Protein AF-A0A7S2TUA8-F1 (afdb_monomer)

Solvent-accessible surface area (backbone atoms only — not comparable to full-atom values): 22835 Å² total; per-residue (Å²): 88,72,32,20,56,44,18,54,55,31,42,46,28,67,76,45,93,63,78,55,69,73,57,21,46,51,45,22,76,42,11,58,60,53,22,46,53,50,57,40,44,48,47,78,74,34,82,76,48,58,72,51,92,68,66,45,39,90,60,72,90,61,92,72,51,99,80,76,54,71,58,65,57,76,81,80,83,61,55,71,69,56,62,60,56,46,51,57,60,49,52,48,50,50,52,35,47,53,47,34,35,50,53,17,46,50,59,44,61,37,67,68,48,58,74,86,76,85,87,55,69,70,58,56,51,50,53,48,52,53,47,41,52,52,23,54,45,43,68,43,87,67,87,71,45,54,55,72,56,39,33,51,50,43,56,75,36,40,45,73,44,70,50,66,68,89,90,63,54,44,84,39,59,71,41,48,66,91,65,68,61,64,65,51,50,51,53,51,51,51,57,54,41,60,35,76,71,46,27,59,60,56,32,61,34,37,41,65,37,52,55,7,46,53,52,35,53,56,60,54,63,47,64,94,28,70,65,50,51,51,56,50,55,73,71,49,56,75,84,62,50,77,81,73,43,77,61,64,82,71,35,61,65,70,59,56,51,54,51,51,52,53,50,50,49,52,52,52,51,51,57,57,39,59,77,39,93,65,29,82,49,50,46,62,52,55,55,48,50,57,52,38,59,72,66,51,44,65,76,80,42,59,64,67,48,53,47,64,74,59,62,68,77,65,75,70,76,79,68,96,81,85,86,89,85,77,79,93,83,77,84,90,77,84,86,88,90,85,92,84,87,90,85,86,83,89,82,86,91,81,89,88,83,86,83,90,79,89,81,87,90,84,92,89,88,81,92,81,86,87,82,137

Secondary structure (DSSP, 8-state):
-HHHHHHHHHHGGGG-SSS-HHHHHHHHHTHHHHHHHHHHHHHHH-TTGGGS--PBP---SS---TTS--SS--TTSS-HHHHHHTHHHHHHHHHHHHHHHHHHHHHHT-GGG---SPP-HHHHHHHHHHHHHHHHHTTPPPP---TTHHHHHHHHTEEEEEESSTT--EEEEEEE---SHHHHHHHHHHHHHTSTTHHHHHTTSBHHHHHHHHHHHHHHTTTT-HHHHHHHHHHS-HHHHTTT-THHHHS-HHHHHHHHHHHHHHHHHHHHHHTSGGGGGHHHHHHHHHHHHHHTGGGTS-HHHHHHHS-SS--------S--SSSTTSS-----------------------------------------

Organism: NCBI:txid641309

InterPro domains:
  IPR003020 Bicarbonate transporter, eukaryotic [PTHR11453] (1-314)
  IPR011531 Bicarbonate transporter-like, transmembrane domain [PF00955] (1-312)

Mean predicted aligned error: 13.81 Å

Structure (mmCIF, N/CA/C/O backbone):
data_AF-A0A7S2TUA8-F1
#
_entry.id   AF-A0A7S2TUA8-F1
#
loop_
_atom_site.group_PDB
_atom_site.id
_atom_site.type_symbol
_atom_site.label_atom_id
_atom_site.label_alt_id
_atom_site.label_comp_id
_atom_site.label_asym_id
_atom_site.label_entity_id
_atom_site.label_seq_id
_atom_site.pdbx_PDB_ins_code
_atom_site.Cartn_x
_atom_site.Cartn_y
_atom_site.Cartn_z
_atom_site.occupancy
_atom_site.B_iso_or_equiv
_atom_site.auth_seq_id
_atom_site.auth_comp_id
_atom_site.auth_asym_id
_atom_site.auth_atom_id
_atom_site.pdbx_PDB_model_num
ATOM 1 N N . VAL A 1 1 ? -8.079 -15.535 -11.187 1.00 89.44 1 VAL A N 1
ATOM 2 C CA . VAL A 1 1 ? -9.084 -16.163 -10.280 1.00 89.44 1 VAL A CA 1
ATOM 3 C C . VAL A 1 1 ? -8.493 -17.296 -9.445 1.00 89.44 1 VAL A C 1
ATOM 5 O O . VAL A 1 1 ? -8.462 -17.135 -8.235 1.00 89.44 1 VAL A O 1
ATOM 8 N N . GLY A 1 2 ? -7.998 -18.395 -10.038 1.00 92.38 2 GLY A N 1
ATOM 9 C CA . GLY A 1 2 ? -7.497 -19.567 -9.288 1.00 92.38 2 GLY A CA 1
ATOM 10 C C . GLY A 1 2 ? -6.508 -19.239 -8.159 1.00 92.38 2 GLY A C 1
ATOM 11 O O . GLY A 1 2 ? -6.739 -19.647 -7.025 1.00 92.38 2 GLY A O 1
ATOM 12 N N . THR A 1 3 ? -5.492 -18.413 -8.436 1.00 93.94 3 THR A N 1
ATOM 13 C CA . THR A 1 3 ? -4.518 -17.931 -7.436 1.00 93.94 3 THR A CA 1
ATOM 14 C C . THR A 1 3 ? -5.174 -17.246 -6.238 1.00 93.94 3 THR A C 1
ATOM 16 O O . THR A 1 3 ? -4.761 -17.482 -5.111 1.00 93.94 3 THR A O 1
ATOM 19 N N . CYS A 1 4 ? -6.214 -16.435 -6.468 1.00 94.00 4 CYS A N 1
ATOM 20 C CA . CYS A 1 4 ? -6.933 -15.729 -5.407 1.00 94.00 4 CYS A CA 1
ATOM 21 C C . CYS A 1 4 ? -7.697 -16.711 -4.512 1.00 94.00 4 CYS A C 1
ATOM 23 O O . CYS A 1 4 ? -7.555 -16.675 -3.295 1.00 94.00 4 CYS A O 1
ATOM 25 N N . LEU A 1 5 ? -8.454 -17.639 -5.110 1.00 94.69 5 LEU A N 1
ATOM 26 C CA . LEU A 1 5 ? -9.225 -18.631 -4.354 1.00 94.69 5 LEU A CA 1
ATOM 27 C C . LEU A 1 5 ? -8.319 -19.568 -3.543 1.00 94.69 5 LEU A C 1
ATOM 29 O O . LEU A 1 5 ? -8.640 -19.877 -2.398 1.00 94.69 5 LEU A O 1
ATOM 33 N N . ALA A 1 6 ? -7.176 -19.978 -4.100 1.00 94.75 6 ALA A N 1
ATOM 34 C CA . ALA A 1 6 ? -6.184 -20.757 -3.364 1.00 94.75 6 ALA A CA 1
ATOM 35 C C . ALA A 1 6 ? -5.545 -19.948 -2.225 1.00 94.75 6 ALA A C 1
ATOM 37 O O . ALA A 1 6 ? -5.448 -20.463 -1.114 1.00 94.75 6 ALA A O 1
ATOM 38 N N . ALA A 1 7 ? -5.189 -18.680 -2.455 1.00 93.06 7 ALA A N 1
ATOM 39 C CA . ALA A 1 7 ? -4.615 -17.826 -1.419 1.00 93.06 7 ALA A CA 1
ATOM 40 C C . ALA A 1 7 ? -5.610 -17.569 -0.276 1.00 93.06 7 ALA A C 1
ATOM 42 O O . ALA A 1 7 ? -5.234 -17.692 0.885 1.00 93.06 7 ALA A O 1
ATOM 43 N N . LEU A 1 8 ? -6.890 -17.315 -0.578 1.00 91.12 8 LEU A N 1
ATOM 44 C CA . LEU A 1 8 ? -7.954 -17.193 0.428 1.00 91.12 8 LEU A CA 1
ATOM 45 C C . LEU A 1 8 ? -8.165 -18.503 1.206 1.00 91.12 8 LEU A C 1
ATOM 47 O O . LEU A 1 8 ? -8.271 -18.481 2.432 1.00 91.12 8 LEU A O 1
ATOM 51 N N . PHE A 1 9 ? -8.189 -19.648 0.517 1.00 93.00 9 PHE A N 1
ATOM 52 C CA . PHE A 1 9 ? -8.345 -20.959 1.153 1.00 93.00 9 PHE A CA 1
ATOM 53 C C . PHE A 1 9 ? -7.177 -21.284 2.096 1.00 93.00 9 PHE A C 1
ATOM 55 O O . PHE A 1 9 ? -7.411 -21.673 3.240 1.00 93.00 9 PHE A O 1
ATOM 62 N N . LEU A 1 10 ? -5.935 -21.084 1.641 1.00 92.44 10 LEU A N 1
ATOM 63 C CA . LEU A 1 10 ? -4.724 -21.325 2.429 1.00 92.44 10 LEU A CA 1
ATOM 64 C C . LEU A 1 10 ? -4.569 -20.312 3.575 1.00 92.44 10 LEU A C 1
ATOM 66 O O . LEU A 1 10 ? -4.212 -20.715 4.676 1.00 92.44 10 LEU A O 1
ATOM 70 N N . ALA A 1 11 ? -4.911 -19.034 3.380 1.00 87.31 11 ALA A N 1
ATOM 71 C CA . ALA A 1 11 ? -4.938 -18.041 4.462 1.00 87.31 11 ALA A CA 1
ATOM 72 C C . ALA A 1 11 ? -5.960 -18.418 5.553 1.00 87.31 11 ALA A C 1
ATOM 74 O O . ALA A 1 11 ? -5.719 -18.222 6.745 1.00 87.31 11 ALA A O 1
ATOM 75 N N . GLY A 1 12 ? -7.067 -19.057 5.158 1.00 87.00 12 GLY A N 1
ATOM 76 C CA . GLY A 1 12 ? -8.042 -19.658 6.068 1.00 87.00 12 GLY A CA 1
ATOM 77 C C . GLY A 1 12 ? -7.511 -20.821 6.922 1.00 87.00 12 GLY A C 1
ATOM 78 O O . GLY A 1 12 ? -8.226 -21.259 7.828 1.00 87.00 12 GLY A O 1
ATOM 79 N N . ALA A 1 13 ? -6.281 -21.308 6.697 1.00 87.38 13 ALA A N 1
ATOM 80 C CA . ALA A 1 13 ? -5.722 -22.451 7.419 1.00 87.38 13 ALA A CA 1
ATOM 81 C C . ALA A 1 13 ? -5.619 -22.243 8.935 1.00 87.38 13 ALA A C 1
ATOM 83 O O . ALA A 1 13 ? -5.796 -23.211 9.677 1.00 87.38 13 ALA A O 1
ATOM 84 N N . ARG A 1 14 ? -5.452 -21.000 9.417 1.00 81.81 14 ARG A N 1
ATOM 85 C CA . ARG A 1 14 ? -5.484 -20.668 10.860 1.00 81.81 14 ARG A CA 1
ATOM 86 C C . ARG A 1 14 ? -6.752 -21.193 11.554 1.00 81.81 14 ARG A C 1
ATOM 88 O O . ARG A 1 14 ? -6.687 -21.677 12.683 1.00 81.81 14 ARG A O 1
ATOM 95 N N . ASN A 1 15 ? -7.883 -21.177 10.841 1.00 82.81 15 ASN A N 1
ATOM 96 C CA . ASN A 1 15 ? -9.200 -21.593 11.334 1.00 82.81 15 ASN A CA 1
ATOM 97 C C . ASN A 1 15 ? -9.520 -23.078 11.079 1.00 82.81 15 ASN A C 1
ATOM 99 O O . ASN A 1 15 ? -10.591 -23.558 11.463 1.00 82.81 15 ASN A O 1
ATOM 103 N N . TRP A 1 16 ? -8.629 -23.839 10.434 1.00 85.81 16 TRP A N 1
ATOM 104 C CA . TRP A 1 16 ? -8.876 -25.254 10.159 1.00 85.81 16 TRP A CA 1
ATOM 105 C C . TRP A 1 16 ? -8.818 -26.094 11.440 1.00 85.81 16 TRP A C 1
ATOM 107 O O . TRP A 1 16 ? -7.872 -26.030 12.224 1.00 85.81 16 TRP A O 1
ATOM 117 N N . LYS A 1 17 ? -9.817 -26.964 11.625 1.00 84.06 17 LYS A N 1
ATOM 118 C CA . LYS A 1 17 ? -9.854 -27.946 12.729 1.00 84.06 17 LYS A CA 1
ATOM 119 C C . LYS A 1 17 ? -8.875 -29.117 12.534 1.00 84.06 17 LYS A C 1
ATOM 121 O O . LYS A 1 17 ? -8.699 -29.917 13.445 1.00 84.06 17 LYS A O 1
ATOM 126 N N . ILE A 1 18 ? -8.263 -29.216 11.354 1.00 85.44 18 ILE A N 1
ATOM 127 C CA . ILE A 1 18 ? -7.233 -30.195 10.990 1.00 85.44 18 ILE A CA 1
ATOM 128 C C . ILE A 1 18 ? -5.837 -29.561 11.063 1.00 85.44 18 ILE A C 1
ATOM 130 O O . ILE A 1 18 ? -5.708 -28.355 10.877 1.00 85.44 18 ILE A O 1
ATOM 134 N N . MET A 1 19 ? -4.805 -30.394 11.244 1.00 84.44 19 MET A N 1
ATOM 135 C CA . MET A 1 19 ? -3.388 -30.022 11.422 1.00 84.44 19 MET A CA 1
ATOM 136 C C . MET A 1 19 ? -3.037 -29.348 12.763 1.00 84.44 19 MET A C 1
ATOM 138 O O . MET A 1 19 ? -3.864 -28.740 13.439 1.00 84.44 19 MET A O 1
ATOM 142 N N . ASN A 1 20 ? -1.759 -29.456 13.140 1.00 88.00 20 ASN A N 1
ATOM 143 C CA . ASN A 1 20 ? -1.194 -28.823 14.334 1.00 88.00 20 ASN A CA 1
ATOM 144 C C . ASN A 1 20 ? -1.066 -27.303 14.136 1.00 88.00 20 ASN A C 1
ATOM 146 O O . ASN A 1 20 ? -0.736 -26.868 13.032 1.00 88.00 20 ASN A O 1
ATOM 150 N N . LYS A 1 21 ? -1.219 -26.511 15.214 1.00 82.06 21 LYS A N 1
ATOM 151 C CA . LYS A 1 21 ? -1.085 -25.035 15.198 1.00 82.06 21 LYS A CA 1
ATOM 152 C C . LYS A 1 21 ? 0.086 -24.522 14.327 1.00 82.06 21 LYS A C 1
ATOM 154 O O . LYS A 1 21 ? -0.211 -23.839 13.355 1.00 82.06 21 LYS A O 1
ATOM 159 N N . PRO A 1 22 ? 1.363 -24.905 14.552 1.00 84.38 22 PRO A N 1
ATOM 160 C CA . PRO A 1 22 ? 2.481 -24.361 13.771 1.00 84.38 22 PRO A CA 1
ATOM 161 C C . PRO A 1 22 ? 2.400 -24.660 12.266 1.00 84.38 22 PRO A C 1
ATOM 163 O O . PRO A 1 22 ? 2.874 -23.864 11.464 1.00 84.38 22 PRO A O 1
ATOM 166 N N . ILE A 1 23 ? 1.783 -25.779 11.861 1.00 87.38 23 ILE A N 1
ATOM 167 C CA . ILE A 1 23 ? 1.602 -26.115 10.440 1.00 87.38 23 ILE A CA 1
ATOM 168 C C . ILE A 1 23 ? 0.537 -25.202 9.824 1.00 87.38 23 ILE A C 1
ATOM 170 O O . ILE A 1 23 ? 0.756 -24.664 8.744 1.00 87.38 23 ILE A O 1
ATOM 174 N N . ARG A 1 24 ? -0.591 -24.995 10.515 1.00 87.69 24 ARG A N 1
ATOM 175 C CA . ARG A 1 24 ? -1.669 -24.101 10.058 1.00 87.69 24 ARG A CA 1
ATOM 176 C C . ARG A 1 24 ? -1.199 -22.659 9.915 1.00 87.69 24 ARG A C 1
ATOM 178 O O . ARG A 1 24 ? -1.493 -22.032 8.902 1.00 87.69 24 ARG A O 1
ATOM 185 N N . ASP A 1 25 ? -0.461 -22.173 10.909 1.00 83.81 25 ASP A N 1
ATOM 186 C CA . ASP A 1 25 ? 0.062 -20.809 10.936 1.00 83.81 25 ASP A CA 1
ATOM 187 C C . ASP A 1 25 ? 1.049 -20.621 9.765 1.00 83.81 25 ASP A C 1
ATOM 189 O O . ASP A 1 25 ? 0.832 -19.760 8.916 1.00 83.81 25 ASP A O 1
ATOM 193 N N . THR A 1 26 ? 2.005 -21.547 9.591 1.00 87.19 26 THR A N 1
ATOM 194 C CA . THR A 1 26 ? 2.933 -21.562 8.439 1.00 87.19 26 THR A CA 1
ATOM 195 C C . THR A 1 26 ? 2.201 -21.585 7.088 1.00 87.19 26 THR A C 1
ATOM 197 O O . THR A 1 26 ? 2.557 -20.842 6.174 1.00 87.19 26 THR A O 1
ATOM 200 N N . VAL A 1 27 ? 1.177 -22.433 6.924 1.00 90.88 27 VAL A N 1
ATOM 201 C CA . VAL A 1 27 ? 0.413 -22.528 5.664 1.00 90.88 27 VAL A CA 1
ATOM 202 C C . VAL A 1 27 ? -0.337 -21.229 5.357 1.00 90.88 27 VAL A C 1
ATOM 204 O O . VAL A 1 27 ? -0.398 -20.831 4.193 1.00 90.88 27 VAL A O 1
ATOM 207 N N . ALA A 1 28 ? -0.872 -20.561 6.380 1.00 86.69 28 ALA A N 1
ATOM 208 C CA . ALA A 1 28 ? -1.561 -19.288 6.217 1.00 86.69 28 ALA A CA 1
ATOM 209 C C . ALA A 1 28 ? -0.600 -18.138 5.885 1.00 86.69 28 ALA A C 1
ATOM 211 O O . ALA A 1 28 ? -0.898 -17.336 5.000 1.00 86.69 28 ALA A O 1
ATOM 212 N N . ASP A 1 29 ? 0.565 -18.086 6.531 1.00 85.31 29 ASP A N 1
ATOM 213 C CA . ASP A 1 29 ? 1.550 -17.019 6.322 1.00 85.31 29 ASP A CA 1
ATOM 214 C C . ASP A 1 29 ? 2.184 -17.093 4.920 1.00 85.31 29 ASP A C 1
ATOM 216 O O . ASP A 1 29 ? 2.390 -16.070 4.266 1.00 85.31 29 ASP A O 1
ATOM 220 N N . TYR A 1 30 ? 2.406 -18.305 4.397 1.00 89.75 30 TYR A N 1
ATOM 221 C CA . TYR A 1 30 ? 2.899 -18.525 3.029 1.00 89.75 30 TYR A CA 1
ATOM 222 C C . TYR A 1 30 ? 1.788 -18.695 1.973 1.00 89.75 30 TYR A C 1
ATOM 224 O O . TYR A 1 30 ? 2.092 -19.004 0.816 1.00 89.75 30 TYR A O 1
ATOM 232 N N . ALA A 1 31 ? 0.514 -18.469 2.316 1.00 90.44 31 ALA A N 1
ATOM 233 C CA . ALA A 1 31 ? -0.642 -18.729 1.448 1.00 90.44 31 ALA A CA 1
ATOM 234 C C . ALA A 1 31 ? -0.544 -18.071 0.060 1.00 90.44 31 ALA A C 1
ATOM 236 O O . ALA A 1 31 ? -0.789 -18.719 -0.964 1.00 90.44 31 ALA A O 1
ATOM 237 N N . ALA A 1 32 ? -0.148 -16.796 0.016 1.00 89.44 32 ALA A N 1
ATOM 238 C CA . ALA A 1 32 ? 0.049 -16.053 -1.227 1.00 89.44 32 ALA A CA 1
ATOM 239 C C . ALA A 1 32 ? 1.211 -16.636 -2.053 1.00 89.44 32 ALA A C 1
ATOM 241 O O . ALA A 1 32 ? 1.030 -16.979 -3.222 1.00 89.44 32 ALA A O 1
ATOM 242 N N . THR A 1 33 ? 2.378 -16.824 -1.431 1.00 91.25 33 THR A N 1
ATOM 243 C CA . THR A 1 33 ? 3.600 -17.347 -2.066 1.00 91.25 33 THR A CA 1
ATOM 244 C C . THR A 1 33 ? 3.395 -18.740 -2.661 1.00 91.25 33 THR A C 1
ATOM 246 O O . THR A 1 33 ? 3.734 -18.974 -3.823 1.00 91.25 33 THR A O 1
ATOM 249 N N . VAL A 1 34 ? 2.782 -19.656 -1.904 1.00 93.06 34 VAL A N 1
AT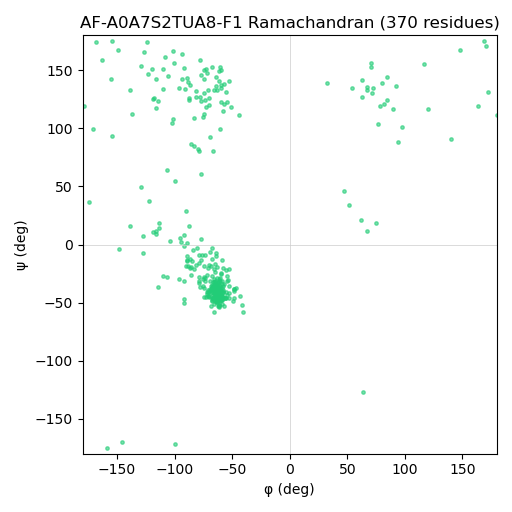OM 250 C CA . VAL A 1 34 ? 2.463 -21.018 -2.364 1.00 93.06 34 VAL A CA 1
ATOM 251 C C . VAL A 1 34 ? 1.471 -20.984 -3.528 1.00 93.06 34 VAL A C 1
ATOM 253 O O . VAL A 1 34 ? 1.644 -21.721 -4.499 1.00 93.06 34 VAL A O 1
ATOM 256 N N . SER A 1 35 ? 0.474 -20.096 -3.481 1.00 93.94 35 SER A N 1
ATOM 257 C CA . SER A 1 35 ? -0.503 -19.945 -4.566 1.00 93.94 35 SER A CA 1
ATOM 258 C C . SER A 1 35 ? 0.140 -19.436 -5.858 1.00 93.94 35 SER A C 1
ATOM 260 O O . SER A 1 35 ? -0.132 -19.987 -6.926 1.00 93.94 35 SER A O 1
ATOM 262 N N . ILE A 1 36 ? 1.029 -18.436 -5.780 1.00 93.00 36 ILE A N 1
ATOM 263 C CA . ILE A 1 36 ? 1.789 -17.943 -6.943 1.00 93.00 36 ILE A CA 1
ATOM 264 C C . ILE A 1 36 ? 2.652 -19.067 -7.520 1.00 93.00 36 ILE A C 1
ATOM 266 O O . ILE A 1 36 ? 2.613 -19.303 -8.728 1.00 93.00 36 ILE A O 1
ATOM 270 N N . LEU A 1 37 ? 3.405 -19.780 -6.675 1.00 92.69 37 LEU A N 1
ATOM 271 C CA . LEU A 1 37 ? 4.300 -20.855 -7.106 1.00 92.69 37 LEU A CA 1
ATOM 272 C C . LEU A 1 37 ? 3.527 -21.983 -7.807 1.00 92.69 37 LEU A C 1
ATOM 274 O O . LEU A 1 37 ? 3.899 -22.403 -8.902 1.00 92.69 37 LEU A O 1
ATOM 278 N N . PHE A 1 38 ? 2.411 -22.421 -7.217 1.00 93.25 38 PHE A N 1
ATOM 279 C CA . PHE A 1 38 ? 1.555 -23.459 -7.786 1.00 93.25 38 PHE A CA 1
ATOM 280 C C . PHE A 1 38 ? 0.969 -23.043 -9.143 1.00 93.25 38 PHE A C 1
ATOM 282 O O . PHE A 1 38 ? 1.163 -23.744 -10.138 1.00 93.25 38 PHE A O 1
ATOM 289 N N . PHE A 1 39 ? 0.308 -21.883 -9.230 1.00 91.75 39 PHE A N 1
ATOM 290 C CA . PHE A 1 39 ? -0.305 -21.438 -10.490 1.00 91.75 39 PHE A CA 1
ATOM 291 C C . PHE A 1 39 ? 0.717 -21.008 -11.553 1.00 91.75 39 PHE A C 1
ATOM 293 O O . PHE A 1 39 ? 0.400 -21.059 -12.741 1.00 91.75 39 PHE A O 1
ATOM 300 N N . SER A 1 40 ? 1.953 -20.679 -11.167 1.00 90.88 40 SER A N 1
ATOM 301 C CA . SER A 1 40 ? 3.064 -20.496 -12.113 1.00 90.88 40 SER A CA 1
ATOM 302 C C . SER A 1 40 ? 3.609 -21.822 -12.652 1.00 90.88 40 SER A C 1
ATOM 304 O O . SER A 1 40 ? 4.043 -21.870 -13.798 1.00 90.88 40 SER A O 1
ATOM 306 N N . ALA A 1 41 ? 3.544 -22.914 -11.880 1.00 89.81 41 ALA A N 1
ATOM 307 C CA . ALA A 1 41 ? 3.962 -24.248 -12.321 1.00 89.81 41 ALA A CA 1
ATOM 308 C C . ALA A 1 41 ? 2.921 -24.953 -13.219 1.00 89.81 41 ALA A C 1
ATOM 310 O O . ALA A 1 41 ? 3.295 -25.689 -14.136 1.00 89.81 41 ALA A O 1
ATOM 311 N N . VAL A 1 42 ? 1.619 -24.717 -13.002 1.00 88.56 42 VAL A N 1
ATOM 312 C CA . VAL A 1 42 ? 0.507 -25.372 -13.731 1.00 88.56 42 VAL A CA 1
ATOM 313 C C . VAL A 1 42 ? 0.655 -25.373 -15.271 1.00 88.56 42 VAL A C 1
ATOM 315 O O . VAL A 1 42 ? 0.471 -26.447 -15.861 1.00 88.56 42 VAL A O 1
ATOM 318 N N . PRO A 1 43 ? 1.025 -24.263 -15.950 1.00 84.44 43 PRO A N 1
ATOM 319 C CA . PRO A 1 43 ? 1.248 -24.249 -17.402 1.00 84.44 43 PRO A CA 1
ATOM 320 C C . PRO A 1 43 ? 2.322 -25.227 -17.889 1.00 84.44 43 PRO A C 1
ATOM 322 O O . PRO A 1 43 ? 2.212 -25.771 -18.988 1.00 84.44 43 PRO A O 1
ATOM 325 N N . TYR A 1 44 ? 3.340 -25.480 -17.066 1.00 83.12 44 TYR A N 1
ATOM 326 C CA . TYR A 1 44 ? 4.453 -26.373 -17.384 1.00 83.12 44 TYR A CA 1
ATOM 327 C C . TYR A 1 44 ? 4.139 -27.841 -17.047 1.00 83.12 44 TYR A C 1
ATOM 329 O O . TYR A 1 44 ? 4.658 -28.740 -17.707 1.00 83.12 44 TYR A O 1
ATOM 337 N N . MET A 1 45 ? 3.246 -28.094 -16.081 1.00 83.81 45 MET A N 1
ATOM 338 C CA . MET A 1 45 ? 2.838 -29.446 -15.669 1.00 83.81 45 MET A CA 1
ATOM 339 C C . MET A 1 45 ? 1.920 -30.158 -16.676 1.00 83.81 45 MET A C 1
ATOM 341 O O . MET A 1 45 ? 1.957 -31.384 -16.771 1.00 83.81 45 MET A O 1
ATOM 345 N N . THR A 1 46 ? 1.074 -29.429 -17.418 1.00 76.75 46 THR A N 1
ATOM 346 C CA . THR A 1 46 ? 0.016 -30.043 -18.247 1.00 76.75 46 THR A CA 1
ATOM 347 C C . THR A 1 46 ? 0.211 -29.787 -19.741 1.00 76.75 46 THR A C 1
ATOM 349 O O . THR A 1 46 ? 0.080 -28.662 -20.219 1.00 76.75 46 THR A O 1
ATOM 352 N N . SER A 1 47 ? 0.398 -30.857 -20.522 1.00 68.38 47 SER A N 1
ATOM 353 C CA . SER A 1 47 ? 0.624 -30.800 -21.980 1.00 68.38 47 SER A CA 1
ATOM 354 C C . SER A 1 47 ? -0.501 -30.139 -22.792 1.00 68.38 47 SER A C 1
ATOM 356 O O . SER A 1 47 ? -0.241 -29.625 -23.878 1.00 68.38 47 SER A O 1
ATOM 358 N N . LYS A 1 48 ? -1.739 -30.124 -22.276 1.00 69.81 48 LYS A N 1
ATOM 359 C CA . LYS A 1 48 ? -2.868 -29.379 -22.864 1.00 69.81 48 LYS A CA 1
ATOM 360 C C . LYS A 1 48 ? -2.765 -27.868 -22.630 1.00 69.81 48 LYS A C 1
ATOM 362 O O . LYS A 1 48 ? -3.105 -27.109 -23.527 1.00 69.81 48 LYS A O 1
ATOM 367 N N . VAL A 1 49 ? -2.289 -27.444 -21.457 1.00 68.25 49 VAL A N 1
ATOM 368 C CA . VAL A 1 49 ? -2.164 -26.022 -21.083 1.00 68.25 49 VAL A CA 1
ATOM 369 C C . VAL A 1 49 ? -0.935 -25.402 -21.744 1.00 68.25 49 VAL A C 1
ATOM 371 O O . VAL A 1 49 ? -1.029 -24.300 -22.261 1.00 68.25 49 VAL A O 1
ATOM 374 N N . ARG A 1 50 ? 0.167 -26.155 -21.872 1.00 65.75 50 ARG A N 1
ATOM 375 C CA . ARG A 1 50 ? 1.388 -25.745 -22.596 1.00 65.75 50 ARG A CA 1
ATOM 376 C C . ARG A 1 50 ? 1.174 -25.402 -24.086 1.00 65.75 50 ARG A C 1
ATOM 378 O O . ARG A 1 50 ? 2.074 -24.858 -24.714 1.00 65.75 50 ARG A O 1
ATOM 385 N N . ARG A 1 51 ? 0.020 -25.749 -24.672 1.00 66.38 51 ARG A N 1
ATOM 386 C CA . ARG A 1 51 ? -0.368 -25.378 -26.050 1.00 66.38 51 ARG A CA 1
ATOM 387 C C . ARG A 1 51 ? -1.103 -24.040 -26.143 1.00 66.38 51 ARG A C 1
ATOM 389 O O . ARG A 1 51 ? -1.297 -23.552 -27.250 1.00 66.38 51 ARG A O 1
ATOM 396 N N . VAL A 1 52 ? -1.556 -23.497 -25.017 1.00 78.50 52 VAL A N 1
ATOM 397 C CA . VAL A 1 52 ? -2.139 -22.159 -24.942 1.00 78.50 52 VAL A CA 1
ATOM 398 C C . VAL A 1 52 ? -0.987 -21.196 -24.712 1.00 78.50 52 VAL A C 1
ATOM 400 O O . VAL A 1 52 ? -0.210 -21.390 -23.778 1.00 78.50 52 VAL A O 1
ATOM 403 N N . ASP A 1 53 ? -0.867 -20.183 -25.564 1.00 77.69 53 ASP A N 1
ATOM 404 C CA . ASP A 1 53 ? 0.063 -19.094 -25.303 1.00 77.69 53 ASP A CA 1
ATOM 405 C C . ASP A 1 53 ? -0.509 -18.240 -24.165 1.00 77.69 53 ASP A C 1
ATOM 407 O O . ASP A 1 53 ? -1.635 -17.745 -24.248 1.00 77.69 53 ASP A O 1
ATOM 411 N N . ILE A 1 54 ? 0.223 -18.167 -23.056 1.00 82.00 54 ILE A N 1
ATOM 412 C CA . ILE A 1 54 ? -0.189 -17.445 -21.853 1.00 82.00 54 ILE A CA 1
ATOM 413 C C . ILE A 1 54 ? 0.785 -16.296 -21.685 1.00 82.00 54 ILE A C 1
ATOM 415 O O . ILE A 1 54 ? 1.987 -16.527 -21.561 1.00 82.00 54 ILE A O 1
ATOM 419 N N . GLU A 1 55 ? 0.254 -15.077 -21.626 1.00 85.44 55 GLU A N 1
ATOM 420 C CA . GLU A 1 55 ? 1.050 -13.880 -21.391 1.00 85.44 55 GLU A CA 1
ATOM 421 C C . GLU A 1 55 ? 1.875 -14.029 -20.104 1.00 85.44 55 GLU A C 1
ATOM 423 O O . GLU A 1 55 ? 1.346 -14.291 -19.016 1.00 85.44 55 GLU A O 1
ATOM 428 N N . LYS A 1 56 ? 3.193 -13.892 -20.244 1.00 86.12 56 LYS A N 1
ATOM 429 C CA . LYS A 1 56 ? 4.160 -13.954 -19.147 1.00 86.12 56 LYS A CA 1
ATOM 430 C C . LYS A 1 56 ? 4.603 -12.556 -18.748 1.00 86.12 56 LYS A C 1
ATOM 432 O O . LYS A 1 56 ? 4.371 -11.592 -19.477 1.00 86.12 56 LYS A O 1
ATOM 437 N N . LEU A 1 57 ? 5.256 -12.452 -17.597 1.00 83.44 57 LEU A N 1
ATOM 438 C CA . LEU A 1 57 ? 5.911 -11.216 -17.202 1.00 83.44 57 LEU A CA 1
ATOM 439 C C . LEU A 1 57 ? 6.978 -10.833 -18.242 1.00 83.44 57 LEU A C 1
ATOM 441 O O . LEU A 1 57 ? 7.896 -11.604 -18.512 1.00 83.44 57 LEU A O 1
ATOM 445 N N . GLN A 1 58 ? 6.853 -9.634 -18.810 1.00 78.50 58 GLN A N 1
ATOM 446 C CA . GLN A 1 58 ? 7.882 -9.058 -19.668 1.00 78.50 58 GLN A CA 1
ATOM 447 C C . GLN A 1 58 ? 9.038 -8.584 -18.784 1.00 78.50 58 GLN A C 1
ATOM 449 O O . GLN A 1 58 ? 8.882 -7.653 -17.994 1.00 78.50 58 GLN A O 1
ATOM 454 N N . VAL A 1 59 ? 10.180 -9.252 -18.909 1.00 82.44 59 VAL A N 1
ATOM 455 C CA . VAL A 1 59 ? 11.445 -8.897 -18.258 1.00 82.44 59 VAL A CA 1
ATOM 456 C C . VAL A 1 59 ? 12.467 -8.549 -19.344 1.00 82.44 59 VAL A C 1
ATOM 458 O O . VAL A 1 59 ? 12.431 -9.177 -20.402 1.00 82.44 59 VAL A O 1
ATOM 461 N N . PRO A 1 60 ? 13.340 -7.548 -19.139 1.00 78.69 60 PRO A N 1
ATOM 462 C CA . PRO A 1 60 ? 14.437 -7.289 -20.063 1.00 78.69 60 PRO A CA 1
ATOM 463 C C . PRO A 1 60 ? 15.531 -8.355 -19.897 1.00 78.69 60 PRO A C 1
ATOM 465 O O . PRO A 1 60 ? 15.732 -8.870 -18.798 1.00 78.69 60 PRO A O 1
ATOM 468 N N . ASP A 1 61 ? 16.263 -8.657 -20.971 1.00 73.25 61 ASP A N 1
ATOM 469 C CA . ASP A 1 61 ? 17.375 -9.622 -20.933 1.00 73.25 61 ASP A CA 1
ATOM 470 C C . ASP A 1 61 ? 18.601 -9.067 -20.173 1.00 73.25 61 ASP A C 1
ATOM 472 O O . ASP A 1 61 ? 19.398 -9.816 -19.605 1.00 73.25 61 ASP A O 1
ATOM 476 N N . THR A 1 62 ? 18.747 -7.738 -20.133 1.00 76.25 62 THR A N 1
ATOM 477 C CA . THR A 1 62 ? 19.847 -7.009 -19.487 1.00 76.25 62 THR A CA 1
ATOM 478 C C . THR A 1 62 ? 19.337 -5.907 -18.554 1.00 76.25 62 THR A C 1
ATOM 480 O O . THR A 1 62 ? 18.241 -5.367 -18.711 1.00 76.25 62 THR A O 1
ATOM 483 N N . PHE A 1 63 ? 20.143 -5.559 -17.546 1.00 76.06 63 PHE A N 1
ATOM 484 C CA . PHE A 1 63 ? 19.842 -4.462 -16.622 1.00 76.06 63 PHE A CA 1
ATOM 4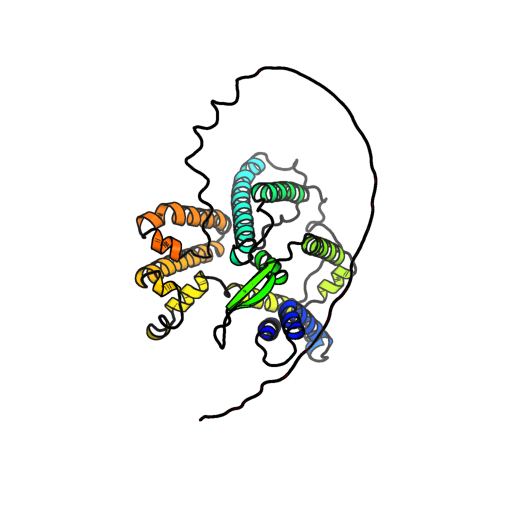85 C C . PHE A 1 63 ? 20.264 -3.115 -17.230 1.00 76.06 63 PHE A C 1
ATOM 487 O O . PHE A 1 63 ? 21.368 -2.622 -16.992 1.00 76.06 63 PHE A O 1
ATOM 494 N N . GLU A 1 64 ? 19.378 -2.537 -18.038 1.00 78.62 64 GLU A N 1
ATOM 495 C CA . GLU A 1 64 ? 19.600 -1.294 -18.786 1.00 78.62 64 GLU A CA 1
ATOM 496 C C . GLU A 1 64 ? 18.496 -0.256 -18.523 1.00 78.62 64 GLU A C 1
ATOM 498 O O . GLU A 1 64 ? 17.437 -0.558 -17.966 1.00 78.62 64 GLU A O 1
ATOM 503 N N . THR A 1 65 ? 18.742 1.001 -18.904 1.00 81.19 65 THR A N 1
ATOM 504 C CA . THR A 1 65 ? 17.743 2.070 -18.777 1.00 81.19 65 THR A CA 1
ATOM 505 C C . THR A 1 65 ? 16.694 1.963 -19.890 1.00 81.19 65 THR A C 1
ATOM 507 O O . THR A 1 65 ? 17.006 1.619 -21.028 1.00 81.19 65 THR A O 1
ATOM 510 N N . THR A 1 66 ? 15.437 2.317 -19.596 1.00 73.00 66 THR A N 1
ATOM 511 C CA . THR A 1 66 ? 14.281 2.145 -20.508 1.00 73.00 66 THR A CA 1
ATOM 512 C C . THR A 1 66 ? 14.446 2.793 -21.891 1.00 73.00 66 THR A C 1
ATOM 514 O O . THR A 1 66 ? 13.757 2.414 -22.833 1.00 73.00 66 THR A O 1
ATOM 517 N N . SER A 1 67 ? 15.327 3.788 -22.018 1.00 75.56 67 SER A N 1
ATOM 518 C CA . SER A 1 67 ? 15.585 4.529 -23.257 1.00 75.56 67 SER A CA 1
ATOM 519 C C . SER A 1 67 ? 17.028 4.405 -23.763 1.00 75.56 67 SER A C 1
ATOM 521 O O . SER A 1 67 ? 17.422 5.201 -24.612 1.00 75.56 67 SER A O 1
ATOM 523 N N . GLY A 1 68 ? 17.842 3.497 -23.206 1.00 78.44 68 GLY A N 1
ATOM 524 C CA . GLY A 1 68 ? 19.274 3.397 -23.525 1.00 78.44 68 GLY A CA 1
ATOM 525 C C . GLY A 1 68 ? 20.090 4.648 -23.161 1.00 78.44 68 GLY A C 1
ATOM 526 O O . GLY A 1 68 ? 21.149 4.880 -23.736 1.00 78.44 68 GLY A O 1
ATOM 527 N N . ARG A 1 69 ? 19.582 5.481 -22.241 1.00 83.31 69 ARG A N 1
ATOM 528 C CA . ARG A 1 69 ? 20.277 6.667 -21.717 1.00 83.31 69 ARG A CA 1
ATOM 529 C C . ARG A 1 69 ? 21.340 6.282 -20.688 1.00 83.31 69 ARG A C 1
ATOM 531 O O . ARG A 1 69 ? 21.206 5.255 -20.015 1.00 83.31 69 ARG A O 1
ATOM 538 N N . ASP A 1 70 ? 22.298 7.174 -20.468 1.00 83.88 70 ASP A N 1
ATOM 539 C CA . ASP A 1 70 ? 23.178 7.097 -19.306 1.00 83.88 70 ASP A CA 1
ATOM 540 C C . ASP A 1 70 ? 22.382 7.160 -17.994 1.00 83.88 70 ASP A C 1
ATOM 542 O O . ASP A 1 70 ? 21.298 7.749 -17.914 1.00 83.88 70 ASP A O 1
ATOM 546 N N . TRP A 1 71 ? 22.909 6.510 -16.952 1.00 84.00 71 TRP A N 1
ATOM 547 C CA . TRP A 1 71 ? 22.235 6.398 -15.655 1.00 84.00 71 TRP A CA 1
ATOM 548 C C . TRP A 1 71 ? 22.045 7.754 -14.975 1.00 84.00 71 TRP A C 1
ATOM 550 O O . TRP A 1 71 ? 20.965 8.006 -14.444 1.00 84.00 71 TRP A O 1
ATOM 560 N N . LEU A 1 72 ? 23.048 8.633 -15.024 1.00 87.69 72 LEU A N 1
ATOM 561 C CA . LEU A 1 72 ? 22.912 10.012 -14.558 1.00 87.69 72 LEU A CA 1
ATOM 562 C C . LEU A 1 72 ? 22.094 10.822 -15.567 1.00 87.69 72 LEU A C 1
ATOM 564 O O . LEU A 1 72 ? 22.360 10.782 -16.763 1.00 87.69 72 LEU A O 1
ATOM 568 N N . VAL A 1 73 ? 21.090 11.547 -15.078 1.00 84.50 73 VAL A N 1
ATOM 569 C CA . VAL A 1 73 ? 20.243 12.412 -15.907 1.00 84.50 73 VAL A CA 1
ATOM 570 C C . VAL A 1 73 ? 20.947 13.746 -16.159 1.00 84.50 73 VAL A C 1
ATOM 572 O O . VAL A 1 73 ? 21.319 14.442 -15.213 1.00 84.50 73 VAL A O 1
ATOM 575 N N . ASP A 1 74 ? 21.061 14.142 -17.428 1.00 83.06 74 ASP A N 1
ATOM 576 C CA . ASP A 1 74 ? 21.610 15.440 -17.827 1.00 83.06 74 ASP A CA 1
ATOM 577 C C . ASP A 1 74 ? 20.675 16.598 -17.447 1.00 83.06 74 ASP A C 1
ATOM 579 O O . ASP A 1 74 ? 19.802 17.026 -18.202 1.00 83.06 74 ASP A O 1
ATOM 583 N N . LEU A 1 75 ? 20.895 17.163 -16.259 1.00 79.88 75 LEU A N 1
ATOM 584 C CA . LEU A 1 75 ? 20.156 18.330 -15.756 1.00 79.88 75 LEU A CA 1
ATOM 585 C C . LEU A 1 75 ? 20.462 19.638 -16.517 1.00 79.88 75 LEU A C 1
ATOM 587 O O . LEU A 1 75 ? 19.844 20.662 -16.231 1.00 79.88 75 LEU A O 1
ATOM 591 N N . GLY A 1 76 ? 21.430 19.633 -17.439 1.00 78.31 76 GLY A N 1
ATOM 592 C CA . GLY A 1 76 ? 21.889 20.821 -18.168 1.00 78.31 76 GLY A CA 1
ATOM 593 C C . GLY A 1 76 ? 21.099 21.164 -19.436 1.00 78.31 76 GLY A C 1
ATOM 594 O O . GLY A 1 76 ? 21.145 22.313 -19.865 1.00 78.31 76 GLY A O 1
ATOM 595 N N . ASP A 1 77 ? 20.369 20.208 -20.020 1.00 79.19 77 ASP A N 1
ATOM 596 C CA . ASP A 1 77 ? 19.676 20.374 -21.316 1.00 79.19 77 ASP A CA 1
ATOM 597 C C . ASP A 1 77 ? 18.242 20.937 -21.179 1.00 79.19 77 ASP A C 1
ATOM 599 O O . ASP A 1 77 ? 17.507 21.118 -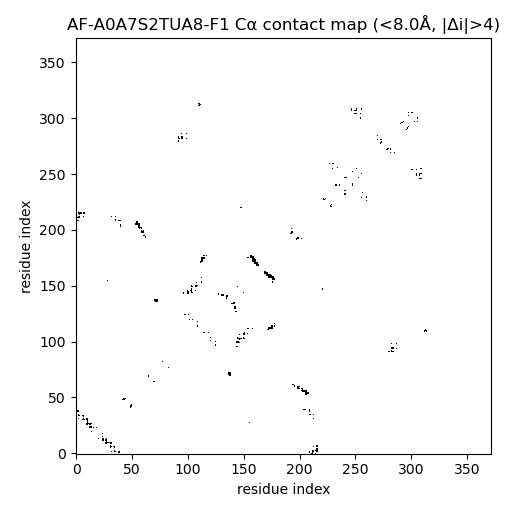22.151 1.00 79.19 77 ASP A O 1
ATOM 603 N N . ILE A 1 78 ? 17.801 21.232 -19.951 1.00 84.06 78 ILE A N 1
ATOM 604 C CA . ILE A 1 78 ? 16.431 21.685 -19.683 1.00 84.06 78 ILE A CA 1
ATOM 605 C C . ILE A 1 78 ? 16.273 23.203 -19.841 1.00 84.06 78 ILE A C 1
ATOM 607 O O . ILE A 1 78 ? 17.056 24.005 -19.333 1.00 84.06 78 ILE A O 1
ATOM 611 N N . SER A 1 79 ? 15.173 23.621 -20.474 1.00 88.38 79 SER A N 1
ATOM 612 C CA . SER A 1 79 ? 14.769 25.031 -20.487 1.00 88.38 79 SER A CA 1
ATOM 613 C C . SER A 1 79 ? 14.535 25.541 -19.052 1.00 88.38 79 SER A C 1
ATOM 615 O O . SER A 1 79 ? 13.812 24.881 -18.297 1.00 88.38 79 SER A O 1
ATOM 617 N N . PRO A 1 80 ? 15.030 26.737 -18.669 1.00 86.50 80 PRO A N 1
ATOM 618 C CA . PRO A 1 80 ? 14.799 27.304 -17.336 1.00 86.50 80 PRO A CA 1
ATOM 619 C C . PRO A 1 80 ? 13.314 27.408 -16.952 1.00 86.50 80 PRO A C 1
ATOM 621 O O . PRO A 1 80 ? 12.958 27.251 -15.786 1.00 86.50 80 PRO A O 1
ATOM 624 N N . GLY A 1 81 ? 12.425 27.611 -17.933 1.00 88.44 81 GLY A N 1
ATOM 625 C CA . GLY A 1 81 ? 10.977 27.614 -17.705 1.00 88.44 81 GLY A CA 1
ATOM 626 C C . GLY A 1 81 ? 10.420 26.239 -17.312 1.00 88.44 81 GLY A C 1
ATOM 627 O O . GLY A 1 81 ? 9.522 26.162 -16.477 1.00 88.44 81 GLY A O 1
ATOM 628 N N . ALA A 1 82 ? 10.983 25.152 -17.851 1.00 87.69 82 ALA A N 1
ATOM 629 C CA . ALA A 1 82 ? 10.614 23.788 -17.475 1.00 87.69 82 ALA A CA 1
ATOM 630 C C . ALA A 1 82 ? 11.116 23.439 -16.063 1.00 87.69 82 ALA A C 1
ATOM 632 O O . ALA A 1 82 ? 10.373 22.841 -15.286 1.00 87.69 82 ALA A O 1
ATOM 633 N N . ALA A 1 83 ? 12.325 23.886 -15.700 1.00 87.38 83 ALA A N 1
ATOM 634 C CA . ALA A 1 83 ? 12.870 23.723 -14.351 1.00 87.38 83 ALA A CA 1
ATOM 635 C C . ALA A 1 83 ? 11.990 24.401 -13.280 1.00 87.38 83 ALA A C 1
ATOM 637 O O . ALA A 1 83 ? 11.691 23.799 -12.250 1.00 87.38 83 ALA A O 1
ATOM 638 N N . ILE A 1 84 ? 11.506 25.621 -13.545 1.00 89.94 84 ILE A N 1
ATOM 639 C CA . ILE A 1 84 ? 10.554 26.317 -12.661 1.00 89.94 84 ILE A CA 1
ATOM 640 C C . ILE A 1 84 ? 9.189 25.606 -12.661 1.00 89.94 84 ILE A C 1
ATOM 642 O O . ILE A 1 84 ? 8.588 25.421 -11.603 1.00 89.94 84 ILE A O 1
ATOM 646 N N . GLY A 1 85 ? 8.709 25.153 -13.824 1.00 90.69 85 GLY A N 1
ATOM 647 C CA . GLY A 1 85 ? 7.456 24.400 -13.942 1.00 90.69 85 GLY A CA 1
ATOM 648 C C . GLY A 1 85 ? 7.436 23.104 -13.122 1.00 90.69 85 GLY A C 1
ATOM 649 O O . GLY A 1 85 ? 6.400 22.762 -12.550 1.00 90.69 85 GLY A O 1
ATOM 650 N N . ALA A 1 86 ? 8.581 22.425 -12.990 1.00 91.00 86 ALA A N 1
ATOM 651 C CA . ALA A 1 86 ? 8.733 21.187 -12.221 1.00 91.00 86 ALA A CA 1
ATOM 652 C C . ALA A 1 86 ? 8.500 21.347 -10.702 1.00 91.00 86 ALA A C 1
ATOM 654 O O . ALA A 1 86 ? 8.225 20.357 -10.021 1.00 91.00 86 ALA A O 1
ATOM 655 N N . ILE A 1 87 ? 8.524 22.575 -10.168 1.00 91.88 87 ILE A N 1
ATOM 656 C CA . ILE A 1 87 ? 8.222 22.851 -8.751 1.00 91.88 87 ILE A CA 1
ATOM 657 C C . ILE A 1 87 ? 6.786 22.425 -8.398 1.00 91.88 87 ILE A C 1
ATOM 659 O O . ILE A 1 87 ? 6.551 21.904 -7.309 1.00 91.88 87 ILE A O 1
ATOM 663 N N . ILE A 1 88 ? 5.827 22.586 -9.318 1.00 91.88 88 ILE A N 1
ATOM 664 C CA . ILE A 1 88 ? 4.412 22.248 -9.088 1.00 91.88 88 ILE A CA 1
ATOM 665 C C . ILE A 1 88 ? 4.208 20.730 -8.889 1.00 91.88 88 ILE A C 1
ATOM 667 O O . ILE A 1 88 ? 3.716 20.344 -7.824 1.00 91.88 88 ILE A O 1
ATOM 671 N N . PRO A 1 89 ? 4.591 19.839 -9.832 1.00 91.19 89 PRO A N 1
ATOM 672 C CA . PRO A 1 89 ? 4.500 18.398 -9.608 1.00 91.19 89 PRO A CA 1
ATOM 673 C C . PRO A 1 89 ? 5.435 17.920 -8.488 1.00 91.19 89 PRO A C 1
ATOM 675 O O . PRO A 1 89 ? 5.063 17.001 -7.766 1.00 91.19 89 PRO A O 1
ATOM 678 N N . GLY A 1 90 ? 6.592 18.562 -8.275 1.00 91.69 90 GLY A N 1
ATOM 679 C CA . GLY A 1 90 ? 7.480 18.260 -7.147 1.00 91.69 90 GLY A CA 1
ATOM 680 C C . GLY A 1 90 ? 6.820 18.504 -5.783 1.00 91.69 90 GLY A C 1
ATOM 681 O O . GLY A 1 90 ? 6.911 17.660 -4.890 1.00 91.69 90 GLY A O 1
ATOM 682 N N . PHE A 1 91 ? 6.082 19.608 -5.625 1.00 92.19 91 PHE A N 1
ATOM 683 C CA . PHE A 1 91 ? 5.304 19.889 -4.414 1.00 92.19 91 PHE A CA 1
ATOM 684 C C . PHE A 1 91 ? 4.179 18.865 -4.207 1.00 92.19 91 PHE A C 1
ATOM 686 O O . PHE A 1 91 ? 4.032 18.324 -3.113 1.00 92.19 91 PHE A O 1
ATOM 693 N N . ILE A 1 92 ? 3.427 18.542 -5.265 1.00 91.75 92 ILE A N 1
ATOM 694 C CA . ILE A 1 92 ? 2.365 17.523 -5.221 1.00 91.75 92 ILE A CA 1
ATOM 695 C C . ILE A 1 92 ? 2.931 16.154 -4.811 1.00 91.75 92 ILE A C 1
ATOM 697 O O . ILE A 1 92 ? 2.372 15.496 -3.934 1.00 91.75 92 ILE A O 1
ATOM 701 N N . LEU A 1 93 ? 4.060 15.747 -5.399 1.00 90.31 93 LEU A N 1
ATOM 702 C CA . LEU A 1 93 ? 4.736 14.490 -5.076 1.00 90.31 93 LEU A CA 1
ATOM 703 C C . LEU A 1 93 ? 5.281 14.488 -3.642 1.00 90.31 93 LEU A C 1
ATOM 705 O O . LEU A 1 93 ? 5.188 13.471 -2.962 1.00 90.31 93 LEU A O 1
ATOM 709 N N . THR A 1 94 ? 5.756 15.632 -3.142 1.00 91.12 94 THR A N 1
ATOM 710 C CA . THR A 1 94 ? 6.154 15.790 -1.732 1.00 91.12 94 THR A CA 1
ATOM 711 C C . THR A 1 94 ? 4.969 15.572 -0.786 1.00 91.12 94 THR A C 1
ATOM 713 O O . THR A 1 94 ? 5.110 14.859 0.206 1.00 91.12 94 THR A O 1
ATOM 716 N N . VAL A 1 95 ? 3.788 16.125 -1.099 1.00 90.19 95 VAL A N 1
ATOM 717 C CA . VAL A 1 95 ? 2.564 15.906 -0.300 1.00 90.19 95 VAL A CA 1
ATOM 718 C C . VAL A 1 95 ? 2.113 14.443 -0.352 1.00 90.19 95 VAL A C 1
ATOM 720 O O . VAL A 1 95 ? 1.771 13.886 0.691 1.00 90.19 95 VAL A O 1
ATOM 723 N N . LEU A 1 96 ? 2.160 13.805 -1.527 1.00 89.25 96 LEU A N 1
ATOM 724 C CA . LEU A 1 96 ? 1.864 12.376 -1.678 1.00 89.25 96 LEU A CA 1
ATOM 725 C C . LEU A 1 96 ? 2.801 11.518 -0.822 1.00 89.25 96 LEU A C 1
ATOM 727 O O . LEU A 1 96 ? 2.337 10.709 -0.028 1.00 89.25 96 LEU A O 1
ATOM 731 N N . PHE A 1 97 ? 4.111 11.734 -0.929 1.00 90.31 97 PHE A N 1
ATOM 732 C CA . PHE A 1 97 ? 5.112 10.942 -0.211 1.00 90.31 97 PHE A CA 1
ATOM 733 C C . PHE A 1 97 ? 5.032 11.153 1.303 1.00 90.31 97 PHE A C 1
ATOM 735 O O . PHE A 1 97 ? 5.191 10.201 2.064 1.00 90.31 97 PHE A O 1
ATOM 742 N N . PHE A 1 98 ? 4.733 12.378 1.745 1.00 89.06 98 PHE A N 1
ATOM 743 C CA . PHE A 1 98 ? 4.458 12.679 3.148 1.00 89.06 98 PHE A CA 1
ATOM 744 C C . PHE A 1 98 ? 3.225 11.921 3.659 1.00 89.06 98 PHE A C 1
ATOM 746 O O . PHE A 1 98 ? 3.267 11.348 4.748 1.00 89.06 98 PHE A O 1
ATOM 753 N N . PHE A 1 99 ? 2.139 11.889 2.882 1.00 87.19 99 PHE A N 1
ATOM 754 C CA . PHE A 1 99 ? 0.922 11.173 3.258 1.00 87.19 99 PHE A CA 1
ATOM 755 C C . PHE A 1 99 ? 1.127 9.652 3.269 1.00 87.19 99 PHE A C 1
ATOM 757 O O . PHE A 1 99 ? 0.889 9.026 4.300 1.00 87.19 99 PHE A O 1
ATOM 764 N N . ASP A 1 100 ? 1.634 9.076 2.174 1.00 88.12 100 ASP A N 1
ATOM 765 C CA . ASP A 1 100 ? 1.899 7.638 2.035 1.00 88.12 100 ASP A CA 1
ATOM 766 C C . ASP A 1 100 ? 2.816 7.131 3.150 1.00 88.12 100 ASP A C 1
ATOM 768 O O . ASP A 1 100 ? 2.525 6.115 3.782 1.00 88.12 100 ASP A O 1
ATOM 772 N N . HIS A 1 101 ? 3.902 7.859 3.438 1.00 89.38 101 HIS A N 1
ATOM 773 C CA . HIS A 1 101 ? 4.813 7.515 4.524 1.00 89.38 101 HIS A CA 1
ATOM 774 C C . HIS A 1 101 ? 4.111 7.536 5.884 1.00 89.38 101 HIS A C 1
ATOM 776 O O . HIS A 1 101 ? 4.169 6.552 6.620 1.00 89.38 101 HIS A O 1
ATOM 782 N N . ASN A 1 102 ? 3.438 8.637 6.227 1.00 87.44 102 ASN A N 1
ATOM 783 C CA . ASN A 1 102 ? 2.856 8.789 7.558 1.00 87.44 102 ASN A CA 1
ATOM 784 C C . ASN A 1 102 ? 1.684 7.828 7.783 1.00 87.44 102 ASN A C 1
ATOM 786 O O . ASN A 1 102 ? 1.603 7.236 8.854 1.00 87.44 102 ASN A O 1
ATOM 790 N N . VAL A 1 103 ? 0.826 7.596 6.784 1.00 85.81 103 VAL A N 1
ATOM 791 C CA . VAL A 1 103 ? -0.261 6.607 6.882 1.00 85.81 103 VAL A CA 1
ATOM 792 C C . VAL A 1 103 ? 0.287 5.185 6.943 1.00 85.81 103 VAL A C 1
ATOM 794 O O . VAL A 1 103 ? -0.112 4.422 7.819 1.00 85.81 103 VAL A O 1
ATOM 797 N N . SER A 1 104 ? 1.243 4.828 6.080 1.00 85.56 104 SER A N 1
ATOM 798 C CA . SER A 1 104 ? 1.872 3.503 6.119 1.00 85.56 104 SER A CA 1
ATOM 799 C C . SER A 1 104 ? 2.599 3.247 7.444 1.00 85.56 104 SER A C 1
ATOM 801 O O . SER A 1 104 ? 2.608 2.111 7.916 1.00 85.56 104 SER A O 1
ATOM 803 N N . SER A 1 105 ? 3.205 4.278 8.039 1.00 85.31 105 SER A N 1
ATOM 804 C CA . SER A 1 105 ? 3.909 4.189 9.320 1.00 85.31 105 SER A CA 1
ATOM 805 C C . SER A 1 105 ? 2.929 4.092 10.496 1.00 85.31 105 SER A C 1
ATOM 807 O O . SER A 1 105 ? 3.070 3.185 11.311 1.00 85.31 105 SER A O 1
ATOM 809 N N . LEU A 1 106 ? 1.870 4.913 10.528 1.00 84.62 106 LEU A N 1
ATOM 810 C CA . LEU A 1 106 ? 0.800 4.827 11.535 1.00 84.62 106 LEU A CA 1
ATOM 811 C C . LEU A 1 106 ? 0.103 3.458 11.530 1.00 84.62 106 LEU A C 1
ATOM 813 O O . LEU A 1 106 ? -0.082 2.872 12.591 1.00 84.62 106 LEU A O 1
ATOM 817 N N . LEU A 1 107 ? -0.220 2.907 10.353 1.00 82.69 107 LEU A N 1
ATOM 818 C CA . LEU A 1 107 ? -0.826 1.572 10.235 1.00 82.69 107 LEU A CA 1
ATOM 819 C C . LEU A 1 107 ? 0.128 0.453 10.680 1.00 82.69 107 LEU A C 1
ATOM 821 O O . LEU A 1 107 ? -0.294 -0.502 11.326 1.00 82.69 107 LEU A O 1
ATOM 825 N N . ALA A 1 108 ? 1.422 0.564 10.370 1.00 81.69 108 ALA A N 1
ATOM 826 C CA . ALA A 1 108 ? 2.426 -0.406 10.810 1.00 81.69 108 ALA A CA 1
ATOM 827 C C . ALA A 1 108 ? 2.781 -0.291 12.305 1.00 81.69 108 ALA A C 1
ATOM 829 O O . ALA A 1 108 ? 3.338 -1.239 12.862 1.00 81.69 108 ALA A O 1
ATOM 830 N N . GLN A 1 109 ? 2.475 0.852 12.931 1.00 82.88 109 GLN A N 1
ATOM 831 C CA . GLN A 1 109 ? 2.741 1.184 14.335 1.00 82.88 109 GLN A CA 1
ATOM 832 C C . GLN A 1 109 ? 1.453 1.338 15.167 1.00 82.88 109 GLN A C 1
ATOM 834 O O . GLN A 1 109 ? 1.487 1.920 16.252 1.00 82.88 109 GLN A O 1
ATOM 839 N N . ALA A 1 110 ? 0.324 0.803 14.686 1.00 79.62 110 ALA A N 1
ATOM 840 C CA . ALA A 1 110 ? -0.944 0.808 15.411 1.00 79.62 110 ALA A CA 1
ATOM 841 C C . ALA A 1 110 ? -0.770 0.219 16.824 1.00 79.62 110 ALA A C 1
ATOM 843 O O . ALA A 1 110 ? -0.042 -0.761 17.013 1.00 79.62 110 ALA A O 1
ATOM 844 N N . LYS A 1 111 ? -1.444 0.800 17.830 1.00 74.06 111 LYS A N 1
ATOM 845 C CA . LYS A 1 111 ? -1.234 0.428 19.245 1.00 74.06 111 LYS A CA 1
ATOM 846 C C . LYS A 1 111 ? -1.537 -1.046 19.531 1.00 74.06 111 LYS A C 1
ATOM 848 O O . LYS A 1 111 ? -0.931 -1.623 20.434 1.00 74.06 111 LYS A O 1
ATOM 853 N N . GLU A 1 112 ? -2.393 -1.667 18.720 1.00 72.56 112 GLU A N 1
ATOM 854 C CA . GLU A 1 112 ? -2.657 -3.110 18.706 1.00 72.56 112 GLU A CA 1
ATOM 855 C C . GLU A 1 112 ? -1.375 -3.956 18.687 1.00 72.56 112 GLU A C 1
ATOM 857 O O . GLU A 1 112 ? -1.291 -4.966 19.383 1.00 72.56 112 GLU A O 1
ATOM 862 N N . PHE A 1 113 ? -0.351 -3.518 17.945 1.00 76.06 113 PHE A N 1
ATOM 863 C CA . PHE A 1 113 ? 0.918 -4.228 17.783 1.00 76.06 113 PHE A CA 1
ATOM 864 C C . PHE A 1 113 ? 1.863 -4.125 18.992 1.00 76.06 113 PHE A C 1
ATOM 866 O O . PHE A 1 113 ? 2.871 -4.834 19.023 1.00 76.06 113 PHE A O 1
ATOM 873 N N . LYS A 1 114 ? 1.558 -3.279 19.991 1.00 78.19 114 LYS A N 1
ATOM 874 C CA . LYS A 1 114 ? 2.316 -3.139 21.257 1.00 78.19 114 LYS A CA 1
ATOM 875 C C . LYS A 1 114 ? 3.839 -3.029 21.048 1.00 78.19 114 LYS A C 1
ATOM 877 O O . LYS A 1 114 ? 4.628 -3.715 21.706 1.00 78.19 114 LYS A O 1
ATOM 882 N N . LEU A 1 115 ? 4.242 -2.187 20.095 1.00 80.44 115 LEU A N 1
ATOM 883 C CA . LEU A 1 115 ? 5.648 -1.956 19.755 1.00 80.44 115 LEU A CA 1
ATOM 884 C C . LEU A 1 115 ? 6.433 -1.383 20.948 1.00 80.44 115 LEU A C 1
ATOM 886 O O . LEU A 1 115 ? 5.889 -0.681 21.800 1.00 80.44 115 LEU A O 1
ATOM 890 N N . LYS A 1 116 ? 7.726 -1.708 21.012 1.00 78.94 116 LYS A N 1
ATOM 891 C CA . LYS A 1 116 ? 8.645 -1.352 22.105 1.00 78.94 116 LYS A CA 1
ATOM 892 C C . LYS A 1 116 ? 9.632 -0.252 21.726 1.00 78.94 116 LYS A C 1
ATOM 894 O O . LYS A 1 116 ? 10.110 0.449 22.617 1.00 78.94 116 LYS A O 1
ATOM 899 N N . LYS A 1 117 ? 9.987 -0.114 20.445 1.00 82.81 117 LYS A N 1
ATOM 900 C CA . LYS A 1 117 ? 10.832 0.993 19.969 1.00 82.81 117 LYS A CA 1
ATOM 901 C C . LYS A 1 117 ? 9.970 2.197 19.589 1.00 82.81 117 LYS A C 1
ATOM 903 O O . LYS A 1 117 ? 8.918 2.046 18.980 1.00 82.81 117 LYS A O 1
ATOM 908 N N . GLY A 1 118 ? 10.450 3.391 19.933 1.00 77.06 118 GLY A N 1
ATOM 909 C CA . GLY A 1 118 ? 9.801 4.649 19.567 1.00 77.06 118 GLY A CA 1
ATOM 910 C C . GLY A 1 118 ? 9.837 4.926 18.059 1.00 77.06 118 GLY A C 1
ATOM 911 O O . GLY A 1 118 ? 10.742 4.486 17.348 1.00 77.06 118 GLY A O 1
ATOM 912 N N . SER A 1 119 ? 8.851 5.688 17.594 1.00 79.75 119 SER A N 1
ATOM 913 C CA . SER A 1 119 ? 8.681 6.123 16.205 1.00 79.75 119 SER A CA 1
ATOM 914 C C . SER A 1 119 ? 9.668 7.225 15.800 1.00 79.75 119 SER A C 1
ATOM 916 O O . SER A 1 119 ? 9.901 8.148 16.582 1.00 79.75 119 SER A O 1
ATOM 918 N N . ALA A 1 120 ? 10.173 7.204 14.561 1.00 85.75 120 ALA A N 1
ATOM 919 C CA . ALA A 1 120 ? 11.178 8.154 14.065 1.00 85.75 120 ALA A CA 1
ATOM 920 C C . ALA A 1 120 ? 10.734 8.939 12.808 1.00 85.75 120 ALA A C 1
ATOM 922 O O . ALA A 1 120 ? 11.558 9.254 11.952 1.00 85.75 120 ALA A O 1
ATOM 923 N N . TYR A 1 121 ? 9.448 9.315 12.719 1.00 85.62 121 TYR A N 1
ATOM 924 C CA . TYR A 1 121 ? 8.805 9.881 11.516 1.00 85.62 121 TYR A CA 1
ATOM 925 C C . TYR A 1 121 ? 9.623 10.939 10.749 1.00 85.62 121 TYR A C 1
ATOM 927 O O . TYR A 1 121 ? 9.699 10.887 9.523 1.00 85.62 121 TYR A O 1
ATOM 935 N N . HIS A 1 122 ? 10.244 11.898 11.448 1.00 90.06 122 HIS A N 1
ATOM 936 C CA . HIS A 1 122 ? 11.051 12.952 10.816 1.00 90.06 122 HIS A CA 1
ATOM 937 C C . HIS A 1 122 ? 12.339 12.424 10.174 1.00 90.06 122 HIS A C 1
ATOM 939 O O . HIS A 1 122 ? 12.738 12.902 9.113 1.00 90.06 122 HIS A O 1
ATOM 945 N N . TRP A 1 123 ? 12.986 11.443 10.808 1.00 90.38 123 TRP A N 1
ATOM 946 C CA . TRP A 1 123 ? 14.188 10.807 10.277 1.00 90.38 123 TRP A CA 1
ATOM 947 C C . TRP A 1 123 ? 13.853 9.942 9.064 1.00 90.38 123 TRP A C 1
ATOM 949 O O . TRP A 1 123 ? 14.517 10.041 8.034 1.00 90.38 123 TRP A O 1
ATOM 959 N N . ASP A 1 124 ? 12.779 9.160 9.156 1.00 89.69 124 ASP A N 1
ATOM 960 C CA . ASP A 1 124 ? 12.328 8.293 8.068 1.00 89.69 124 ASP A CA 1
ATOM 961 C C . ASP A 1 124 ? 11.938 9.125 6.827 1.00 89.69 124 ASP A C 1
ATOM 963 O O . ASP A 1 124 ? 12.365 8.824 5.710 1.00 89.69 124 ASP A O 1
ATOM 967 N N . PHE A 1 125 ? 11.244 10.257 7.019 1.00 89.12 125 PHE A N 1
ATOM 968 C CA . PHE A 1 125 ? 10.928 11.195 5.934 1.00 89.12 125 PHE A CA 1
ATOM 969 C C . PHE A 1 125 ? 12.176 11.879 5.341 1.00 89.12 125 PHE A C 1
ATOM 971 O O . PHE A 1 125 ? 12.264 12.052 4.125 1.00 89.12 125 PHE A O 1
ATOM 978 N N . PHE A 1 126 ? 13.178 12.217 6.161 1.00 91.62 126 PHE A N 1
ATOM 979 C CA . PHE A 1 126 ? 14.461 12.748 5.679 1.00 91.62 126 PHE A CA 1
ATOM 980 C C . PHE A 1 126 ? 15.230 11.724 4.826 1.00 91.62 126 PHE A C 1
ATOM 982 O O . PHE A 1 126 ? 15.748 12.071 3.762 1.00 91.62 126 PHE A O 1
ATOM 989 N N . VAL A 1 127 ? 15.244 10.450 5.235 1.00 91.31 127 VAL A N 1
ATOM 990 C CA . VAL A 1 127 ? 15.842 9.351 4.457 1.00 91.31 127 VAL A CA 1
ATOM 991 C C . VAL A 1 127 ? 15.104 9.143 3.130 1.00 91.31 127 VAL A C 1
ATOM 993 O O . VAL A 1 127 ? 15.758 8.977 2.099 1.00 91.31 127 VAL A O 1
ATOM 996 N N . ILE A 1 128 ? 13.768 9.227 3.114 1.00 91.50 128 ILE A N 1
ATOM 997 C CA . ILE A 1 128 ? 12.975 9.206 1.871 1.00 91.50 128 ILE A CA 1
ATOM 998 C C . ILE A 1 128 ? 13.340 10.391 0.967 1.00 91.50 128 ILE A C 1
ATOM 1000 O O . ILE A 1 128 ? 13.495 10.198 -0.236 1.00 91.50 128 ILE A O 1
ATOM 1004 N N . GLY A 1 129 ? 13.551 11.589 1.522 1.00 92.00 129 GLY A N 1
ATOM 1005 C CA . GLY A 1 129 ? 14.009 12.764 0.771 1.00 92.00 129 GLY A CA 1
ATOM 1006 C C . GLY A 1 129 ? 15.386 12.579 0.121 1.00 92.00 129 GLY A C 1
ATOM 1007 O O . GLY A 1 129 ? 15.555 12.889 -1.059 1.00 92.00 129 GLY A O 1
ATOM 1008 N N . ILE A 1 130 ? 16.357 12.008 0.846 1.00 93.44 130 ILE A N 1
ATOM 1009 C CA . ILE A 1 130 ? 17.672 11.645 0.283 1.00 93.44 130 ILE A CA 1
ATOM 1010 C C . ILE A 1 130 ? 17.512 10.599 -0.825 1.00 93.44 130 ILE A C 1
ATOM 1012 O O . ILE A 1 130 ? 18.115 10.731 -1.890 1.00 93.44 130 ILE A O 1
ATOM 1016 N N . ASN A 1 131 ? 16.691 9.572 -0.601 1.00 92.44 131 ASN A N 1
ATOM 1017 C CA . ASN A 1 131 ? 16.474 8.535 -1.601 1.00 92.44 131 ASN A CA 1
ATOM 1018 C C . ASN A 1 131 ? 15.789 9.089 -2.860 1.00 92.44 131 ASN A C 1
ATOM 1020 O O . ASN A 1 131 ? 16.216 8.755 -3.958 1.00 92.44 131 ASN A O 1
ATOM 1024 N N . LEU A 1 132 ? 14.809 9.988 -2.715 1.00 92.56 132 LEU A N 1
ATOM 1025 C CA . LEU A 1 132 ? 14.154 10.689 -3.823 1.00 92.56 132 LEU A CA 1
ATOM 1026 C C . LEU A 1 132 ? 15.155 11.521 -4.642 1.00 92.56 132 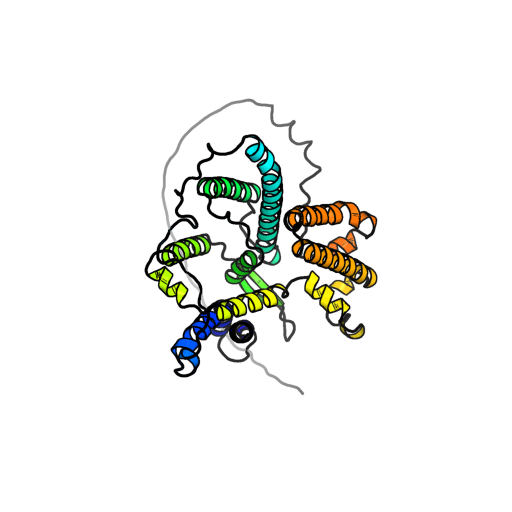LEU A C 1
ATOM 1028 O O . LEU A 1 132 ? 15.087 11.507 -5.871 1.00 92.56 132 LEU A O 1
ATOM 1032 N N . LEU A 1 133 ? 16.108 12.193 -3.985 1.00 91.94 133 LEU A N 1
ATOM 1033 C CA . LEU A 1 133 ? 17.193 12.908 -4.666 1.00 91.94 133 LEU A CA 1
ATOM 1034 C C . LEU A 1 133 ? 18.081 11.945 -5.470 1.00 91.94 133 LEU A C 1
ATOM 1036 O O . LEU A 1 133 ? 18.345 12.199 -6.643 1.00 91.94 133 LEU A O 1
ATOM 1040 N N . ILE A 1 134 ? 18.500 10.822 -4.877 1.00 93.25 134 ILE A N 1
ATOM 1041 C CA . ILE A 1 134 ? 19.338 9.816 -5.552 1.00 93.25 134 ILE A CA 1
ATOM 1042 C C . ILE A 1 134 ? 18.589 9.179 -6.731 1.00 93.25 134 ILE A C 1
ATOM 1044 O O . ILE A 1 134 ? 19.119 9.140 -7.841 1.00 93.25 134 ILE A O 1
ATOM 1048 N N . THR A 1 135 ? 17.347 8.723 -6.535 1.00 92.06 135 THR A N 1
ATOM 1049 C CA . THR A 1 135 ? 16.541 8.132 -7.613 1.00 92.06 135 THR A CA 1
ATOM 1050 C C . THR A 1 135 ? 16.218 9.152 -8.700 1.00 92.06 135 THR A C 1
ATOM 1052 O O . THR A 1 135 ? 16.242 8.794 -9.871 1.00 92.06 135 THR A O 1
ATOM 1055 N N . GLY A 1 136 ? 15.998 10.424 -8.348 1.00 89.94 136 GLY A N 1
ATOM 1056 C CA . GLY A 1 136 ? 15.794 11.510 -9.308 1.00 89.94 136 GLY A CA 1
ATOM 1057 C C . GLY A 1 136 ? 17.027 11.780 -10.174 1.00 89.94 136 GLY A C 1
ATOM 1058 O O . GLY A 1 136 ? 16.906 11.844 -11.394 1.00 89.94 136 GLY A O 1
ATOM 1059 N N . LEU A 1 137 ? 18.220 11.851 -9.569 1.00 90.62 137 LEU A N 1
ATOM 1060 C CA . LEU A 1 137 ? 19.493 12.009 -10.291 1.00 90.62 137 LEU A CA 1
ATOM 1061 C C . LEU A 1 137 ? 19.816 10.810 -11.194 1.00 90.62 137 LEU A C 1
ATOM 1063 O O . LEU A 1 137 ? 20.384 10.989 -12.269 1.00 90.62 137 LEU A O 1
ATOM 1067 N N . LEU A 1 138 ? 19.436 9.601 -10.772 1.00 90.25 138 LEU A N 1
ATOM 1068 C CA . LEU A 1 138 ? 19.564 8.375 -11.565 1.00 90.25 138 LEU A CA 1
ATOM 1069 C C . LEU A 1 138 ? 18.388 8.155 -12.540 1.00 90.25 138 LEU A C 1
ATOM 1071 O O . LEU A 1 138 ? 18.385 7.181 -13.294 1.00 90.25 138 LEU A O 1
ATOM 1075 N N . GLY A 1 139 ? 17.357 9.009 -12.511 1.00 85.69 139 GLY A N 1
ATOM 1076 C CA . GLY A 1 139 ? 16.096 8.859 -13.249 1.00 85.69 139 GLY A CA 1
ATOM 1077 C C . GLY A 1 139 ? 15.404 7.497 -13.066 1.00 85.69 139 GLY A C 1
ATOM 1078 O O . GLY A 1 139 ? 14.814 6.972 -14.012 1.00 85.69 139 GLY A O 1
ATOM 1079 N N . ILE A 1 140 ? 15.532 6.909 -11.876 1.00 88.94 140 ILE A N 1
ATOM 1080 C CA . ILE A 1 140 ? 14.861 5.680 -11.430 1.00 88.94 140 ILE A CA 1
ATOM 1081 C C . ILE A 1 140 ? 13.523 6.090 -10.784 1.00 88.94 140 ILE A C 1
ATOM 1083 O O . ILE A 1 140 ? 13.478 7.128 -10.117 1.00 88.94 140 ILE A O 1
ATOM 1087 N N . PRO A 1 141 ? 12.424 5.324 -10.940 1.00 88.12 141 PRO A N 1
ATOM 1088 C CA . PRO A 1 141 ? 11.183 5.610 -10.224 1.00 88.12 141 PRO A CA 1
ATOM 1089 C C . PRO A 1 141 ? 11.418 5.663 -8.700 1.00 88.12 141 PRO A C 1
ATOM 1091 O O . PRO A 1 141 ? 12.044 4.755 -8.145 1.00 88.12 141 PRO A O 1
ATOM 1094 N N . PRO A 1 142 ? 10.934 6.706 -8.006 1.00 87.50 142 PRO A N 1
ATOM 1095 C CA . PRO A 1 142 ? 11.126 6.842 -6.569 1.00 87.50 142 PRO A CA 1
ATOM 1096 C C . PRO A 1 142 ? 10.266 5.841 -5.787 1.00 87.50 142 PRO A C 1
ATOM 1098 O O . PRO A 1 142 ? 9.178 5.467 -6.223 1.00 87.50 142 PRO A O 1
ATOM 1101 N N . VAL A 1 143 ? 10.735 5.437 -4.604 1.00 83.62 143 VAL A N 1
ATOM 1102 C CA . VAL A 1 143 ? 10.008 4.511 -3.715 1.00 83.62 143 VAL A CA 1
ATOM 1103 C C . VAL A 1 143 ? 9.160 5.277 -2.695 1.00 83.62 143 VAL A C 1
ATOM 1105 O O . VAL A 1 143 ? 9.603 6.297 -2.166 1.00 83.62 143 VAL A O 1
ATOM 1108 N N . ASN A 1 144 ? 7.969 4.765 -2.388 1.00 81.00 144 ASN A N 1
ATOM 1109 C CA . ASN A 1 144 ? 7.036 5.312 -1.399 1.00 81.00 144 ASN A CA 1
ATOM 1110 C C . ASN A 1 144 ? 6.654 4.269 -0.326 1.00 81.00 144 ASN A C 1
ATOM 1112 O O . ASN A 1 144 ? 7.044 3.102 -0.390 1.00 81.00 144 ASN A O 1
ATOM 1116 N N . GLY A 1 145 ? 5.900 4.704 0.690 1.00 77.31 145 GLY A N 1
ATOM 1117 C CA . GLY A 1 145 ? 5.370 3.828 1.738 1.00 77.31 145 GLY A CA 1
ATOM 1118 C C . GLY A 1 145 ? 4.278 2.899 1.201 1.00 77.31 145 GLY A C 1
ATOM 1119 O O . GLY A 1 145 ? 3.248 3.354 0.711 1.00 77.31 145 GLY A O 1
ATOM 1120 N N . LEU A 1 146 ? 4.487 1.586 1.299 1.00 80.56 146 LEU A N 1
ATOM 1121 C CA . LEU A 1 146 ? 3.570 0.580 0.757 1.00 80.56 146 LEU A CA 1
ATOM 1122 C C . LEU A 1 146 ? 2.460 0.261 1.771 1.00 80.56 146 LEU A C 1
ATOM 1124 O O . LEU A 1 146 ? 2.564 -0.694 2.544 1.00 80.56 146 LEU A O 1
ATOM 1128 N N . ILE A 1 147 ? 1.387 1.061 1.725 1.00 80.12 147 ILE A N 1
ATOM 1129 C CA . ILE A 1 147 ? 0.253 1.071 2.672 1.00 80.12 147 ILE A CA 1
ATOM 1130 C C . ILE A 1 147 ? -0.239 -0.328 3.104 1.00 80.12 147 ILE A C 1
ATOM 1132 O O . ILE A 1 147 ? -0.316 -0.547 4.309 1.00 80.12 147 ILE A O 1
ATOM 1136 N N . PRO A 1 148 ? -0.557 -1.294 2.211 1.00 73.56 148 PRO A N 1
ATOM 1137 C CA . PRO A 1 148 ? -0.995 -2.625 2.647 1.00 73.56 148 PRO A CA 1
ATOM 1138 C C . PRO A 1 148 ? 0.165 -3.531 3.090 1.00 73.56 148 PRO A C 1
ATOM 1140 O O . PRO A 1 148 ? -0.025 -4.412 3.925 1.00 73.56 148 PRO A O 1
ATOM 1143 N N . GLN A 1 149 ? 1.374 -3.341 2.553 1.00 80.38 149 GLN A N 1
ATOM 1144 C CA . GLN A 1 149 ? 2.515 -4.217 2.833 1.00 80.38 149 GLN A CA 1
ATOM 1145 C C . GLN A 1 149 ? 3.108 -3.969 4.221 1.00 80.38 149 GLN A C 1
ATOM 1147 O O . GLN A 1 149 ? 3.526 -4.923 4.872 1.00 80.38 149 GLN A O 1
ATOM 1152 N N . ALA A 1 150 ? 3.136 -2.721 4.691 1.00 82.88 150 ALA A N 1
ATOM 1153 C CA . ALA A 1 150 ? 3.704 -2.382 5.992 1.00 82.88 150 ALA A CA 1
ATOM 1154 C C . ALA A 1 150 ? 2.983 -3.067 7.184 1.00 82.88 150 ALA A C 1
ATOM 1156 O O . ALA A 1 150 ? 3.665 -3.764 7.938 1.00 82.88 150 ALA A O 1
ATOM 1157 N N . PRO A 1 151 ? 1.642 -2.994 7.341 1.00 79.38 151 PRO A N 1
ATOM 1158 C CA . PRO A 1 151 ? 0.937 -3.718 8.400 1.00 79.38 151 PRO A CA 1
ATOM 1159 C C . PRO A 1 151 ? 0.939 -5.238 8.181 1.00 79.38 151 PRO A C 1
ATOM 1161 O O . PRO A 1 151 ? 1.008 -5.979 9.158 1.00 79.38 151 PRO A O 1
ATOM 1164 N N . LEU A 1 152 ? 0.939 -5.735 6.933 1.00 79.12 152 LEU A N 1
ATOM 1165 C CA . LEU A 1 152 ? 1.107 -7.173 6.663 1.00 79.12 152 LEU A CA 1
ATOM 1166 C C . LEU A 1 152 ? 2.483 -7.681 7.120 1.00 79.12 152 LEU A C 1
ATOM 1168 O O . LEU A 1 152 ? 2.570 -8.749 7.725 1.00 79.12 152 LEU A O 1
ATOM 1172 N N . HIS A 1 153 ? 3.545 -6.904 6.898 1.00 83.31 153 HIS A N 1
ATOM 1173 C CA . HIS A 1 153 ? 4.885 -7.214 7.388 1.00 83.31 153 HIS A CA 1
ATOM 1174 C C . HIS A 1 153 ? 4.925 -7.198 8.925 1.00 83.31 153 HIS A C 1
ATOM 1176 O O . HIS A 1 153 ? 5.357 -8.188 9.516 1.00 83.31 153 HIS A O 1
ATOM 1182 N N . THR A 1 154 ? 4.392 -6.161 9.587 1.00 83.19 154 THR A N 1
ATOM 1183 C CA . THR A 1 154 ? 4.270 -6.132 11.060 1.00 83.19 154 THR A CA 1
ATOM 1184 C C . THR A 1 154 ? 3.488 -7.341 11.588 1.00 83.19 154 THR A C 1
ATOM 1186 O O . THR A 1 154 ? 3.958 -8.016 12.504 1.00 83.19 154 THR A O 1
ATOM 1189 N N . LYS A 1 155 ? 2.349 -7.689 10.971 1.00 78.00 155 LYS A N 1
ATOM 1190 C CA . LYS A 1 155 ? 1.518 -8.845 11.351 1.00 78.00 155 LYS A CA 1
ATOM 1191 C C . LYS A 1 155 ? 2.216 -10.192 11.121 1.00 78.00 155 LYS A C 1
ATOM 1193 O O . LYS A 1 155 ? 2.012 -11.104 11.913 1.00 78.00 155 LYS A O 1
ATOM 1198 N N . SER A 1 156 ? 3.072 -10.318 10.104 1.00 77.88 156 SER A N 1
ATOM 1199 C CA . SER A 1 156 ? 3.903 -11.520 9.890 1.00 77.88 156 SER A CA 1
ATOM 1200 C C . SER A 1 156 ? 5.018 -11.696 10.933 1.00 77.88 156 SER A C 1
ATOM 1202 O O . SER A 1 156 ? 5.561 -12.786 11.086 1.00 77.88 156 SER A O 1
ATOM 1204 N N . LEU A 1 157 ? 5.352 -10.627 11.664 1.00 82.19 157 LEU A N 1
ATOM 1205 C CA . LEU A 1 157 ? 6.334 -10.614 12.753 1.00 82.19 157 LEU A CA 1
ATOM 1206 C C . LEU A 1 157 ? 5.675 -10.580 14.141 1.00 82.19 157 LEU A C 1
ATOM 1208 O O . LEU A 1 157 ? 6.379 -10.483 15.149 1.00 82.19 157 LEU A O 1
ATOM 1212 N N . ALA A 1 158 ? 4.343 -10.637 14.200 1.00 81.44 158 ALA A N 1
ATOM 1213 C CA . ALA A 1 158 ? 3.561 -10.614 15.424 1.00 81.44 158 ALA A CA 1
ATOM 1214 C C . ALA A 1 158 ? 3.375 -12.032 15.983 1.00 81.44 158 ALA A C 1
ATOM 1216 O O . ALA A 1 158 ? 2.826 -12.908 15.316 1.00 81.44 158 ALA A O 1
ATOM 1217 N N . GLU A 1 159 ? 3.766 -12.245 17.238 1.00 75.94 159 GLU A N 1
ATOM 1218 C CA . GLU A 1 159 ? 3.295 -13.383 18.017 1.00 75.94 159 GLU A CA 1
ATOM 1219 C C . GLU A 1 159 ? 1.877 -13.091 18.518 1.00 75.94 159 GLU A C 1
ATOM 1221 O O . GLU A 1 159 ? 1.603 -12.059 19.143 1.00 75.94 159 GLU A O 1
ATOM 1226 N N . VAL A 1 160 ? 0.976 -14.025 18.230 1.00 72.75 160 VAL A N 1
ATOM 1227 C CA . VAL A 1 160 ? -0.460 -13.878 18.443 1.00 72.75 160 VAL A CA 1
ATOM 1228 C C . VAL A 1 160 ? -0.963 -14.931 19.426 1.00 72.75 160 VAL A C 1
ATOM 1230 O O . VAL A 1 160 ? -0.800 -16.144 19.219 1.00 72.75 160 VAL A O 1
ATOM 1233 N N . GLU A 1 161 ? -1.627 -14.457 20.476 1.00 68.94 161 GLU A N 1
ATOM 1234 C CA . GLU A 1 161 ? -2.339 -15.285 21.444 1.00 68.94 161 GLU A CA 1
ATOM 1235 C C . GLU A 1 161 ? -3.851 -15.091 21.307 1.00 68.94 161 GLU A C 1
ATOM 1237 O O . GLU A 1 161 ? -4.339 -14.056 20.860 1.00 68.94 161 GLU A O 1
ATOM 1242 N N . PHE A 1 162 ? -4.604 -16.132 21.655 1.00 67.69 162 PHE A N 1
ATOM 1243 C CA . PHE A 1 162 ? -6.060 -16.090 21.658 1.00 67.69 162 PHE A CA 1
ATOM 1244 C C . PHE A 1 162 ? -6.532 -15.909 23.092 1.00 67.69 162 PHE A C 1
ATOM 1246 O O . PHE A 1 162 ? -6.431 -16.842 23.891 1.00 67.69 162 PHE A O 1
ATOM 1253 N N . GLU A 1 163 ? -7.038 -14.721 23.400 1.00 59.81 163 GLU A N 1
ATOM 1254 C CA . GLU A 1 163 ? -7.546 -14.375 24.723 1.00 59.81 163 GLU A CA 1
ATOM 1255 C C . GLU A 1 163 ? -9.074 -14.565 24.755 1.00 59.81 163 GLU A C 1
ATOM 1257 O O . GLU A 1 163 ? -9.776 -14.201 23.807 1.00 59.81 163 GLU A O 1
ATOM 1262 N N . GLY A 1 164 ? -9.588 -15.193 25.818 1.00 57.88 164 GLY A N 1
ATOM 1263 C CA . GLY A 1 164 ? -11.015 -15.486 26.007 1.00 57.88 164 GLY A CA 1
ATOM 1264 C C . GLY A 1 164 ? -11.382 -16.977 26.074 1.00 57.88 164 GLY A C 1
ATOM 1265 O O . GLY A 1 164 ? -10.691 -17.855 25.548 1.00 57.88 164 GLY A O 1
ATOM 1266 N N . GLU A 1 165 ? -12.511 -17.266 26.726 1.00 38.34 165 GLU A N 1
ATOM 1267 C CA . GLU A 1 165 ? -13.075 -18.615 26.861 1.00 38.34 165 GLU A CA 1
ATOM 1268 C C . GLU A 1 165 ? -14.082 -18.967 25.751 1.00 38.34 165 GLU A C 1
ATOM 1270 O O . GLU A 1 165 ? -14.776 -18.123 25.180 1.00 38.34 165 GLU A O 1
ATOM 1275 N N . GLY A 1 166 ? -14.187 -20.268 25.459 1.00 58.38 166 GLY A N 1
ATOM 1276 C CA . GLY A 1 166 ? -15.200 -20.813 24.555 1.00 58.38 166 GLY A CA 1
ATOM 1277 C C . GLY A 1 166 ? -15.082 -20.319 23.108 1.00 58.38 166 GLY A C 1
ATOM 1278 O O . GLY A 1 166 ? -14.038 -20.471 22.468 1.00 58.38 166 GLY A O 1
ATOM 1279 N N . SER A 1 167 ? -16.191 -19.792 22.582 1.00 48.16 167 SER A N 1
ATOM 1280 C CA . SER A 1 167 ? -16.354 -19.328 21.197 1.00 48.16 167 SER A CA 1
ATOM 1281 C C . SER A 1 167 ? -15.986 -17.856 20.970 1.00 48.16 167 SER A C 1
ATOM 1283 O O . SER A 1 167 ? -15.886 -17.446 19.817 1.00 48.16 167 SER A O 1
ATOM 1285 N N . LYS A 1 168 ? -15.743 -17.068 22.029 1.00 49.16 168 LYS A N 1
ATOM 1286 C CA . LYS A 1 168 ? -15.349 -15.647 21.951 1.00 49.16 168 LYS A CA 1
ATOM 1287 C C . LYS A 1 168 ? -13.836 -15.463 22.140 1.00 49.16 168 LYS A C 1
ATOM 1289 O O . LYS A 1 168 ? -13.394 -14.729 23.016 1.00 49.16 168 LYS A O 1
ATOM 1294 N N . LYS A 1 169 ? -13.032 -16.154 21.329 1.00 58.62 169 LYS A N 1
ATOM 1295 C CA . LYS A 1 169 ? -11.568 -15.997 21.335 1.00 58.62 169 LYS A CA 1
ATOM 1296 C C . LYS A 1 169 ? -11.165 -14.798 20.484 1.00 58.62 169 LYS A C 1
ATOM 1298 O O . LYS A 1 169 ? -11.255 -14.881 19.259 1.00 58.62 169 LYS A O 1
ATOM 1303 N N . LYS A 1 170 ? -10.714 -13.711 21.113 1.00 59.25 170 LYS A N 1
ATOM 1304 C CA . LYS A 1 170 ? -10.171 -12.541 20.408 1.00 59.25 170 LYS A CA 1
ATOM 1305 C C . LYS A 1 170 ? -8.710 -12.823 20.044 1.00 59.25 170 LYS A C 1
ATOM 1307 O O . LYS A 1 170 ? -7.944 -13.320 20.868 1.00 59.25 170 LYS A O 1
ATOM 1312 N N . GLU A 1 171 ? -8.346 -12.565 18.791 1.00 65.50 171 GLU A N 1
ATOM 1313 C CA . GLU A 1 171 ? -6.963 -12.642 18.310 1.00 65.50 171 GLU A CA 1
ATOM 1314 C C . GLU A 1 171 ? -6.221 -11.402 18.843 1.00 65.50 171 GLU A C 1
ATOM 1316 O O . GLU A 1 171 ? -6.531 -10.284 18.438 1.00 65.50 171 GLU A O 1
ATOM 1321 N N . VAL A 1 172 ? -5.299 -11.575 19.798 1.00 69.38 172 VAL A N 1
ATOM 1322 C CA . VAL A 1 172 ? -4.582 -10.472 20.461 1.00 69.38 172 VAL A CA 1
ATOM 1323 C C . VAL A 1 172 ? -3.087 -10.589 20.177 1.00 69.38 172 VAL A C 1
ATOM 1325 O O . VAL A 1 172 ? -2.455 -11.612 20.449 1.00 69.38 172 VAL A O 1
ATOM 1328 N N . VAL A 1 173 ? -2.489 -9.515 19.658 1.00 73.44 173 VAL A N 1
ATOM 1329 C CA . VAL A 1 173 ? -1.033 -9.442 19.488 1.00 73.44 173 VAL A CA 1
ATOM 1330 C C . VAL A 1 173 ? -0.370 -9.322 20.863 1.00 73.44 173 VAL A C 1
ATOM 1332 O O . VAL A 1 173 ? -0.710 -8.453 21.678 1.00 73.44 173 VAL A O 1
ATOM 1335 N N . LYS A 1 174 ? 0.577 -10.223 21.131 1.00 76.56 174 LYS A N 1
ATOM 1336 C CA . LYS A 1 174 ? 1.352 -10.272 22.376 1.00 76.56 174 LYS A CA 1
ATOM 1337 C C . LYS A 1 174 ? 2.647 -9.476 22.262 1.00 76.56 174 LYS A C 1
ATOM 1339 O O . LYS A 1 174 ? 3.001 -8.721 23.167 1.00 76.56 174 LYS A O 1
ATOM 1344 N N . LEU A 1 175 ? 3.363 -9.685 21.160 1.00 78.88 175 LEU A N 1
ATOM 1345 C CA . LEU A 1 175 ? 4.696 -9.153 20.906 1.00 78.88 175 LEU A CA 1
ATOM 1346 C C . LEU A 1 175 ? 4.929 -9.079 19.396 1.00 78.88 175 LEU A C 1
ATOM 1348 O O . LEU A 1 175 ? 4.556 -10.000 18.681 1.00 78.88 175 LEU A O 1
ATOM 1352 N N . VAL A 1 176 ? 5.614 -8.040 18.921 1.00 84.25 176 VAL A N 1
ATOM 1353 C CA . VAL A 1 176 ? 6.144 -7.991 17.551 1.00 84.25 176 VAL A CA 1
ATOM 1354 C C . VAL A 1 176 ? 7.667 -8.090 17.570 1.00 84.25 176 VAL A C 1
ATOM 1356 O O . VAL A 1 176 ? 8.352 -7.398 18.328 1.00 84.25 176 VAL A O 1
ATOM 1359 N N . HIS A 1 177 ? 8.214 -8.942 16.705 1.00 85.19 177 HIS A N 1
ATOM 1360 C CA . HIS A 1 177 ? 9.650 -9.096 16.501 1.00 85.19 177 HIS A CA 1
ATOM 1361 C C . HIS A 1 177 ? 10.198 -7.986 15.593 1.00 85.19 177 HIS A C 1
ATOM 1363 O O . HIS A 1 177 ? 10.395 -8.161 14.394 1.00 85.19 177 HIS A O 1
ATOM 1369 N N . GLU A 1 178 ? 10.471 -6.825 16.185 1.00 85.69 178 GLU A N 1
ATOM 1370 C CA . GLU A 1 178 ? 11.026 -5.641 15.515 1.00 85.69 178 GLU A CA 1
ATOM 1371 C C . GLU A 1 178 ? 12.472 -5.841 15.001 1.00 85.69 178 GLU A C 1
ATOM 1373 O O . GLU A 1 178 ? 13.453 -5.400 15.624 1.00 85.69 178 GLU A O 1
ATOM 1378 N N . GLN A 1 179 ? 12.608 -6.486 13.844 1.00 86.50 179 GLN A N 1
ATOM 1379 C CA . GLN A 1 179 ? 13.885 -6.786 13.199 1.00 86.50 179 GLN A CA 1
ATOM 1380 C C . GLN A 1 179 ? 14.169 -5.905 11.973 1.00 86.50 179 GLN A C 1
ATOM 1382 O O . GLN A 1 179 ? 13.278 -5.574 11.199 1.00 86.50 179 GLN A O 1
ATOM 1387 N N . ARG A 1 180 ? 15.449 -5.566 11.758 1.00 87.81 180 ARG A N 1
ATOM 1388 C CA . ARG A 1 180 ? 15.918 -4.875 10.536 1.00 87.81 180 ARG A CA 1
ATOM 1389 C C . ARG A 1 180 ? 16.293 -5.840 9.405 1.00 87.81 180 ARG A C 1
ATOM 1391 O O . ARG A 1 180 ? 16.395 -5.427 8.254 1.00 87.81 180 ARG A O 1
ATOM 1398 N N . ILE A 1 181 ? 16.524 -7.115 9.733 1.00 90.38 181 ILE A N 1
ATOM 1399 C CA . ILE A 1 181 ? 17.087 -8.089 8.794 1.00 90.38 181 ILE A CA 1
ATOM 1400 C C . ILE A 1 181 ? 16.086 -8.542 7.724 1.00 90.38 181 ILE A C 1
ATOM 1402 O O . ILE A 1 181 ? 16.519 -8.820 6.614 1.00 90.38 181 ILE A O 1
ATOM 1406 N N . SER A 1 182 ? 14.774 -8.549 7.994 1.00 90.19 182 SER A N 1
ATOM 1407 C CA . SER A 1 182 ? 13.757 -8.925 6.998 1.00 90.19 182 SER A CA 1
ATOM 1408 C C . SER A 1 182 ? 13.755 -7.968 5.807 1.00 90.19 182 SER A C 1
ATOM 1410 O O . SER A 1 182 ? 13.951 -8.405 4.677 1.00 90.19 182 SER A O 1
ATOM 1412 N N . ASN A 1 183 ? 13.647 -6.662 6.062 1.00 88.00 183 ASN A N 1
ATOM 1413 C CA . ASN A 1 183 ? 13.664 -5.630 5.021 1.00 88.00 183 ASN A CA 1
ATOM 1414 C C . ASN A 1 183 ? 14.997 -5.612 4.256 1.00 88.00 183 ASN A C 1
ATOM 1416 O O . ASN A 1 183 ? 15.011 -5.473 3.035 1.00 88.00 183 ASN A O 1
ATOM 1420 N N . PHE A 1 184 ? 16.121 -5.801 4.958 1.00 90.94 184 PHE A N 1
ATOM 1421 C CA . PHE A 1 184 ? 17.439 -5.877 4.324 1.00 90.94 184 PHE A CA 1
ATOM 1422 C C . PHE A 1 184 ? 17.585 -7.122 3.433 1.00 90.94 184 PHE A C 1
ATOM 1424 O O . PHE A 1 184 ? 18.007 -7.004 2.286 1.00 90.94 184 PHE A O 1
ATOM 1431 N N . MET A 1 185 ? 17.181 -8.302 3.914 1.00 93.06 185 MET A N 1
ATOM 1432 C CA . MET A 1 185 ? 17.178 -9.534 3.117 1.00 93.06 185 MET A CA 1
ATOM 1433 C C . MET A 1 185 ? 16.218 -9.437 1.929 1.00 93.06 185 MET A C 1
ATOM 1435 O O . MET A 1 185 ? 16.583 -9.862 0.840 1.00 93.06 185 MET A O 1
ATOM 1439 N N . GLN A 1 186 ? 15.039 -8.829 2.090 1.00 91.25 186 GLN A N 1
ATOM 1440 C CA . GLN A 1 186 ? 14.112 -8.571 0.985 1.00 91.25 186 GLN A CA 1
ATOM 1441 C C . GLN A 1 186 ? 14.770 -7.701 -0.099 1.00 91.25 186 GLN A C 1
ATOM 1443 O O . GLN A 1 186 ? 14.723 -8.062 -1.273 1.00 91.25 186 GLN A O 1
ATOM 1448 N N . ALA A 1 187 ? 15.427 -6.599 0.277 1.00 90.88 187 ALA A N 1
ATOM 1449 C CA . ALA A 1 187 ? 16.130 -5.731 -0.670 1.00 90.88 187 ALA A CA 1
ATOM 1450 C C . ALA A 1 187 ? 17.285 -6.457 -1.387 1.00 90.88 187 ALA A C 1
ATOM 1452 O O . ALA A 1 187 ? 17.412 -6.358 -2.608 1.00 90.88 187 ALA A O 1
ATOM 1453 N N . VAL A 1 188 ? 18.085 -7.240 -0.652 1.00 93.62 188 VAL A N 1
ATOM 1454 C CA . VAL A 1 188 ? 19.171 -8.059 -1.220 1.00 93.62 188 VAL A CA 1
ATOM 1455 C C . VAL A 1 188 ? 18.626 -9.122 -2.181 1.00 93.62 188 VAL A C 1
ATOM 1457 O O . VAL A 1 188 ? 19.162 -9.280 -3.274 1.00 93.62 188 VAL A O 1
ATOM 1460 N N . LEU A 1 189 ? 17.541 -9.816 -1.825 1.00 92.19 189 LEU A N 1
ATOM 1461 C CA . LEU A 1 189 ? 16.911 -10.825 -2.681 1.00 92.19 189 LEU A CA 1
ATOM 1462 C C . LEU A 1 189 ? 16.313 -10.215 -3.954 1.00 92.19 189 LEU A C 1
ATOM 1464 O O . LEU A 1 189 ? 16.461 -10.808 -5.019 1.00 92.19 189 LEU A O 1
ATOM 1468 N N . ILE A 1 190 ? 15.699 -9.029 -3.875 1.00 90.12 190 ILE A N 1
ATOM 1469 C CA . ILE A 1 190 ? 15.231 -8.291 -5.060 1.00 90.12 190 ILE A CA 1
ATOM 1470 C C . ILE A 1 190 ? 16.419 -7.936 -5.965 1.00 90.12 190 ILE A C 1
ATOM 1472 O O . ILE A 1 190 ? 16.364 -8.208 -7.161 1.00 90.12 190 ILE A O 1
ATOM 1476 N N . GLY A 1 191 ? 17.514 -7.408 -5.405 1.00 89.75 191 GLY A N 1
ATOM 1477 C CA . GLY A 1 191 ? 18.729 -7.101 -6.169 1.00 89.75 191 GLY A CA 1
ATOM 1478 C C . GLY A 1 191 ? 19.365 -8.331 -6.828 1.00 89.75 191 GLY A C 1
ATOM 1479 O O . GLY A 1 191 ? 19.804 -8.255 -7.972 1.00 89.75 191 GLY A O 1
ATOM 1480 N N . ILE A 1 192 ? 19.356 -9.483 -6.149 1.00 90.44 192 ILE A N 1
ATOM 1481 C CA . ILE A 1 192 ? 19.830 -10.760 -6.705 1.00 90.44 192 ILE A CA 1
ATOM 1482 C C . ILE A 1 192 ? 18.919 -11.230 -7.852 1.00 90.44 192 ILE A C 1
ATOM 1484 O O . ILE A 1 192 ? 19.418 -11.585 -8.918 1.00 90.44 192 ILE A O 1
ATOM 1488 N N . MET A 1 193 ? 17.594 -11.185 -7.674 1.00 88.56 193 MET A N 1
ATOM 1489 C CA . MET A 1 193 ? 16.616 -11.580 -8.704 1.00 88.56 193 MET A CA 1
ATOM 1490 C C . MET A 1 193 ? 16.632 -10.673 -9.939 1.00 88.56 193 MET A C 1
ATOM 1492 O O . MET A 1 193 ? 16.243 -11.109 -11.017 1.00 88.56 193 MET A O 1
ATOM 1496 N N . LEU A 1 194 ? 17.103 -9.432 -9.798 1.00 85.75 194 LEU A N 1
ATOM 1497 C CA . LEU A 1 194 ? 17.262 -8.488 -10.903 1.00 85.75 194 LEU A CA 1
ATOM 1498 C C . LEU A 1 194 ? 18.525 -8.748 -11.747 1.00 85.75 194 LEU A C 1
ATOM 1500 O O . LEU A 1 194 ? 18.686 -8.137 -12.799 1.00 85.75 194 LEU A O 1
ATOM 1504 N N . SER A 1 195 ? 19.418 -9.648 -11.316 1.00 85.19 195 SER A N 1
ATOM 1505 C CA . SER A 1 195 ? 20.616 -10.004 -12.082 1.00 85.19 195 SER A CA 1
ATOM 1506 C C . SER A 1 195 ? 20.367 -11.204 -13.016 1.00 85.19 195 SER A C 1
ATOM 1508 O O . SER A 1 195 ? 19.801 -12.215 -12.584 1.00 85.19 195 SER A O 1
ATOM 1510 N N . PRO A 1 196 ? 20.786 -11.147 -14.297 1.00 82.19 196 PRO A N 1
ATOM 1511 C CA . PRO A 1 196 ? 20.794 -12.320 -15.169 1.00 82.19 196 PRO A CA 1
ATOM 1512 C C . PRO A 1 196 ? 21.695 -13.427 -14.584 1.00 82.19 196 PRO A C 1
ATOM 1514 O O . PRO A 1 196 ? 22.787 -13.119 -14.101 1.00 82.19 196 PRO A O 1
ATOM 1517 N N . PRO A 1 197 ? 21.285 -14.712 -14.602 1.00 84.62 197 PRO A N 1
ATOM 1518 C CA . PRO A 1 197 ? 20.125 -15.280 -15.299 1.00 84.62 197 PRO A CA 1
ATOM 1519 C C . PRO A 1 197 ? 18.842 -15.386 -14.448 1.00 84.62 197 PRO A C 1
ATOM 1521 O O . PRO A 1 197 ? 17.837 -15.911 -14.919 1.00 84.62 197 PRO A O 1
ATOM 1524 N N . LEU A 1 198 ? 18.833 -14.934 -13.187 1.00 86.38 198 LEU A N 1
ATOM 1525 C CA . LEU A 1 198 ? 17.650 -15.068 -12.316 1.00 86.38 198 LEU A CA 1
ATOM 1526 C C . LEU A 1 198 ? 16.468 -14.213 -12.796 1.00 86.38 198 LEU A C 1
ATOM 1528 O O . LEU A 1 198 ? 15.314 -14.599 -12.607 1.00 86.38 198 LEU A O 1
ATOM 1532 N N . LEU A 1 199 ? 16.758 -13.117 -13.496 1.00 86.06 199 LEU A N 1
ATOM 1533 C CA . LEU A 1 199 ? 15.761 -12.276 -14.150 1.00 86.06 199 LEU A CA 1
ATOM 1534 C C . LEU A 1 199 ? 14.910 -13.056 -15.177 1.00 86.06 199 LEU A C 1
ATOM 1536 O O . LEU A 1 199 ? 13.689 -12.899 -15.201 1.00 86.06 199 LEU A O 1
ATOM 1540 N N . GLU A 1 200 ? 15.506 -13.981 -15.941 1.00 84.12 200 GLU A N 1
ATOM 1541 C CA . GLU A 1 200 ? 14.775 -14.855 -16.879 1.00 84.12 200 GLU A CA 1
ATOM 1542 C C . GLU A 1 200 ? 13.784 -15.781 -16.152 1.00 84.12 200 GLU A C 1
ATOM 1544 O O . GLU A 1 200 ? 12.684 -16.043 -16.644 1.00 84.12 200 GLU A O 1
ATOM 1549 N N . VAL A 1 201 ? 14.144 -16.252 -14.950 1.00 85.75 201 VAL A N 1
ATOM 1550 C CA . VAL A 1 201 ? 13.278 -17.105 -14.117 1.00 85.75 201 VAL A CA 1
ATOM 1551 C C . VAL A 1 201 ? 12.028 -16.339 -13.677 1.00 85.75 201 VAL A C 1
ATOM 1553 O O . VAL A 1 201 ? 10.938 -16.912 -13.644 1.00 85.75 201 VAL A O 1
ATOM 1556 N N . LEU A 1 202 ? 12.152 -15.035 -13.408 1.00 85.06 202 LEU A N 1
ATOM 1557 C CA . LEU A 1 202 ? 11.010 -14.164 -13.122 1.00 85.06 202 LEU A CA 1
ATOM 1558 C C . LEU A 1 202 ? 10.087 -14.024 -14.352 1.00 85.06 202 LEU A C 1
ATOM 1560 O O . LEU A 1 202 ? 8.862 -14.061 -14.213 1.00 85.06 202 LEU A O 1
ATOM 1564 N N . GLY A 1 203 ? 10.665 -13.983 -15.557 1.00 85.00 203 GLY A N 1
ATOM 1565 C CA . GLY A 1 203 ? 9.951 -14.025 -16.841 1.00 85.00 203 GLY A CA 1
ATOM 1566 C C . GLY A 1 203 ? 9.182 -15.327 -17.122 1.00 85.00 203 GLY A C 1
ATOM 1567 O O . GLY A 1 203 ? 8.374 -15.383 -18.049 1.00 85.00 203 GLY A O 1
ATOM 1568 N N . LEU A 1 204 ? 9.363 -16.388 -16.325 1.00 87.69 204 LEU A N 1
ATOM 1569 C CA . LEU A 1 204 ? 8.561 -17.615 -16.440 1.00 87.69 204 LEU A CA 1
ATOM 1570 C C . LEU A 1 204 ? 7.171 -17.498 -15.798 1.00 87.69 204 LEU A C 1
ATOM 1572 O O . LEU A 1 204 ? 6.317 -18.350 -16.080 1.00 87.69 204 LEU A O 1
ATOM 1576 N N . ILE A 1 205 ? 6.945 -16.484 -14.953 1.00 90.25 205 ILE A N 1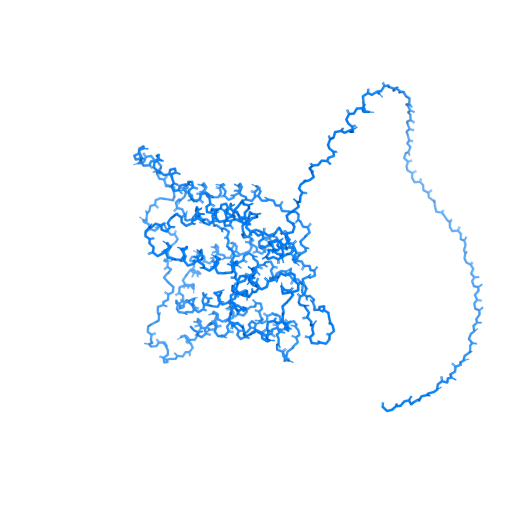
ATOM 1577 C CA . ILE A 1 205 ? 5.697 -16.280 -14.207 1.00 90.25 205 ILE A CA 1
ATOM 1578 C C . ILE A 1 205 ? 4.589 -15.780 -15.157 1.00 90.25 205 ILE A C 1
ATOM 1580 O O . ILE A 1 205 ? 4.756 -14.745 -15.807 1.00 90.25 205 ILE A O 1
ATOM 1584 N N . PRO A 1 206 ? 3.428 -16.462 -15.233 1.00 91.06 206 PRO A N 1
ATOM 1585 C CA . PRO A 1 206 ? 2.282 -15.983 -16.002 1.00 91.06 206 PRO A CA 1
ATOM 1586 C C . PRO A 1 206 ? 1.692 -14.697 -15.410 1.00 91.06 206 PRO A C 1
ATOM 1588 O O . PRO A 1 206 ? 1.374 -14.652 -14.218 1.00 91.06 206 PRO A O 1
ATOM 1591 N N . ARG A 1 207 ? 1.431 -13.689 -16.249 1.00 91.44 207 ARG A N 1
ATOM 1592 C CA . ARG A 1 207 ? 0.759 -12.441 -15.847 1.00 91.44 207 ARG A CA 1
ATOM 1593 C C . ARG A 1 207 ? -0.597 -12.691 -15.150 1.00 91.44 207 ARG A C 1
ATOM 1595 O O . ARG A 1 207 ? -0.782 -12.153 -14.057 1.00 91.44 207 ARG A O 1
ATOM 1602 N N . PRO A 1 208 ? -1.473 -13.611 -15.622 1.00 91.44 208 PRO A N 1
ATOM 1603 C CA . PRO A 1 208 ? -2.741 -13.912 -14.942 1.00 91.44 208 PRO A CA 1
ATOM 1604 C C . PRO A 1 208 ? -2.598 -14.497 -13.527 1.00 91.44 208 PRO A C 1
ATOM 1606 O O . PRO A 1 208 ? -3.556 -14.475 -12.743 1.00 91.44 208 PRO A O 1
ATOM 1609 N N . THR A 1 209 ? -1.425 -15.041 -13.177 1.00 92.50 209 THR A N 1
ATOM 1610 C CA . THR A 1 209 ? -1.137 -15.496 -11.810 1.00 92.50 209 THR A CA 1
ATOM 1611 C C . THR A 1 209 ? -0.959 -14.301 -10.876 1.00 92.50 209 THR A C 1
ATOM 1613 O O . THR A 1 209 ? -1.505 -14.323 -9.770 1.00 92.50 209 THR A O 1
ATOM 1616 N N . LEU A 1 210 ? -0.269 -13.253 -11.339 1.00 91.62 210 LEU A N 1
ATOM 1617 C CA . LEU A 1 210 ? -0.069 -11.997 -10.611 1.00 91.62 210 LEU A CA 1
ATOM 1618 C C . LEU A 1 210 ? -1.376 -11.203 -10.488 1.00 91.62 210 LEU A C 1
ATOM 1620 O O . LEU A 1 210 ? -1.691 -10.738 -9.398 1.00 91.62 210 LEU A O 1
ATOM 1624 N N . ASP A 1 211 ? -2.210 -11.155 -11.531 1.00 92.00 211 ASP A N 1
ATOM 1625 C CA . ASP A 1 211 ? -3.555 -10.553 -11.443 1.00 92.00 211 ASP A CA 1
ATOM 1626 C C . ASP A 1 211 ? -4.415 -11.242 -10.362 1.00 92.00 211 ASP A C 1
ATOM 1628 O O . ASP A 1 211 ? -5.178 -10.610 -9.628 1.00 92.00 211 ASP A O 1
ATOM 1632 N N . GLY A 1 212 ? -4.253 -12.562 -10.208 1.00 92.88 212 GLY A N 1
ATOM 1633 C CA . GLY A 1 212 ? -4.862 -13.326 -9.120 1.00 92.88 212 GLY A CA 1
ATOM 1634 C C . GLY A 1 212 ? -4.317 -12.978 -7.729 1.00 92.88 212 GLY A C 1
ATOM 1635 O O . GLY A 1 212 ? -5.083 -13.018 -6.768 1.00 92.88 212 GLY A O 1
ATOM 1636 N N . LEU A 1 213 ? -3.037 -12.612 -7.613 1.00 90.75 213 LEU A N 1
ATOM 1637 C CA . LEU A 1 213 ? -2.445 -12.104 -6.372 1.00 90.75 213 LEU A CA 1
ATOM 1638 C C . LEU A 1 213 ? -2.969 -10.700 -6.037 1.00 90.75 213 LEU A C 1
ATOM 1640 O O . LEU A 1 213 ? -3.358 -10.463 -4.897 1.00 90.75 213 LEU A O 1
ATOM 1644 N N . PHE A 1 214 ? -3.034 -9.791 -7.016 1.00 89.88 214 PHE A N 1
ATOM 1645 C CA . PHE A 1 214 ? -3.598 -8.451 -6.820 1.00 89.88 214 PHE A CA 1
ATOM 1646 C C . PHE A 1 214 ? -5.051 -8.511 -6.340 1.00 89.88 214 PHE A C 1
ATOM 1648 O O . PHE A 1 214 ? -5.414 -7.800 -5.405 1.00 89.88 214 PHE A O 1
ATOM 1655 N N . LEU A 1 215 ? -5.860 -9.423 -6.893 1.00 91.88 215 LEU A N 1
ATOM 1656 C CA . LEU A 1 215 ? -7.226 -9.651 -6.420 1.00 91.88 215 LEU A CA 1
ATOM 1657 C C . LEU A 1 215 ? -7.269 -10.159 -4.965 1.00 91.88 215 LEU A C 1
ATOM 1659 O O . LEU A 1 215 ? -8.108 -9.701 -4.192 1.00 91.88 215 LEU A O 1
ATOM 1663 N N . PHE A 1 216 ? -6.367 -11.068 -4.574 1.00 89.00 216 PHE A N 1
ATOM 1664 C CA . PHE A 1 216 ? -6.254 -11.531 -3.183 1.00 89.00 216 PHE A CA 1
ATOM 1665 C C . PHE A 1 216 ? -5.875 -10.391 -2.230 1.00 89.00 216 PHE A C 1
ATOM 1667 O O . PHE A 1 216 ? -6.532 -10.224 -1.206 1.00 89.00 216 PHE A O 1
ATOM 1674 N N . MET A 1 217 ? -4.870 -9.580 -2.578 1.00 85.12 217 MET A N 1
ATOM 1675 C CA . MET A 1 217 ? -4.462 -8.424 -1.769 1.00 85.12 217 MET A CA 1
ATOM 1676 C C . MET A 1 217 ? -5.590 -7.390 -1.653 1.00 85.12 217 MET A C 1
ATOM 1678 O O . MET A 1 217 ? -5.817 -6.857 -0.569 1.00 85.12 217 MET A O 1
ATOM 1682 N N . GLY A 1 218 ? -6.346 -7.173 -2.735 1.00 86.25 218 GLY A N 1
ATOM 1683 C CA . GLY A 1 218 ? -7.559 -6.357 -2.728 1.00 86.25 218 GLY A CA 1
ATOM 1684 C C . GLY A 1 218 ? -8.588 -6.864 -1.716 1.00 86.25 218 GLY A C 1
ATOM 1685 O O . GLY A 1 218 ? -8.987 -6.107 -0.838 1.00 86.25 218 GLY A O 1
ATOM 1686 N N . PHE A 1 219 ? -8.955 -8.151 -1.759 1.00 84.56 219 PHE A N 1
ATOM 1687 C CA . PHE A 1 219 ? -9.873 -8.738 -0.771 1.00 84.56 219 PHE A CA 1
ATOM 1688 C C . PHE A 1 219 ? -9.332 -8.677 0.665 1.00 84.56 219 PHE A C 1
ATOM 1690 O O . PHE A 1 219 ? -10.075 -8.324 1.579 1.00 84.56 219 PHE A O 1
ATOM 1697 N N . ALA A 1 220 ? -8.046 -8.971 0.870 1.00 79.69 220 ALA A N 1
ATOM 1698 C CA . ALA A 1 220 ? -7.417 -8.926 2.187 1.00 79.69 220 ALA A CA 1
ATOM 1699 C C . ALA A 1 220 ? -7.424 -7.509 2.794 1.00 79.69 220 ALA A C 1
ATOM 1701 O O . ALA A 1 220 ? -7.573 -7.376 4.005 1.00 79.69 220 ALA A O 1
ATOM 1702 N N . SER A 1 221 ? -7.340 -6.457 1.967 1.00 78.75 221 SER A N 1
ATOM 1703 C CA . SER A 1 221 ? -7.345 -5.052 2.416 1.00 78.75 221 SER A CA 1
ATOM 1704 C C . SER A 1 221 ? -8.671 -4.553 3.018 1.00 78.75 221 SER A C 1
ATOM 1706 O O . SER A 1 221 ? -8.694 -3.493 3.645 1.00 78.75 221 SER A O 1
ATOM 1708 N N . PHE A 1 222 ? -9.770 -5.303 2.862 1.00 81.81 222 PHE A N 1
ATOM 1709 C CA . PHE A 1 222 ? -11.039 -5.012 3.541 1.00 81.81 222 PHE A CA 1
ATOM 1710 C C . PHE A 1 222 ? -11.092 -5.570 4.975 1.00 81.81 222 PHE A C 1
ATOM 1712 O O . PHE A 1 222 ? -11.900 -5.102 5.774 1.00 81.81 222 PHE A O 1
ATOM 1719 N N . GLY A 1 223 ? -10.262 -6.562 5.318 1.00 75.31 223 GLY A N 1
ATOM 1720 C CA . GLY A 1 223 ? -10.248 -7.170 6.651 1.00 75.31 223 GLY A CA 1
ATOM 1721 C C . GLY A 1 223 ? -9.529 -6.287 7.671 1.00 75.31 223 GLY A C 1
ATOM 1722 O O . GLY A 1 223 ? -8.362 -5.960 7.471 1.00 75.31 223 GLY A O 1
ATOM 1723 N N . GLY 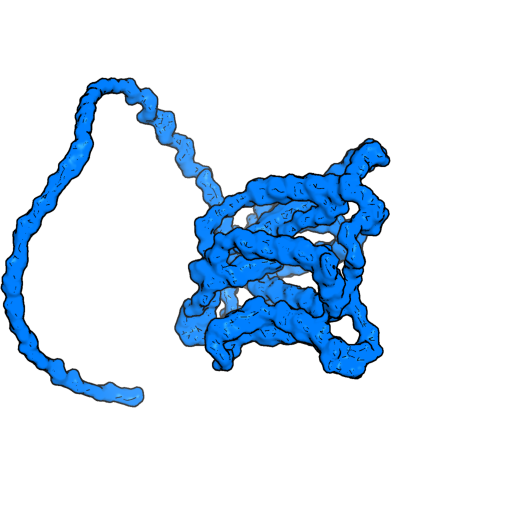A 1 224 ? -10.210 -5.925 8.764 1.00 71.31 224 GLY A N 1
ATOM 1724 C CA . GLY A 1 224 ? -9.689 -4.981 9.763 1.00 71.31 224 GLY A CA 1
ATOM 1725 C C . GLY A 1 224 ? -9.726 -3.519 9.303 1.00 71.31 224 GLY A C 1
ATOM 1726 O O . GLY A 1 224 ? -9.005 -2.683 9.834 1.00 71.31 224 GLY A O 1
ATOM 1727 N N . ASN A 1 225 ? -10.532 -3.200 8.287 1.00 79.38 225 ASN A N 1
ATOM 1728 C CA . ASN A 1 225 ? -10.740 -1.834 7.828 1.00 79.38 225 ASN A CA 1
ATOM 1729 C C . ASN A 1 225 ? -12.085 -1.317 8.360 1.00 79.38 225 ASN A C 1
ATOM 1731 O O . ASN A 1 225 ? -13.139 -1.652 7.815 1.00 79.38 225 ASN A O 1
ATOM 1735 N N . GLN A 1 226 ? -12.052 -0.447 9.376 1.00 78.62 226 GLN A N 1
ATOM 1736 C CA . GLN A 1 226 ? -13.260 0.112 10.000 1.00 78.62 226 GLN A CA 1
ATOM 1737 C C . GLN A 1 226 ? -14.232 0.776 9.004 1.00 78.62 226 GLN A C 1
ATOM 1739 O O . GLN A 1 226 ? -15.439 0.841 9.242 1.00 78.62 226 GLN A O 1
ATOM 1744 N N . PHE A 1 227 ? -13.736 1.351 7.900 1.00 84.75 227 PHE A N 1
ATOM 1745 C CA . PHE A 1 227 ? -14.610 1.922 6.871 1.00 84.75 227 PHE A CA 1
ATOM 1746 C C . PHE A 1 227 ? -15.331 0.818 6.087 1.00 84.75 227 PHE A C 1
ATOM 1748 O O . PHE A 1 227 ? -16.537 0.919 5.876 1.00 84.75 227 PHE A O 1
ATOM 1755 N N . ALA A 1 228 ? -14.634 -0.264 5.727 1.00 85.38 228 ALA A N 1
ATOM 1756 C CA . ALA A 1 228 ? -15.251 -1.424 5.087 1.00 85.38 228 ALA A CA 1
ATOM 1757 C C . ALA A 1 228 ? -16.315 -2.074 5.986 1.00 85.38 228 ALA A C 1
ATOM 1759 O O . ALA A 1 228 ? -17.419 -2.358 5.523 1.00 85.38 228 ALA A O 1
ATOM 1760 N N . GLU A 1 229 ? -16.016 -2.238 7.277 1.00 83.69 229 GLU A N 1
ATOM 1761 C CA . GLU A 1 229 ? -16.960 -2.758 8.272 1.00 83.69 229 GLU A CA 1
ATOM 1762 C C . GLU A 1 229 ? -18.206 -1.868 8.376 1.00 83.69 229 GLU A C 1
ATOM 1764 O O . GLU A 1 229 ? -19.326 -2.361 8.247 1.00 83.69 229 GLU A O 1
ATOM 1769 N N . ARG A 1 230 ? -18.042 -0.542 8.478 1.00 86.25 230 ARG A N 1
ATOM 1770 C CA . ARG A 1 230 ? -19.170 0.410 8.460 1.00 86.25 230 ARG A CA 1
ATOM 1771 C C . ARG A 1 230 ? -19.986 0.367 7.165 1.00 86.25 230 ARG A C 1
ATOM 1773 O O . ARG A 1 230 ? -21.212 0.463 7.225 1.00 86.25 230 ARG A O 1
ATOM 1780 N N . VAL A 1 231 ? -19.353 0.179 6.006 1.00 88.44 231 VAL A N 1
ATOM 1781 C CA . VAL A 1 231 ? -20.059 0.002 4.724 1.00 88.44 231 VAL A CA 1
ATOM 1782 C C . VAL A 1 231 ? -20.867 -1.300 4.707 1.00 88.44 231 VAL A C 1
ATOM 1784 O O . VAL A 1 231 ? -22.005 -1.291 4.238 1.00 88.44 231 VAL A O 1
ATOM 1787 N N . VAL A 1 232 ? -20.349 -2.394 5.277 1.00 86.94 232 VAL A N 1
ATOM 1788 C CA . VAL A 1 232 ? -21.129 -3.628 5.484 1.00 86.94 232 VAL A CA 1
ATOM 1789 C C . VAL A 1 232 ? -22.308 -3.366 6.429 1.00 86.94 232 VAL A C 1
ATOM 1791 O O . VAL A 1 232 ? -23.431 -3.744 6.102 1.00 86.94 232 VAL A O 1
ATOM 1794 N N . LEU A 1 233 ? -22.112 -2.637 7.536 1.00 83.88 233 LEU A N 1
ATOM 1795 C CA . LEU A 1 233 ? -23.183 -2.310 8.492 1.00 83.88 233 LEU A CA 1
ATOM 1796 C C . LEU A 1 233 ? -24.341 -1.502 7.888 1.00 83.88 233 LEU A C 1
ATOM 1798 O O . LEU A 1 233 ? -25.485 -1.690 8.311 1.00 83.88 233 LEU A O 1
ATOM 1802 N N . LEU A 1 234 ? -24.081 -0.646 6.890 1.00 85.19 234 LEU A N 1
ATOM 1803 C CA . LEU A 1 234 ? -25.139 0.041 6.132 1.00 85.19 234 LEU A CA 1
ATOM 1804 C C . LEU A 1 234 ? -26.069 -0.937 5.394 1.00 85.19 234 LEU A C 1
ATOM 1806 O O . LEU A 1 234 ? -27.250 -0.628 5.224 1.00 85.19 234 LEU A O 1
ATOM 1810 N N . ILE A 1 235 ? -25.547 -2.091 4.968 1.00 86.50 235 ILE A N 1
ATOM 1811 C CA . ILE A 1 235 ? -26.269 -3.131 4.220 1.00 86.50 235 ILE A CA 1
ATOM 1812 C C . ILE A 1 235 ? -26.887 -4.171 5.174 1.00 86.50 235 ILE A C 1
ATOM 1814 O O . ILE A 1 235 ? -27.959 -4.697 4.885 1.00 86.50 235 ILE A O 1
ATOM 1818 N N . THR A 1 236 ? -26.258 -4.435 6.325 1.00 84.06 236 THR A N 1
ATOM 1819 C CA . THR A 1 236 ? -26.758 -5.350 7.369 1.00 84.06 236 THR A CA 1
ATOM 1820 C C . THR A 1 236 ? -28.153 -4.953 7.864 1.00 84.06 236 THR A C 1
ATOM 1822 O O . THR A 1 236 ? -28.419 -3.775 8.111 1.00 84.06 236 THR A O 1
ATOM 1825 N N . GLU A 1 237 ? -29.033 -5.938 8.055 1.00 82.12 237 GLU A N 1
ATOM 1826 C CA . GLU A 1 237 ? -30.394 -5.757 8.579 1.00 82.12 237 GLU A CA 1
ATOM 1827 C C . GLU A 1 237 ? -30.392 -5.221 10.025 1.00 82.12 237 GLU A C 1
ATOM 1829 O O . GLU A 1 237 ? -29.529 -5.625 10.807 1.00 82.12 237 GLU A O 1
ATOM 1834 N N . PRO A 1 238 ? -31.344 -4.349 10.425 1.00 77.12 238 PRO A N 1
ATOM 1835 C CA . PRO A 1 238 ? -31.347 -3.724 11.752 1.00 77.12 238 PRO A CA 1
ATOM 1836 C C . PRO A 1 238 ? -31.243 -4.712 12.922 1.00 77.12 238 PRO A C 1
ATOM 1838 O O . PRO A 1 238 ? -30.459 -4.477 13.836 1.00 77.12 238 PRO A O 1
ATOM 1841 N N . GLU A 1 239 ? -31.959 -5.837 12.854 1.00 73.44 239 GLU A N 1
ATOM 1842 C CA . GLU A 1 239 ? -31.998 -6.866 13.905 1.00 73.44 239 GLU A CA 1
ATOM 1843 C C . GLU A 1 239 ? -30.631 -7.538 14.140 1.00 73.44 239 GLU A C 1
ATOM 1845 O O . GLU A 1 239 ? -30.320 -7.951 15.254 1.00 73.44 239 GLU A O 1
ATOM 1850 N N . LEU A 1 240 ? -29.780 -7.604 13.108 1.00 72.56 240 LEU A N 1
ATOM 1851 C CA . LEU A 1 240 ? -28.448 -8.216 13.177 1.00 72.56 240 LEU A CA 1
ATOM 1852 C C . LEU A 1 240 ? -27.346 -7.229 13.589 1.00 72.56 240 LEU A C 1
ATOM 1854 O O . LEU A 1 240 ? -26.237 -7.660 13.925 1.00 72.56 240 LEU A O 1
ATOM 1858 N N . ARG A 1 241 ? -27.624 -5.916 13.559 1.00 70.44 241 ARG A N 1
ATOM 1859 C CA . ARG A 1 241 ? -26.649 -4.864 13.897 1.00 70.44 241 ARG A CA 1
ATOM 1860 C C . ARG A 1 241 ? -26.288 -4.885 15.380 1.00 70.44 241 ARG A C 1
ATOM 1862 O O . ARG A 1 241 ? -25.101 -4.881 15.708 1.00 70.44 241 ARG A O 1
ATOM 1869 N N . GLU A 1 242 ? -27.300 -4.951 16.246 1.00 59.16 242 GLU A N 1
ATOM 1870 C CA . GLU A 1 242 ? -27.157 -4.892 17.709 1.00 59.16 242 GLU A CA 1
ATOM 1871 C C . GLU A 1 242 ? -26.399 -6.099 18.283 1.00 59.16 242 GLU A C 1
ATOM 1873 O O . GLU A 1 242 ? -25.689 -5.972 19.274 1.00 59.16 242 GLU A O 1
ATOM 1878 N N . THR A 1 243 ? -26.480 -7.272 17.644 1.00 55.53 243 THR A N 1
ATOM 1879 C CA . THR A 1 243 ? -25.859 -8.505 18.163 1.00 55.53 243 THR A CA 1
ATOM 1880 C C . THR A 1 243 ? -24.340 -8.589 17.945 1.00 55.53 243 THR A C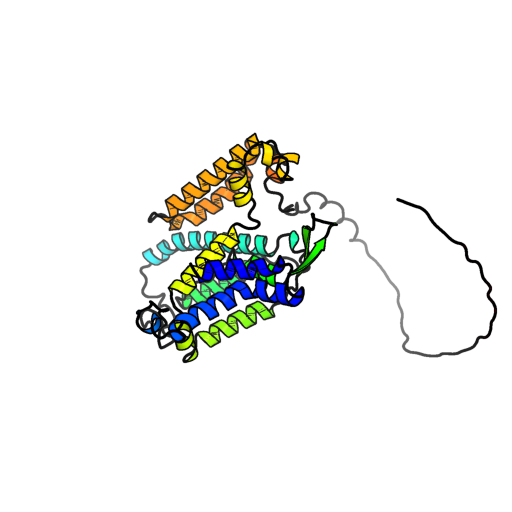 1
ATOM 1882 O O . THR A 1 243 ? -23.703 -9.481 18.506 1.00 55.53 243 THR A O 1
ATOM 1885 N N . HIS A 1 244 ? -23.759 -7.720 17.106 1.00 53.91 244 HIS A N 1
ATOM 1886 C CA . HIS A 1 244 ? -22.417 -7.933 16.541 1.00 53.91 244 HIS A CA 1
ATOM 1887 C C . HIS A 1 244 ? -21.410 -6.779 16.709 1.00 53.91 244 HIS A C 1
ATOM 1889 O O . HIS A 1 244 ? -20.252 -6.983 16.354 1.00 53.91 244 HIS A O 1
ATOM 1895 N N . ASN A 1 245 ? -21.789 -5.589 17.205 1.00 58.75 245 ASN A N 1
ATOM 1896 C CA . ASN A 1 245 ? -20.939 -4.391 17.062 1.00 58.75 245 ASN A CA 1
ATOM 1897 C C . ASN A 1 245 ? -20.828 -3.513 18.319 1.00 58.75 245 ASN A C 1
ATOM 1899 O O . ASN A 1 245 ? -21.752 -2.768 18.638 1.00 58.75 245 ASN A O 1
ATOM 1903 N N . GLU A 1 246 ? -19.627 -3.473 18.909 1.00 61.97 246 GLU A N 1
ATOM 1904 C CA . GLU A 1 246 ? -19.230 -2.526 19.973 1.00 61.97 246 GLU A CA 1
ATOM 1905 C C . GLU A 1 246 ? -19.447 -1.046 19.555 1.00 61.97 246 GLU A C 1
ATOM 1907 O O . GLU A 1 246 ? -19.727 -0.187 20.389 1.00 61.97 246 GLU A O 1
ATOM 1912 N N . TYR A 1 247 ? -19.399 -0.733 18.250 1.00 59.72 247 TYR A N 1
ATOM 1913 C CA . TYR A 1 247 ? -19.651 0.615 17.712 1.00 59.72 247 TYR A CA 1
ATOM 1914 C C . TYR A 1 247 ? -21.025 1.200 18.090 1.00 59.72 247 TYR A C 1
ATOM 1916 O O . TYR A 1 247 ? -21.145 2.413 18.267 1.00 59.72 247 TYR A O 1
ATOM 1924 N N . LEU A 1 248 ? -22.062 0.360 18.201 1.00 59.03 248 LEU A N 1
ATOM 1925 C CA . LEU A 1 248 ? -23.437 0.805 18.475 1.00 59.03 248 LEU A CA 1
ATOM 1926 C C . LEU A 1 248 ? -23.696 1.084 19.958 1.00 59.03 248 LEU A C 1
ATOM 1928 O O . LEU A 1 248 ? -24.637 1.803 20.280 1.00 59.03 248 LEU A O 1
ATOM 1932 N N . GLU A 1 249 ? -22.846 0.570 20.847 1.00 64.00 249 GLU A N 1
ATOM 1933 C CA . GLU A 1 249 ? -22.880 0.900 22.275 1.00 64.00 249 GLU A CA 1
ATOM 1934 C C . GLU A 1 249 ? -22.319 2.310 22.536 1.00 64.00 249 GLU A C 1
ATOM 1936 O O . GLU A 1 249 ? -22.729 2.973 23.488 1.00 64.00 249 GLU A O 1
ATOM 1941 N N . LYS A 1 250 ? -21.400 2.784 21.677 1.00 68.81 250 LYS A N 1
ATOM 1942 C CA . LYS A 1 250 ? -20.707 4.077 21.820 1.00 68.81 250 LYS A CA 1
ATOM 1943 C C . LYS A 1 250 ? -21.329 5.233 21.020 1.00 68.81 250 LYS A C 1
ATOM 1945 O O . LYS A 1 250 ? -21.167 6.384 21.421 1.00 68.81 250 LYS A O 1
ATOM 1950 N N . VAL A 1 251 ? -21.968 4.977 19.869 1.00 75.62 251 VAL A N 1
ATOM 1951 C CA . VAL A 1 251 ? -22.384 6.036 18.919 1.00 75.62 251 VAL A CA 1
ATOM 1952 C C . VAL A 1 251 ? -23.786 5.776 18.346 1.00 75.62 251 VAL A C 1
ATOM 1954 O O . VAL A 1 251 ? -24.050 4.678 17.853 1.00 75.62 251 VAL A O 1
ATOM 1957 N N . PRO A 1 252 ? -24.693 6.776 18.314 1.00 80.75 252 PRO A N 1
ATOM 1958 C CA . PRO A 1 252 ? -26.022 6.605 17.734 1.00 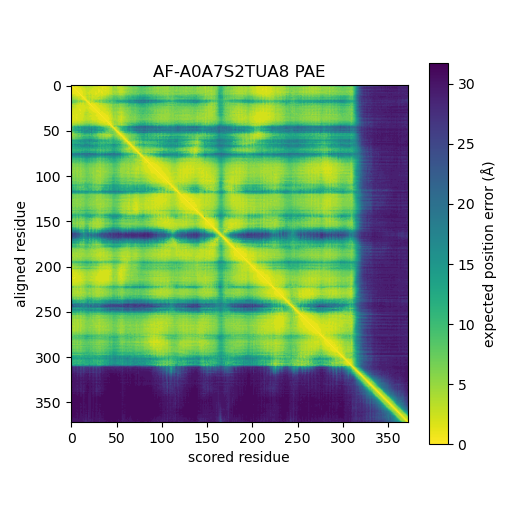80.75 252 PRO A CA 1
ATOM 1959 C C . PRO A 1 252 ? -25.961 6.319 16.227 1.00 80.75 252 PRO A C 1
ATOM 1961 O O . PRO A 1 252 ? -25.259 6.996 15.469 1.00 80.75 252 PRO A O 1
ATOM 1964 N N . TRP A 1 253 ? -26.774 5.356 15.776 1.00 81.00 253 TRP A N 1
ATOM 1965 C CA . TRP A 1 253 ? -26.813 4.862 14.391 1.00 81.00 253 TRP A CA 1
ATOM 1966 C C . TRP A 1 253 ? -26.887 5.965 13.323 1.00 81.00 253 TRP A C 1
ATOM 1968 O O . TRP A 1 253 ? -26.228 5.873 12.290 1.00 81.00 253 TRP A O 1
ATOM 1978 N N . GLU A 1 254 ? -27.642 7.037 13.570 1.00 83.50 254 GLU A N 1
ATOM 1979 C CA . GLU A 1 254 ? -27.786 8.155 12.629 1.00 83.50 254 GLU A CA 1
ATOM 1980 C C . GLU A 1 254 ? -26.471 8.905 12.361 1.00 83.50 254 GLU A C 1
ATOM 1982 O O . GLU A 1 254 ? -26.189 9.325 11.231 1.00 83.50 254 GLU A O 1
ATOM 1987 N N . THR A 1 255 ? -25.616 9.021 13.378 1.00 83.81 255 THR A N 1
ATOM 1988 C CA . THR A 1 255 ? -24.277 9.602 13.246 1.00 83.81 255 THR A CA 1
ATOM 1989 C C . THR A 1 255 ? -23.358 8.672 12.456 1.00 83.81 255 THR A C 1
ATOM 1991 O O . THR A 1 255 ? -22.712 9.134 11.518 1.00 83.81 255 THR A O 1
ATOM 1994 N N . ILE A 1 256 ? -23.375 7.362 12.739 1.00 83.81 256 ILE A N 1
ATOM 1995 C CA . ILE A 1 256 ? -22.611 6.360 11.969 1.00 83.81 256 ILE A CA 1
ATOM 1996 C C . ILE A 1 256 ? -23.035 6.385 10.491 1.00 83.81 256 ILE A C 1
ATOM 1998 O O . ILE A 1 256 ? -22.193 6.446 9.590 1.00 83.81 256 ILE A O 1
ATOM 2002 N N . ARG A 1 257 ? -24.350 6.394 10.239 1.00 87.12 257 ARG A N 1
ATOM 2003 C CA . ARG A 1 257 ? -24.949 6.406 8.902 1.00 87.12 257 ARG A CA 1
ATOM 2004 C C . ARG A 1 257 ? -24.556 7.650 8.112 1.00 87.12 257 ARG A C 1
ATOM 2006 O O . ARG A 1 257 ? -24.069 7.520 6.991 1.00 87.12 257 ARG A O 1
ATOM 2013 N N . SER A 1 258 ? -24.745 8.843 8.679 1.00 88.75 258 SER A N 1
ATOM 2014 C CA . SER A 1 258 ? -24.395 10.100 7.997 1.00 88.75 258 SER A CA 1
ATOM 2015 C C . SER A 1 258 ? -22.892 10.213 7.722 1.00 88.75 258 SER A C 1
ATOM 2017 O O . SER A 1 258 ? -22.505 10.562 6.608 1.00 88.75 258 SER A O 1
ATOM 2019 N N . PHE A 1 259 ? -22.047 9.833 8.684 1.00 87.44 259 PHE A N 1
ATOM 2020 C CA . PHE A 1 259 ? -20.593 9.839 8.530 1.00 87.44 259 PHE A CA 1
ATOM 2021 C C . PHE A 1 259 ? -20.119 8.885 7.423 1.00 87.44 259 PHE A C 1
ATOM 2023 O O . PHE A 1 259 ? -19.370 9.291 6.534 1.00 87.44 259 PHE A O 1
ATOM 2030 N N . THR A 1 260 ? -20.619 7.646 7.410 1.00 89.50 260 THR A N 1
ATOM 2031 C CA . THR A 1 260 ? -20.233 6.638 6.405 1.00 89.50 260 THR A CA 1
ATOM 2032 C C . THR A 1 260 ? -20.702 7.031 4.998 1.00 89.50 260 THR A C 1
ATOM 2034 O O . THR A 1 260 ? -19.970 6.821 4.032 1.00 89.50 260 THR A O 1
ATOM 2037 N N . TRP A 1 261 ? -21.867 7.680 4.856 1.00 91.94 261 TRP A N 1
ATOM 2038 C CA . TRP A 1 261 ? -22.299 8.251 3.571 1.00 91.94 261 TRP A CA 1
ATOM 2039 C C . TRP A 1 261 ? -21.382 9.374 3.075 1.00 91.94 261 TRP A C 1
ATOM 2041 O O . TRP A 1 261 ? -21.069 9.419 1.885 1.00 91.94 261 TRP A O 1
ATOM 2051 N N . ILE A 1 262 ? -20.909 10.250 3.968 1.00 90.50 262 ILE A N 1
ATOM 2052 C CA . ILE A 1 262 ? -19.940 11.301 3.621 1.00 90.50 262 ILE A CA 1
ATOM 2053 C C . ILE A 1 262 ? -18.604 10.674 3.186 1.00 90.50 262 ILE A C 1
ATOM 2055 O O . ILE A 1 262 ? -18.044 11.077 2.165 1.00 90.50 262 ILE A O 1
ATOM 2059 N N . GLN A 1 263 ? -18.116 9.652 3.898 1.00 90.56 263 GLN A N 1
ATOM 2060 C CA . GLN A 1 263 ? -16.904 8.913 3.516 1.00 90.56 263 GLN A CA 1
ATOM 2061 C C . GLN A 1 263 ? -17.050 8.208 2.157 1.00 90.56 263 GLN A C 1
ATOM 2063 O O . GLN A 1 263 ? -16.162 8.329 1.314 1.00 90.56 263 GLN A O 1
ATOM 2068 N N . LEU A 1 264 ? -18.179 7.531 1.905 1.00 93.06 264 LEU A N 1
ATOM 2069 C CA . LEU A 1 264 ? -18.493 6.920 0.607 1.00 93.06 264 LEU A CA 1
ATOM 2070 C C . LEU A 1 264 ? -18.523 7.957 -0.521 1.00 93.06 264 LEU A C 1
ATOM 2072 O O . LEU A 1 264 ? -17.981 7.700 -1.595 1.00 93.06 264 LEU A O 1
ATOM 2076 N N . TRP A 1 265 ? -19.102 9.137 -0.280 1.00 92.94 265 TRP A N 1
ATOM 2077 C CA . TRP A 1 265 ? -19.135 10.218 -1.265 1.00 92.94 265 TRP A CA 1
ATOM 2078 C C . TRP A 1 265 ? -17.731 10.736 -1.603 1.00 92.94 265 TRP A C 1
ATOM 2080 O O . TRP A 1 265 ? -17.394 10.852 -2.781 1.00 92.94 265 TRP A O 1
ATOM 2090 N N . PHE A 1 266 ? -16.876 10.972 -0.601 1.00 91.62 266 PHE A N 1
ATOM 2091 C CA . PHE A 1 266 ? -15.482 11.366 -0.840 1.00 91.62 266 PHE A CA 1
ATOM 2092 C C . PHE A 1 266 ? -14.661 10.264 -1.522 1.00 91.62 266 PHE A C 1
ATOM 2094 O O . PHE A 1 266 ? -13.861 10.563 -2.408 1.00 91.62 266 PHE A O 1
ATOM 2101 N N . CYS A 1 267 ? -14.880 8.996 -1.163 1.00 91.56 267 CYS A N 1
ATOM 2102 C CA . CYS A 1 267 ? -14.252 7.851 -1.820 1.00 91.56 267 CYS A CA 1
ATOM 2103 C C . CYS A 1 267 ? -14.639 7.786 -3.308 1.00 91.56 267 CYS A C 1
ATOM 2105 O O . CYS A 1 267 ? -13.763 7.709 -4.170 1.00 91.56 267 CYS A O 1
ATOM 2107 N N . ALA A 1 268 ? -15.933 7.920 -3.621 1.00 93.19 268 ALA A N 1
ATOM 2108 C CA . ALA A 1 268 ? -16.435 7.965 -4.991 1.00 93.19 268 ALA A CA 1
ATOM 2109 C C . ALA A 1 268 ? -15.926 9.194 -5.769 1.00 93.19 268 ALA A C 1
ATOM 2111 O O . ALA A 1 268 ? -15.602 9.070 -6.948 1.00 93.19 268 ALA A O 1
ATOM 2112 N N . LEU A 1 269 ? -15.801 10.358 -5.120 1.00 92.50 269 LEU A N 1
ATOM 2113 C CA . LEU A 1 269 ? -15.231 11.570 -5.719 1.00 92.50 269 LEU A CA 1
ATOM 2114 C C . LEU A 1 269 ? -13.750 11.386 -6.084 1.00 92.50 269 LEU A C 1
ATOM 2116 O O . LEU A 1 269 ? -13.351 11.732 -7.195 1.00 92.50 269 LEU A O 1
ATOM 2120 N N . ILE A 1 270 ? -12.944 10.822 -5.178 1.00 91.62 270 ILE A N 1
ATOM 2121 C CA . ILE A 1 270 ? -11.530 10.509 -5.441 1.00 91.62 270 ILE A CA 1
ATOM 2122 C C . ILE A 1 270 ? -11.418 9.480 -6.568 1.00 91.62 270 ILE A C 1
ATOM 2124 O O . ILE A 1 270 ? -10.636 9.681 -7.493 1.00 91.62 270 ILE A O 1
ATOM 2128 N N . PHE A 1 271 ? -12.220 8.415 -6.526 1.00 92.12 271 PHE A N 1
ATOM 2129 C CA . PHE A 1 271 ? -12.232 7.383 -7.562 1.00 92.12 271 PHE A CA 1
ATOM 2130 C C . PHE A 1 271 ? -12.650 7.933 -8.934 1.00 92.12 271 PHE A C 1
ATOM 2132 O O . PHE A 1 271 ? -12.052 7.590 -9.949 1.00 92.12 271 PHE A O 1
ATOM 2139 N N . ALA A 1 272 ? -13.630 8.838 -8.988 1.00 93.50 272 ALA A N 1
ATOM 2140 C CA . ALA A 1 272 ? -13.985 9.524 -10.226 1.00 93.50 272 ALA A CA 1
ATOM 2141 C C . ALA A 1 272 ? -12.841 10.425 -10.722 1.00 93.50 272 ALA A C 1
ATOM 2143 O O . ALA A 1 272 ? -12.555 10.439 -11.917 1.00 93.50 272 ALA A O 1
ATOM 2144 N N . LEU A 1 273 ? -12.151 11.139 -9.821 1.00 92.25 273 LEU A N 1
ATOM 2145 C CA . LEU A 1 273 ? -11.017 12.002 -10.165 1.00 92.25 273 LEU A CA 1
ATOM 2146 C C . LEU A 1 273 ? -9.829 11.210 -10.734 1.00 92.25 273 LEU A C 1
ATOM 2148 O O . LEU A 1 273 ? -9.224 11.666 -11.707 1.00 92.25 273 LEU A O 1
ATOM 2152 N N . THR A 1 274 ? -9.506 10.034 -10.183 1.00 89.62 274 THR A N 1
ATOM 2153 C CA . THR A 1 274 ? -8.388 9.198 -10.668 1.00 89.62 274 THR A CA 1
ATOM 2154 C C . THR A 1 274 ? -8.628 8.595 -12.054 1.00 89.62 274 THR A C 1
ATOM 2156 O O . THR A 1 274 ? -7.664 8.244 -12.729 1.00 89.62 274 THR A O 1
ATOM 2159 N N . LEU A 1 275 ? -9.880 8.545 -12.524 1.00 92.94 275 LEU A N 1
ATOM 2160 C CA . LEU A 1 275 ? -10.230 8.191 -13.907 1.00 92.94 275 LEU A CA 1
ATOM 2161 C C . LEU A 1 275 ? -10.062 9.361 -14.901 1.00 92.94 275 LEU A C 1
ATOM 2163 O O . LEU A 1 275 ? -10.266 9.178 -16.102 1.00 92.94 275 LEU A O 1
ATOM 2167 N N . THR A 1 276 ? -9.699 10.561 -14.435 1.00 93.62 276 THR A N 1
ATOM 2168 C CA . THR A 1 276 ? -9.489 11.751 -15.280 1.00 93.62 276 THR A CA 1
ATOM 2169 C C . THR A 1 276 ? -8.006 12.131 -15.391 1.00 93.62 276 THR A C 1
ATOM 2171 O O . THR A 1 276 ? -7.218 11.794 -14.508 1.00 93.62 276 THR A O 1
ATOM 2174 N N . PRO A 1 277 ? -7.600 12.939 -16.393 1.00 90.31 277 PRO A N 1
ATOM 2175 C CA . PRO A 1 277 ? -6.246 13.506 -16.450 1.00 90.31 277 PRO A CA 1
ATOM 2176 C C . PRO A 1 277 ? -5.865 14.357 -15.225 1.00 90.31 277 PRO A C 1
ATOM 2178 O O . PRO A 1 277 ? -4.683 14.550 -14.953 1.00 90.31 277 PRO A O 1
ATOM 2181 N N . ALA A 1 278 ? -6.847 14.841 -14.454 1.00 88.38 278 ALA A N 1
ATOM 2182 C CA . ALA A 1 278 ? -6.622 15.559 -13.202 1.00 88.38 278 ALA A CA 1
ATOM 2183 C C . ALA A 1 278 ? -6.250 14.636 -12.022 1.00 88.38 278 ALA A C 1
ATOM 2185 O O . ALA A 1 278 ? -6.070 15.131 -10.908 1.00 88.38 278 ALA A O 1
ATOM 2186 N N . ALA A 1 279 ? -6.077 13.325 -12.252 1.00 88.56 279 ALA A N 1
ATOM 2187 C CA . ALA A 1 279 ? -5.629 12.353 -11.256 1.00 88.56 279 ALA A CA 1
ATOM 2188 C C . ALA A 1 279 ? -4.417 12.841 -10.447 1.00 88.56 279 ALA A C 1
ATOM 2190 O O . ALA A 1 279 ? -4.394 12.650 -9.239 1.00 88.56 279 ALA A O 1
ATOM 2191 N N . MET A 1 280 ? -3.463 13.560 -11.053 1.00 86.00 280 MET A N 1
ATOM 2192 C CA . MET A 1 280 ? -2.305 14.130 -10.343 1.00 86.00 280 MET A CA 1
ATOM 2193 C C . MET A 1 280 ? -2.660 14.992 -9.111 1.00 86.00 280 MET A C 1
ATOM 2195 O O . MET A 1 280 ? -1.822 15.168 -8.237 1.00 86.00 280 MET A O 1
ATOM 2199 N N . ILE A 1 281 ? -3.887 15.515 -9.010 1.00 88.75 281 ILE A N 1
ATOM 2200 C CA . ILE A 1 281 ? -4.362 16.341 -7.886 1.00 88.75 281 ILE A CA 1
ATOM 2201 C C . ILE A 1 281 ? -4.876 15.483 -6.707 1.00 88.75 281 ILE A C 1
ATOM 2203 O O . ILE A 1 281 ? -5.003 16.000 -5.594 1.00 88.75 281 ILE A O 1
ATOM 2207 N N . PHE A 1 282 ? -5.115 14.174 -6.891 1.00 88.88 282 PHE A N 1
ATOM 2208 C CA . PHE A 1 282 ? -5.657 13.288 -5.845 1.00 88.88 282 PHE A CA 1
ATOM 2209 C C . PHE A 1 282 ? -4.942 13.395 -4.476 1.00 88.88 282 PHE A C 1
ATOM 2211 O O . PHE A 1 282 ? -5.653 13.412 -3.468 1.00 88.88 282 PHE A O 1
ATOM 2218 N N . PRO A 1 283 ? -3.597 13.532 -4.378 1.00 86.50 283 PRO A N 1
ATOM 2219 C CA . PRO A 1 283 ? -2.919 13.578 -3.081 1.00 86.50 283 PRO A CA 1
ATOM 2220 C C . PRO A 1 283 ? -3.265 14.839 -2.284 1.00 86.50 283 PRO A C 1
ATOM 2222 O O . PRO A 1 283 ? -3.436 14.780 -1.068 1.00 86.50 283 PRO A O 1
ATOM 2225 N N . LEU A 1 284 ? -3.434 15.977 -2.972 1.00 89.69 284 LEU A N 1
ATOM 2226 C CA . LEU A 1 284 ? -3.861 17.233 -2.350 1.00 89.69 284 LEU A CA 1
ATOM 2227 C C . LEU A 1 284 ? -5.298 17.127 -1.826 1.00 89.69 284 LEU A C 1
ATOM 2229 O O . LEU A 1 284 ? -5.604 17.647 -0.753 1.00 89.69 284 LEU A O 1
ATOM 2233 N N . LEU A 1 285 ? -6.172 16.427 -2.558 1.00 90.06 285 LEU A N 1
ATOM 2234 C CA . LEU A 1 285 ? -7.551 16.191 -2.133 1.00 90.06 285 LEU A CA 1
ATOM 2235 C C . LEU A 1 285 ? -7.577 15.307 -0.877 1.00 90.06 285 LEU A C 1
ATOM 2237 O O . LEU A 1 285 ? -8.193 15.699 0.112 1.00 90.06 285 LEU A O 1
ATOM 2241 N N . ILE A 1 286 ? -6.838 14.193 -0.853 1.00 87.12 286 ILE A N 1
ATOM 2242 C CA . ILE A 1 286 ? -6.723 13.334 0.339 1.00 87.12 286 ILE A CA 1
ATOM 2243 C C . ILE A 1 286 ? -6.159 14.117 1.538 1.00 87.12 286 ILE A C 1
ATOM 2245 O O . ILE A 1 286 ? -6.737 14.068 2.626 1.00 87.12 286 ILE A O 1
ATOM 2249 N N . ALA A 1 287 ? -5.101 14.912 1.345 1.00 86.69 287 ALA A N 1
ATOM 2250 C CA . ALA A 1 287 ? -4.566 15.776 2.399 1.00 86.69 287 ALA A CA 1
ATOM 2251 C C . ALA A 1 287 ? -5.615 16.785 2.916 1.00 86.69 287 ALA A C 1
ATOM 2253 O O . ALA A 1 287 ? -5.711 17.020 4.124 1.00 86.69 287 ALA A O 1
ATOM 2254 N N . SER A 1 288 ? -6.461 17.330 2.033 1.00 87.88 288 SER A N 1
ATOM 2255 C CA . SER A 1 288 ? -7.561 18.217 2.432 1.00 87.88 288 SER A CA 1
ATOM 2256 C C . SER A 1 288 ? -8.623 17.508 3.286 1.00 87.88 288 SER A C 1
ATOM 2258 O O . SER A 1 288 ? -9.149 18.127 4.212 1.00 87.88 288 SER A O 1
ATOM 2260 N N . LEU A 1 289 ? -8.876 16.205 3.081 1.00 88.06 289 LEU A N 1
ATOM 2261 C CA . LEU A 1 289 ? -9.811 15.436 3.917 1.00 88.06 289 LEU A CA 1
ATOM 2262 C C . LEU A 1 289 ? -9.346 15.356 5.374 1.00 88.06 289 LEU A C 1
ATOM 2264 O O . LEU A 1 289 ? -10.170 15.465 6.281 1.00 88.06 289 LEU A O 1
ATOM 2268 N N . VAL A 1 290 ? -8.036 15.245 5.620 1.00 84.75 290 VAL A N 1
ATOM 2269 C CA . VAL A 1 290 ? -7.473 15.257 6.983 1.00 84.75 290 VAL A CA 1
ATOM 2270 C C . VAL A 1 290 ? -7.739 16.602 7.669 1.00 84.75 290 VAL A C 1
ATOM 2272 O O . VAL A 1 290 ? -8.151 16.647 8.833 1.00 84.75 290 VAL A O 1
ATOM 2275 N N . VAL A 1 291 ? -7.582 17.711 6.935 1.00 86.00 291 VAL A N 1
ATOM 2276 C CA . VAL A 1 291 ? -7.918 19.057 7.430 1.00 86.00 291 VAL A CA 1
ATOM 2277 C C . VAL A 1 291 ? -9.423 19.181 7.686 1.00 86.00 291 VAL A C 1
ATOM 2279 O O . VAL A 1 291 ? -9.820 19.688 8.736 1.00 86.00 291 VAL A O 1
ATOM 2282 N N . MET A 1 292 ? -10.273 18.660 6.795 1.00 86.69 292 MET A N 1
ATOM 2283 C CA . MET A 1 292 ? -11.728 18.639 6.993 1.00 86.69 292 MET A CA 1
ATOM 2284 C C . MET A 1 292 ? -12.134 17.823 8.229 1.00 86.69 292 MET A C 1
ATOM 2286 O O . MET A 1 292 ? -12.927 18.317 9.034 1.00 86.69 292 MET A O 1
ATOM 2290 N N . ARG A 1 293 ? -11.542 16.643 8.459 1.00 85.25 293 ARG A N 1
ATOM 2291 C CA . ARG A 1 293 ? -11.770 15.843 9.677 1.00 85.25 293 ARG A CA 1
ATOM 2292 C C . ARG A 1 293 ? -11.349 16.595 10.940 1.00 85.25 293 ARG A C 1
ATOM 2294 O O . ARG A 1 293 ? -12.059 16.529 11.936 1.00 85.25 293 ARG A O 1
ATOM 2301 N N . LYS A 1 294 ? -10.228 17.329 10.924 1.00 83.75 294 LYS A N 1
ATOM 2302 C CA . LYS A 1 294 ? -9.737 18.060 12.112 1.00 83.75 294 LYS A CA 1
ATOM 2303 C C . LYS A 1 294 ? -10.478 19.379 12.380 1.00 83.75 294 LYS A C 1
ATOM 2305 O O . LYS A 1 294 ? -10.592 19.779 13.535 1.00 83.75 294 LYS A O 1
ATOM 2310 N N . VAL A 1 295 ? -10.954 20.071 11.342 1.00 85.69 295 VAL A N 1
ATOM 2311 C CA . VAL A 1 295 ? -11.450 21.460 11.444 1.00 85.69 295 VAL A CA 1
ATOM 2312 C C . VAL A 1 295 ? -12.948 21.590 11.154 1.00 85.69 295 VAL A C 1
ATOM 2314 O O . VAL A 1 295 ? -13.625 22.411 11.773 1.00 85.69 295 VAL A O 1
ATOM 2317 N N . VAL A 1 296 ? -13.487 20.822 10.208 1.00 84.25 296 VAL A N 1
ATOM 2318 C CA . VAL A 1 296 ? -14.884 20.950 9.761 1.00 84.25 296 VAL A CA 1
ATOM 2319 C C . VAL A 1 296 ? -15.791 20.016 10.557 1.00 84.25 296 VAL A C 1
ATOM 2321 O O . VAL A 1 296 ? -16.776 20.475 11.128 1.00 84.25 296 VAL A O 1
ATOM 2324 N N . PHE A 1 297 ? -15.448 18.731 10.664 1.00 82.94 297 PHE A N 1
ATOM 2325 C CA . PHE A 1 297 ? -16.316 17.733 11.305 1.00 82.94 297 PHE A CA 1
ATOM 2326 C C . PHE A 1 297 ? -16.618 18.001 12.796 1.00 82.94 297 PHE A C 1
ATOM 2328 O O . PHE A 1 297 ? -17.784 17.853 13.168 1.00 82.94 297 PHE A O 1
ATOM 2335 N N . PRO A 1 298 ? -15.685 18.500 13.639 1.00 82.75 298 PRO A N 1
ATOM 2336 C CA . PRO A 1 298 ? -15.975 18.828 15.041 1.00 82.75 298 PRO A CA 1
ATOM 2337 C C . PRO A 1 298 ? -16.929 20.017 15.242 1.00 82.75 298 PRO A C 1
ATOM 2339 O O . PRO A 1 298 ? -17.253 20.348 16.379 1.00 82.75 298 PRO A O 1
ATOM 2342 N N . ARG A 1 299 ? -17.358 20.689 14.161 1.00 83.25 299 ARG A N 1
ATOM 2343 C CA . ARG A 1 299 ? -18.429 21.701 14.191 1.00 83.25 299 ARG A CA 1
ATOM 2344 C C . ARG A 1 299 ? -19.823 21.113 13.947 1.00 83.25 299 ARG A C 1
ATOM 2346 O O . ARG A 1 299 ? -20.804 21.777 14.257 1.00 83.25 299 ARG A O 1
ATOM 2353 N N . PHE A 1 300 ? -19.908 19.906 13.383 1.00 80.38 300 PHE A N 1
ATOM 2354 C CA . PHE A 1 300 ? -21.166 19.234 13.030 1.00 80.38 300 PHE A CA 1
ATOM 2355 C C . PHE A 1 300 ? -21.469 18.018 13.913 1.00 80.38 300 PHE A C 1
ATOM 2357 O O . PHE A 1 300 ? -22.634 17.687 14.112 1.00 80.38 300 PHE A O 1
ATOM 2364 N N . TYR A 1 301 ? -20.437 17.373 14.460 1.00 81.38 301 TYR A N 1
ATOM 2365 C CA . TYR A 1 301 ? -20.552 16.182 15.298 1.00 81.38 301 TYR A CA 1
ATOM 2366 C C . TYR A 1 301 ? -19.908 16.406 16.671 1.00 81.38 301 TYR A C 1
ATOM 2368 O O . TYR A 1 301 ? -18.901 17.107 16.788 1.00 81.38 301 TYR A O 1
ATOM 2376 N N . GLN A 1 302 ? -20.469 15.782 17.712 1.00 77.06 302 GLN A N 1
ATOM 2377 C CA . GLN A 1 302 ? -19.864 15.765 19.047 1.00 77.06 302 GLN A CA 1
ATOM 2378 C C . GLN A 1 302 ? -18.490 15.084 19.006 1.00 77.06 302 GLN A C 1
ATOM 2380 O O . GLN A 1 302 ? -18.308 14.070 18.329 1.00 77.06 302 GLN A O 1
ATOM 2385 N N . LYS A 1 303 ? -17.526 15.636 19.756 1.00 74.00 303 LYS A N 1
ATOM 2386 C CA . LYS A 1 303 ? -16.144 15.130 19.798 1.00 74.00 303 LYS A CA 1
ATOM 2387 C C . LYS A 1 303 ? -16.080 13.668 20.238 1.00 74.00 303 LYS A C 1
ATOM 2389 O O . LYS A 1 303 ? -15.354 12.902 19.625 1.00 74.00 303 LYS A O 1
ATOM 2394 N N . GLU A 1 304 ? -16.877 13.286 21.233 1.00 71.12 304 GLU A N 1
ATOM 2395 C CA . GLU A 1 304 ? -16.987 11.911 21.744 1.00 71.12 304 GLU A CA 1
ATOM 2396 C C . GLU A 1 304 ? -17.411 10.919 20.649 1.00 71.12 304 GLU A C 1
ATOM 2398 O O . GLU A 1 304 ? -16.772 9.886 20.479 1.00 71.12 304 GLU A O 1
ATOM 2403 N N . HIS A 1 305 ? -18.414 11.266 19.832 1.00 76.38 305 HIS A N 1
ATOM 2404 C CA . HIS A 1 305 ? -18.844 10.427 18.709 1.00 76.38 305 HIS A CA 1
ATOM 2405 C C . HIS A 1 305 ? -17.787 10.330 17.602 1.00 76.38 305 HIS A C 1
ATOM 2407 O O . HIS A 1 305 ? -17.631 9.267 17.012 1.00 76.38 305 HIS A O 1
ATOM 2413 N N . LEU A 1 306 ? -17.062 11.417 17.309 1.00 71.50 306 LEU A N 1
ATOM 2414 C CA . LEU A 1 306 ? -15.961 11.385 16.337 1.00 71.50 306 LEU A CA 1
ATOM 2415 C C . LEU A 1 306 ? -14.784 10.548 16.845 1.00 71.50 306 LEU A C 1
ATOM 2417 O O . LEU A 1 306 ? -14.227 9.774 16.079 1.00 71.50 306 LEU A O 1
ATOM 2421 N N . LEU A 1 307 ? -14.437 10.666 18.129 1.00 71.56 307 LEU A N 1
ATOM 2422 C CA . LEU A 1 307 ? -13.400 9.849 18.756 1.00 71.56 307 LEU A CA 1
ATOM 2423 C C . LEU A 1 307 ? -13.788 8.370 18.721 1.00 71.56 307 LEU A C 1
ATOM 2425 O O . LEU A 1 307 ? -13.006 7.576 18.225 1.00 71.56 307 LEU A O 1
ATOM 2429 N N . ALA A 1 308 ? -15.012 8.009 19.117 1.00 70.75 308 ALA A N 1
ATOM 2430 C CA . ALA A 1 308 ? -15.501 6.630 19.054 1.00 70.75 308 ALA A CA 1
ATOM 2431 C C . ALA A 1 308 ? -15.662 6.070 17.620 1.00 70.75 308 ALA A C 1
ATOM 2433 O O . ALA A 1 308 ? -15.683 4.854 17.443 1.00 70.75 308 ALA A O 1
ATOM 2434 N N . LEU A 1 309 ? -15.769 6.930 16.598 1.00 70.88 309 LEU A N 1
ATOM 2435 C CA . LEU A 1 309 ? -15.759 6.556 15.173 1.00 70.88 309 LEU A CA 1
ATOM 2436 C C . LEU A 1 309 ? -14.350 6.454 14.563 1.00 70.88 309 LEU A C 1
ATOM 2438 O O . LEU A 1 309 ? -14.228 5.947 13.447 1.00 70.88 309 LEU A O 1
ATOM 2442 N N . ASP A 1 310 ? -13.332 6.945 15.266 1.00 71.56 310 ASP A N 1
ATOM 2443 C CA . ASP A 1 310 ? -11.916 6.907 14.884 1.00 71.56 310 ASP A CA 1
ATOM 2444 C C . ASP A 1 310 ? -11.086 6.054 15.889 1.00 71.56 310 ASP A C 1
ATOM 2446 O O . ASP A 1 310 ? -9.854 6.066 15.859 1.00 71.56 310 ASP A O 1
ATOM 2450 N N . ASP A 1 311 ? -11.749 5.341 16.812 1.00 60.62 311 ASP A N 1
ATOM 2451 C CA . ASP A 1 311 ? -11.143 4.625 17.945 1.00 60.62 311 ASP A CA 1
ATOM 2452 C C . ASP A 1 311 ? -10.521 3.285 17.520 1.00 60.62 311 ASP A C 1
ATOM 2454 O O . ASP A 1 311 ? -11.096 2.219 17.723 1.00 60.62 311 ASP A O 1
ATOM 2458 N N . ASP A 1 312 ? -9.314 3.354 16.956 1.00 52.16 312 ASP A N 1
ATOM 2459 C CA . ASP A 1 312 ? -8.340 2.246 16.893 1.00 52.16 312 ASP A CA 1
ATOM 2460 C C . ASP A 1 312 ? -7.409 2.255 18.138 1.00 52.16 312 ASP A C 1
ATOM 2462 O O . ASP A 1 312 ? -6.212 1.955 18.061 1.00 52.16 312 ASP A O 1
ATOM 2466 N N . GLY A 1 313 ? -7.884 2.757 19.288 1.00 46.03 313 GLY A N 1
ATOM 2467 C CA . GLY A 1 313 ? -7.025 3.138 20.418 1.00 46.03 313 GLY A CA 1
ATOM 2468 C C . GLY A 1 313 ? -6.116 4.345 20.124 1.00 46.03 313 GLY A C 1
ATOM 2469 O O . GLY A 1 313 ? -5.190 4.641 20.890 1.00 46.03 313 GLY A O 1
ATOM 2470 N N . MET A 1 314 ? -6.353 5.060 19.018 1.00 39.00 314 MET A N 1
ATOM 2471 C CA . MET A 1 314 ? -5.570 6.213 18.562 1.00 39.00 314 MET A CA 1
ATOM 2472 C C . MET A 1 314 ? -5.870 7.510 19.338 1.00 39.00 314 MET A C 1
ATOM 2474 O O . MET A 1 314 ? -6.164 8.557 18.761 1.00 39.00 314 MET A O 1
ATOM 2478 N N . GLU A 1 315 ? -5.639 7.495 20.653 1.00 34.28 315 GLU A N 1
ATOM 2479 C CA . GLU A 1 315 ? -5.097 8.696 21.296 1.00 34.28 315 GLU A CA 1
ATOM 2480 C C . GLU A 1 315 ? -3.737 8.991 20.649 1.00 34.28 315 GLU A C 1
ATOM 2482 O O . GLU A 1 315 ? -2.723 8.355 20.963 1.00 34.28 315 GLU A O 1
ATOM 2487 N N . VAL A 1 316 ? -3.729 9.940 19.712 1.00 34.62 316 VAL A N 1
ATOM 2488 C CA . VAL A 1 316 ? -2.548 10.761 19.447 1.00 34.62 316 VAL A CA 1
ATOM 2489 C C . VAL A 1 316 ? -2.215 11.410 20.780 1.00 34.62 316 VAL A C 1
ATOM 2491 O O . VAL A 1 316 ? -3.081 12.087 21.326 1.00 34.62 316 VAL A O 1
ATOM 2494 N N . GLY A 1 317 ? -1.011 11.174 21.306 1.00 32.09 317 GLY A N 1
ATOM 2495 C CA . GLY A 1 317 ? -0.611 11.754 22.584 1.00 32.09 317 GLY A CA 1
ATOM 2496 C C . GLY A 1 317 ? -0.857 13.258 22.562 1.00 32.09 317 GLY A C 1
ATOM 2497 O O . GLY A 1 317 ? -0.298 13.959 21.711 1.00 32.09 317 GLY A O 1
ATOM 2498 N N . GLU A 1 318 ? -1.722 13.735 23.457 1.00 28.44 318 GLU A N 1
ATOM 2499 C CA . GLU A 1 318 ? -1.773 15.154 23.774 1.00 28.44 318 GLU A CA 1
ATOM 2500 C C . GLU A 1 318 ? -0.373 15.510 24.268 1.00 28.44 318 GLU A C 1
ATOM 2502 O O . GLU A 1 318 ? 0.123 14.930 25.231 1.00 28.44 318 GLU A O 1
ATOM 2507 N N . GLY A 1 319 ? 0.322 16.363 23.514 1.00 28.52 319 GLY A N 1
ATOM 2508 C CA . GLY A 1 319 ? 1.648 16.805 23.911 1.00 28.52 319 GLY A CA 1
ATOM 2509 C C . GLY A 1 319 ? 1.529 17.581 25.212 1.00 28.52 319 GLY A C 1
ATOM 2510 O O . GLY A 1 319 ? 0.660 18.450 25.299 1.00 28.52 319 GLY A O 1
ATOM 2511 N N . ASP A 1 320 ? 2.397 17.265 26.176 1.00 29.91 320 ASP A N 1
ATOM 2512 C CA . ASP A 1 320 ? 2.507 17.968 27.454 1.00 29.91 320 ASP A CA 1
ATOM 2513 C C . ASP A 1 320 ? 2.459 19.483 27.216 1.00 29.91 320 ASP A C 1
ATOM 2515 O O . ASP A 1 320 ? 3.332 20.065 26.564 1.00 29.91 320 ASP A O 1
ATOM 2519 N N . GLY A 1 321 ? 1.364 20.086 27.675 1.00 31.41 321 GLY A N 1
ATOM 2520 C CA . GLY A 1 321 ? 0.879 21.369 27.172 1.00 31.41 321 GLY A CA 1
ATOM 2521 C C . GLY A 1 321 ? 0.377 22.321 28.249 1.00 31.41 321 GLY A C 1
ATOM 2522 O O . GLY A 1 321 ? -0.315 23.268 27.897 1.00 31.41 321 GLY A O 1
ATOM 2523 N N . ASP A 1 322 ? 0.709 22.066 29.520 1.00 32.59 322 ASP A N 1
ATOM 2524 C CA . ASP A 1 322 ? 0.827 23.082 30.576 1.00 32.59 322 ASP A CA 1
ATOM 2525 C C . ASP A 1 322 ? 1.444 22.454 31.845 1.00 32.59 322 ASP A C 1
ATOM 2527 O O . ASP A 1 322 ? 0.749 21.770 32.582 1.00 32.59 322 ASP A O 1
ATOM 2531 N N . GLU A 1 323 ? 2.755 22.639 32.072 1.00 29.41 323 GLU A N 1
ATOM 2532 C CA . GLU A 1 323 ? 3.429 22.608 33.401 1.00 29.41 323 GLU A CA 1
ATOM 2533 C C . GLU A 1 323 ? 4.933 22.995 33.287 1.00 29.41 323 GLU A C 1
ATOM 2535 O O . GLU A 1 323 ? 5.820 22.466 33.956 1.00 29.41 323 GLU A O 1
ATOM 2540 N N . GLY A 1 324 ? 5.247 23.941 32.390 1.00 28.12 324 GLY A N 1
ATOM 2541 C CA . GLY A 1 324 ? 6.621 24.311 32.012 1.00 28.12 324 GLY A CA 1
ATOM 2542 C C . GLY A 1 324 ? 7.247 25.506 32.749 1.00 28.12 324 GLY A C 1
ATOM 2543 O O . GLY A 1 324 ? 8.341 25.917 32.372 1.00 28.12 324 GLY A O 1
ATOM 2544 N N . GLU A 1 325 ? 6.590 26.091 33.760 1.00 29.83 325 GLU A N 1
ATOM 2545 C CA . GLU A 1 325 ? 7.000 27.377 34.364 1.00 29.83 325 GLU A CA 1
ATOM 2546 C C . GLU A 1 325 ? 7.116 27.389 35.910 1.00 29.83 325 GLU A C 1
ATOM 2548 O O . GLU A 1 325 ? 6.638 28.323 36.551 1.00 29.83 325 GLU A O 1
ATOM 2553 N N . GLU A 1 326 ? 7.810 26.436 36.560 1.00 28.83 326 GLU A N 1
ATOM 2554 C CA . GLU A 1 326 ? 8.237 26.686 37.966 1.00 28.83 326 GLU A CA 1
ATOM 2555 C C . GLU A 1 326 ? 9.561 26.064 38.471 1.00 28.83 326 GLU A C 1
ATOM 2557 O O . GLU A 1 326 ? 10.006 26.380 39.578 1.00 28.83 326 GLU A O 1
ATOM 2562 N N . SER A 1 327 ? 10.273 25.244 37.691 1.00 26.00 327 SER A N 1
ATOM 2563 C CA . SER A 1 327 ? 11.496 24.560 38.166 1.00 26.00 327 SER A CA 1
ATOM 2564 C C . SER A 1 327 ? 12.803 25.372 38.044 1.00 26.00 327 SER A C 1
ATOM 2566 O O . SER A 1 327 ? 13.762 25.109 38.776 1.00 26.00 327 SER A O 1
ATOM 2568 N N . ASP A 1 328 ? 12.849 26.411 37.205 1.00 26.98 328 ASP A N 1
ATOM 2569 C CA . ASP A 1 328 ? 14.105 27.032 36.732 1.00 26.98 328 ASP A CA 1
ATOM 2570 C C . ASP A 1 328 ? 14.703 28.149 37.627 1.00 26.98 328 ASP A C 1
ATOM 2572 O O . ASP A 1 328 ? 15.579 28.909 37.212 1.00 26.98 328 ASP A O 1
ATOM 2576 N N . LYS A 1 329 ? 14.264 28.269 38.891 1.00 27.84 329 LYS A N 1
ATOM 2577 C CA . LYS A 1 329 ? 14.715 29.337 39.822 1.00 27.84 329 LYS A CA 1
ATOM 2578 C C . LYS A 1 329 ? 15.483 28.880 41.069 1.00 27.84 329 LYS A C 1
ATOM 2580 O O . LYS A 1 329 ? 15.700 29.695 41.966 1.00 27.84 329 LYS A O 1
ATOM 2585 N N . LYS A 1 330 ? 15.925 27.615 41.162 1.00 27.69 330 LYS A N 1
ATOM 2586 C CA . LYS A 1 330 ? 16.542 27.080 42.404 1.00 27.69 330 LYS A CA 1
ATOM 2587 C C . LYS A 1 330 ? 17.917 26.401 42.316 1.00 27.69 330 LYS A C 1
ATOM 2589 O O . LYS A 1 330 ? 18.376 25.906 43.341 1.00 27.69 330 LYS A O 1
ATOM 2594 N N . GLN A 1 331 ? 18.616 26.427 41.176 1.00 26.47 331 GLN A N 1
ATOM 2595 C CA . GLN A 1 331 ? 19.967 25.830 41.052 1.00 26.47 331 GLN A CA 1
ATOM 2596 C C . GLN A 1 331 ? 21.129 26.814 40.810 1.00 26.47 331 GLN A C 1
ATOM 2598 O O . GLN A 1 331 ? 22.248 26.383 40.544 1.00 26.47 331 GLN A O 1
ATOM 2603 N N . LEU A 1 332 ? 20.929 28.124 41.005 1.00 26.42 332 LEU A N 1
ATOM 2604 C CA . LEU A 1 332 ? 22.016 29.118 40.974 1.00 26.42 332 LEU A CA 1
ATOM 2605 C C . LEU A 1 332 ? 22.392 29.643 42.377 1.00 26.42 332 LEU A C 1
ATOM 2607 O O . LEU A 1 332 ? 22.251 30.824 42.679 1.00 26.42 332 LEU A O 1
ATOM 2611 N N . ALA A 1 333 ? 22.891 28.748 43.239 1.00 25.62 333 ALA A N 1
ATOM 2612 C CA . ALA A 1 333 ? 23.560 29.108 44.496 1.00 25.62 333 ALA A CA 1
ATOM 2613 C C . ALA A 1 333 ? 24.554 28.015 44.952 1.00 25.62 333 ALA A C 1
ATOM 2615 O O . ALA A 1 333 ? 24.198 27.068 45.647 1.00 25.62 333 ALA A O 1
ATOM 2616 N N . SER A 1 334 ? 25.822 28.168 44.568 1.00 23.00 334 SER A N 1
ATOM 2617 C CA . SER A 1 334 ? 26.990 27.557 45.239 1.00 23.00 334 SER A CA 1
ATOM 2618 C C . SER A 1 334 ? 27.555 28.567 46.267 1.00 23.00 334 SER A C 1
ATOM 2620 O O . SER A 1 334 ? 27.213 29.744 46.116 1.00 23.00 334 SER A O 1
ATOM 2622 N N . PRO A 1 335 ? 28.410 28.210 47.266 1.00 30.91 335 PRO A N 1
ATOM 2623 C CA . PRO A 1 335 ? 29.546 27.276 47.105 1.00 30.91 335 PRO A CA 1
ATOM 2624 C C . PRO A 1 335 ? 29.987 26.406 48.323 1.00 30.91 335 PRO A C 1
ATOM 2626 O O . PRO A 1 335 ? 29.741 26.741 49.475 1.00 30.91 335 PRO A O 1
ATOM 2629 N N . GLY A 1 336 ? 30.843 25.399 48.062 1.00 22.28 336 GLY A N 1
ATOM 2630 C CA . GLY A 1 336 ? 32.147 25.321 48.761 1.00 22.28 336 GLY A CA 1
ATOM 2631 C C . GLY A 1 336 ? 32.533 24.110 49.648 1.00 22.28 336 GLY A C 1
ATOM 2632 O O . GLY A 1 336 ? 32.076 24.000 50.776 1.00 22.28 336 GLY A O 1
ATOM 2633 N N . ILE A 1 337 ? 33.595 23.405 49.200 1.00 23.70 337 ILE A N 1
ATOM 2634 C CA . ILE A 1 337 ? 34.794 22.961 49.974 1.00 23.70 337 ILE A CA 1
ATOM 2635 C C . ILE A 1 337 ? 34.833 21.559 50.667 1.00 23.70 337 ILE A C 1
ATOM 2637 O O . ILE A 1 337 ? 33.933 21.170 51.398 1.00 23.70 337 ILE A O 1
ATOM 2641 N N . ALA A 1 338 ? 36.009 20.908 50.501 1.00 24.78 338 ALA A N 1
ATOM 2642 C CA . ALA A 1 338 ? 36.681 19.847 51.297 1.00 24.78 338 ALA A CA 1
ATOM 2643 C C . ALA A 1 338 ? 36.519 18.331 50.970 1.00 24.78 338 ALA A C 1
ATOM 2645 O O . ALA A 1 338 ? 35.764 17.606 51.604 1.00 24.78 338 ALA A O 1
ATOM 2646 N N . ASP A 1 339 ? 37.403 17.859 50.076 1.00 24.45 339 ASP A N 1
ATOM 2647 C CA . ASP A 1 339 ? 38.524 16.920 50.341 1.00 24.45 339 ASP A CA 1
ATOM 2648 C C . ASP A 1 339 ? 38.387 15.424 50.763 1.00 24.45 339 ASP A C 1
ATOM 2650 O O . ASP A 1 339 ? 37.858 15.069 51.811 1.00 24.45 339 ASP A O 1
ATOM 2654 N N . ARG A 1 340 ? 39.194 14.625 50.025 1.00 25.31 340 ARG A N 1
ATOM 2655 C CA . ARG A 1 340 ? 40.065 13.473 50.411 1.00 25.31 340 ARG A CA 1
ATOM 2656 C C . ARG A 1 340 ? 39.630 11.993 50.270 1.00 25.31 340 ARG A C 1
ATOM 2658 O O . ARG A 1 340 ? 39.096 11.375 51.175 1.00 25.31 340 ARG A O 1
ATOM 2665 N N . GLU A 1 341 ? 40.173 11.416 49.186 1.00 24.25 341 GLU A N 1
ATOM 2666 C CA . GLU A 1 341 ? 41.117 10.270 49.131 1.00 24.25 341 GLU A CA 1
ATOM 2667 C C . GLU A 1 341 ? 40.728 8.798 49.448 1.00 24.25 341 GLU A C 1
ATOM 2669 O O . GLU A 1 341 ? 40.383 8.439 50.566 1.00 24.25 341 GLU A O 1
ATOM 2674 N N . LYS A 1 342 ? 41.146 7.945 48.483 1.00 24.45 342 LYS A N 1
ATOM 2675 C CA . LYS A 1 342 ? 41.740 6.582 48.586 1.00 24.45 342 LYS A CA 1
ATOM 2676 C C . LYS A 1 342 ? 40.855 5.346 48.821 1.00 24.45 342 LYS A C 1
ATOM 2678 O O . LYS A 1 342 ? 40.084 5.271 49.765 1.00 24.45 342 LYS A O 1
ATOM 2683 N N . GLY A 1 343 ? 41.207 4.274 48.093 1.00 24.45 343 GLY A N 1
ATOM 2684 C CA . GLY A 1 343 ? 41.433 2.971 48.743 1.00 24.45 343 GLY A CA 1
ATOM 2685 C C . GLY A 1 343 ? 40.914 1.724 48.024 1.00 24.45 343 GLY A C 1
ATOM 2686 O O . GLY A 1 343 ? 39.810 1.271 48.282 1.00 24.45 343 GLY A O 1
ATOM 2687 N N . GLU A 1 344 ? 41.747 1.124 47.179 1.00 25.98 344 GLU A N 1
ATOM 2688 C CA . GLU A 1 344 ? 41.536 -0.157 46.492 1.00 25.98 344 GLU A CA 1
ATOM 2689 C C . GLU A 1 344 ? 41.343 -1.417 47.388 1.00 25.98 344 GLU A C 1
ATOM 2691 O O . GLU A 1 344 ? 41.985 -1.564 48.421 1.00 25.98 344 GLU A O 1
ATOM 2696 N N . THR A 1 345 ? 40.611 -2.405 46.836 1.00 25.00 345 THR A N 1
ATOM 2697 C CA . THR A 1 345 ? 40.896 -3.872 46.857 1.00 25.00 345 THR A CA 1
ATOM 2698 C C . THR A 1 345 ? 40.611 -4.768 48.098 1.00 25.00 345 THR A C 1
ATOM 2700 O O . THR A 1 345 ? 41.261 -4.658 49.124 1.00 25.00 345 THR A O 1
ATOM 2703 N N . LYS A 1 346 ? 39.715 -5.766 47.872 1.00 26.64 346 LYS A N 1
ATOM 2704 C CA . LYS A 1 346 ? 39.591 -7.186 48.365 1.00 26.64 346 LYS A CA 1
ATOM 2705 C C . LYS A 1 346 ? 40.088 -7.553 49.792 1.00 26.64 346 LYS A C 1
ATOM 2707 O O . LYS A 1 346 ? 41.209 -7.253 50.157 1.00 26.64 346 LYS A O 1
ATOM 2712 N N . GLU A 1 347 ? 39.399 -8.381 50.600 1.00 26.94 347 GLU A N 1
ATOM 2713 C CA . GLU A 1 347 ? 39.186 -9.846 50.430 1.00 26.94 347 GLU A CA 1
ATOM 2714 C C . GLU A 1 347 ? 38.565 -10.488 51.724 1.00 26.94 347 GLU A C 1
ATOM 2716 O O . GLU A 1 347 ? 38.542 -9.835 52.763 1.00 26.94 347 GLU A O 1
ATOM 2721 N N . ARG A 1 348 ? 38.214 -11.799 51.688 1.00 26.19 348 ARG A N 1
ATOM 2722 C CA . ARG A 1 348 ? 37.819 -12.752 52.785 1.00 26.19 348 ARG A CA 1
ATOM 2723 C C . ARG A 1 348 ? 36.332 -12.713 53.189 1.00 26.19 348 ARG A C 1
ATOM 2725 O O . ARG A 1 348 ? 35.813 -11.647 53.470 1.00 26.19 348 ARG A O 1
ATOM 2732 N N . ILE A 1 349 ? 35.519 -13.787 53.186 1.00 26.33 349 ILE A N 1
ATOM 2733 C CA . ILE A 1 349 ? 35.638 -15.271 53.310 1.00 26.33 349 ILE A CA 1
ATOM 2734 C C . ILE A 1 349 ? 35.876 -15.812 54.741 1.00 26.33 349 ILE A C 1
ATOM 2736 O O . ILE A 1 349 ? 37.018 -15.832 55.195 1.00 26.33 349 ILE A O 1
ATOM 2740 N N . ARG A 1 350 ? 34.815 -16.373 55.366 1.00 26.16 350 ARG A N 1
ATOM 2741 C CA . ARG A 1 350 ? 34.647 -17.745 55.957 1.00 26.16 350 ARG A CA 1
ATOM 2742 C C . ARG A 1 350 ? 33.297 -17.806 56.734 1.00 26.16 350 ARG A C 1
ATOM 2744 O O . ARG A 1 350 ? 32.934 -16.804 57.329 1.00 26.16 350 ARG A O 1
ATOM 2751 N N . VAL A 1 351 ? 32.401 -18.802 56.572 1.00 27.41 351 VAL A N 1
ATOM 2752 C CA . VAL A 1 351 ? 32.444 -20.230 57.022 1.00 27.41 351 VAL A CA 1
ATOM 2753 C C . VAL A 1 351 ? 32.488 -20.308 58.566 1.00 27.41 351 VAL A C 1
ATOM 2755 O O . VAL A 1 351 ? 33.354 -19.658 59.135 1.00 27.41 351 VAL A O 1
ATOM 2758 N N . ALA A 1 352 ? 31.650 -21.032 59.329 1.00 27.06 352 ALA A N 1
ATOM 2759 C CA . ALA A 1 352 ? 30.634 -22.088 59.088 1.00 27.06 352 ALA A CA 1
ATOM 2760 C C . ALA A 1 352 ? 29.449 -21.932 60.109 1.00 27.06 352 ALA A C 1
ATOM 2762 O O . ALA A 1 352 ? 29.432 -20.923 60.808 1.00 27.06 352 ALA A O 1
ATOM 2763 N N . ASP A 1 353 ? 28.444 -22.808 60.317 1.00 26.75 353 ASP A N 1
ATOM 2764 C CA . ASP A 1 353 ? 28.023 -24.102 59.722 1.00 26.75 353 ASP A CA 1
ATOM 2765 C C . ASP A 1 353 ? 26.507 -24.380 60.003 1.00 26.75 353 ASP A C 1
ATOM 2767 O O . ASP A 1 353 ? 25.807 -23.553 60.588 1.00 26.75 353 ASP A O 1
ATOM 2771 N N . MET A 1 354 ? 26.012 -25.563 59.619 1.00 29.86 354 MET A N 1
ATOM 2772 C CA . MET A 1 354 ? 24.751 -26.233 60.025 1.00 29.86 354 MET A CA 1
ATOM 2773 C C . MET A 1 354 ? 25.066 -27.308 61.132 1.00 29.86 354 MET A C 1
ATOM 2775 O O . MET A 1 354 ? 26.224 -27.310 61.550 1.00 29.86 354 MET A O 1
ATOM 2779 N N . PRO A 1 355 ? 24.193 -28.244 61.641 1.00 39.59 355 PRO A N 1
ATOM 2780 C CA . PRO A 1 355 ? 23.073 -28.929 60.949 1.00 39.59 355 PRO A CA 1
ATOM 2781 C C . PRO A 1 355 ? 21.851 -29.481 61.774 1.00 39.59 355 PRO A C 1
ATOM 2783 O O . PRO A 1 355 ? 21.911 -29.627 62.985 1.00 39.59 355 PRO A O 1
ATOM 2786 N N . LYS A 1 356 ? 20.827 -29.993 61.045 1.00 29.53 356 LYS A N 1
ATOM 2787 C CA . LYS A 1 356 ? 19.853 -31.091 61.387 1.00 29.53 356 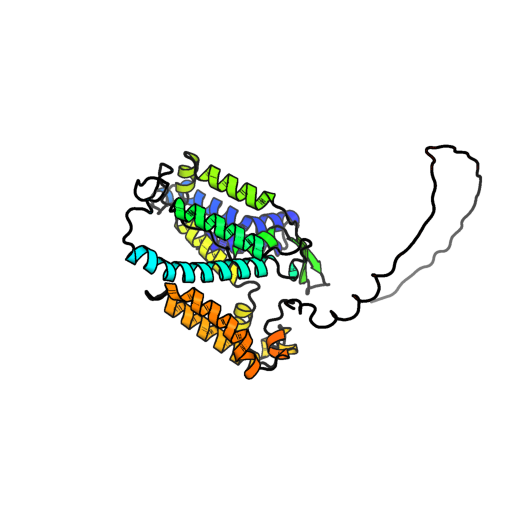LYS A CA 1
ATOM 2788 C C . LYS A 1 356 ? 18.884 -30.912 62.594 1.00 29.53 356 LYS A C 1
ATOM 2790 O O . LYS A 1 356 ? 19.286 -30.486 63.659 1.00 29.53 356 LYS A O 1
ATOM 2795 N N . GLY A 1 357 ? 17.612 -31.349 62.553 1.00 25.47 357 GLY A N 1
ATOM 2796 C CA . GLY A 1 357 ? 16.771 -31.912 61.473 1.00 25.47 357 GLY A CA 1
ATOM 2797 C C . GLY A 1 357 ? 15.729 -32.952 61.966 1.00 25.47 357 GLY A C 1
ATOM 2798 O O . GLY A 1 357 ? 15.904 -33.486 63.054 1.00 25.47 357 GLY A O 1
ATOM 2799 N N . LYS A 1 358 ? 14.752 -33.324 61.102 1.00 29.22 358 LYS A N 1
ATOM 2800 C CA . LYS A 1 358 ? 13.821 -34.498 61.197 1.00 29.22 358 LYS A CA 1
ATOM 2801 C C . LYS A 1 358 ? 12.723 -34.436 62.301 1.00 29.22 358 LYS A C 1
ATOM 2803 O O . LYS A 1 358 ? 12.935 -33.789 63.311 1.00 29.22 358 LYS A O 1
ATOM 2808 N N . ASN A 1 359 ? 11.534 -35.069 62.210 1.00 27.64 359 ASN A N 1
ATOM 2809 C CA . ASN A 1 359 ? 10.913 -35.988 61.223 1.00 27.64 359 ASN A CA 1
ATOM 2810 C C . ASN A 1 359 ? 9.362 -36.076 61.407 1.00 27.64 359 ASN A C 1
ATOM 2812 O O . ASN A 1 359 ? 8.904 -35.947 62.534 1.00 27.64 359 ASN A O 1
ATOM 2816 N N . GLY A 1 360 ? 8.621 -36.493 60.359 1.00 26.34 360 GLY A N 1
ATOM 2817 C CA . GLY A 1 360 ? 7.365 -37.298 60.430 1.00 26.34 360 GLY A CA 1
ATOM 2818 C C . GLY A 1 360 ? 6.031 -36.523 60.543 1.00 26.34 360 GLY A C 1
ATOM 2819 O O . GLY A 1 360 ? 5.875 -35.755 61.476 1.00 26.34 360 GLY A O 1
ATOM 2820 N N . SER A 1 361 ? 5.064 -36.557 59.606 1.00 25.73 361 SER A N 1
ATOM 2821 C CA . SER A 1 361 ? 4.325 -37.657 58.924 1.00 25.73 361 SER A CA 1
ATOM 2822 C C . SER A 1 361 ? 3.140 -38.226 59.728 1.00 25.73 361 SER A C 1
ATOM 2824 O O . SER A 1 361 ? 3.385 -38.767 60.801 1.00 25.73 361 SER A O 1
ATOM 2826 N N . ILE A 1 362 ? 1.907 -38.162 59.172 1.00 29.05 362 ILE A N 1
ATOM 2827 C CA . ILE A 1 362 ? 0.906 -39.262 59.011 1.00 29.05 362 ILE A CA 1
ATOM 2828 C C . ILE A 1 362 ? -0.534 -38.740 58.708 1.00 29.05 362 ILE A C 1
ATOM 2830 O O . ILE A 1 362 ? -1.131 -38.051 59.521 1.00 29.05 362 ILE A O 1
ATOM 2834 N N . VAL A 1 363 ? -1.056 -39.148 57.535 1.00 27.05 363 VAL A N 1
ATOM 2835 C CA . VAL A 1 363 ? -2.439 -39.586 57.169 1.00 27.05 363 VAL A CA 1
ATOM 2836 C C . VAL A 1 363 ? -3.693 -38.723 57.460 1.00 27.05 363 VAL A C 1
ATOM 2838 O O . VAL A 1 363 ? -3.975 -38.343 58.587 1.00 27.05 363 VAL A O 1
ATOM 2841 N N . GLY A 1 364 ? -4.565 -38.621 56.439 1.00 25.81 364 GLY A N 1
ATOM 2842 C CA . GLY A 1 364 ? -6.008 -38.349 56.575 1.00 25.81 364 GLY A CA 1
ATOM 2843 C C . GLY A 1 364 ? -6.744 -38.289 55.221 1.00 25.81 364 GLY A C 1
ATOM 2844 O O . GLY A 1 364 ? -6.521 -37.361 54.454 1.00 25.81 364 GLY A O 1
ATOM 2845 N N . SER A 1 365 ? -7.612 -39.262 54.914 1.00 25.91 365 SER A N 1
ATOM 2846 C CA . SER A 1 365 ? -8.442 -39.321 53.685 1.00 25.91 365 SER A CA 1
ATOM 2847 C C . SER A 1 365 ? -9.939 -39.328 54.007 1.00 25.91 365 SER A C 1
ATOM 2849 O O . SER A 1 365 ? -10.277 -39.915 55.028 1.00 25.91 365 SER A O 1
ATOM 2851 N N . ILE A 1 366 ? -10.798 -38.805 53.115 1.00 28.05 366 ILE A N 1
ATOM 2852 C CA . ILE A 1 366 ? -12.261 -39.053 52.930 1.00 28.05 366 ILE A CA 1
ATOM 2853 C C . ILE A 1 366 ? -12.672 -38.163 51.714 1.00 28.05 366 ILE A C 1
ATOM 2855 O O . ILE A 1 366 ? -12.262 -37.008 51.688 1.00 28.05 366 ILE A O 1
ATOM 2859 N N . VAL A 1 367 ? -13.187 -38.633 50.557 1.00 28.91 367 VAL A N 1
ATOM 2860 C CA . VAL A 1 367 ? -14.461 -39.343 50.233 1.00 28.91 367 VAL A CA 1
ATOM 2861 C C . VAL A 1 367 ? -15.696 -38.433 50.439 1.00 28.91 367 VAL A C 1
ATOM 2863 O O . VAL A 1 367 ? -15.778 -37.799 51.476 1.00 28.91 367 VAL A O 1
ATOM 2866 N N . ALA A 1 368 ? -16.730 -38.328 49.592 1.00 29.88 368 ALA A N 1
ATOM 2867 C CA . ALA A 1 368 ? -16.934 -38.497 48.142 1.00 29.88 368 ALA A CA 1
ATOM 2868 C C . ALA A 1 368 ? -18.338 -37.918 47.778 1.00 29.88 368 ALA A C 1
ATOM 2870 O O . ALA A 1 368 ? -19.133 -37.645 48.672 1.00 29.88 368 ALA A O 1
ATOM 2871 N N . ASP A 1 369 ? -18.644 -37.880 46.475 1.00 29.61 369 ASP A N 1
ATOM 2872 C CA . ASP A 1 369 ? -19.970 -38.132 45.864 1.00 29.61 369 ASP A CA 1
ATOM 2873 C C . ASP A 1 369 ? -21.085 -37.065 45.706 1.00 29.61 369 ASP A C 1
ATOM 2875 O O . ASP A 1 369 ? -21.398 -36.277 46.594 1.00 29.61 369 ASP A O 1
ATOM 2879 N N . ASN A 1 370 ? -21.771 -37.235 44.559 1.00 30.89 370 ASN A N 1
ATOM 2880 C CA . ASN A 1 370 ? -23.101 -36.765 44.117 1.00 30.89 370 ASN A CA 1
ATOM 2881 C C . ASN A 1 370 ? -23.321 -35.269 43.760 1.00 30.89 370 ASN A C 1
ATOM 2883 O O . ASN A 1 370 ? -22.958 -34.373 44.510 1.00 30.89 370 ASN A O 1
ATOM 2887 N N . GLY A 1 371 ? -24.001 -34.941 42.648 1.00 32.25 371 GLY A N 1
ATOM 2888 C CA . GLY A 1 371 ? -24.516 -35.813 41.574 1.00 32.25 371 GLY A CA 1
ATOM 2889 C C . GLY A 1 371 ? -25.451 -35.099 40.576 1.00 32.25 371 GLY A C 1
ATOM 2890 O O . GLY A 1 371 ? -25.894 -33.989 40.862 1.00 32.25 371 GLY A O 1
ATOM 2891 N N . LEU A 1 372 ? -25.778 -35.818 39.484 1.00 33.91 372 LEU A N 1
ATOM 2892 C CA . LEU A 1 372 ? -26.596 -35.454 38.299 1.00 33.91 372 LEU A CA 1
ATOM 2893 C C . LEU A 1 372 ? -25.945 -34.510 37.268 1.00 33.91 372 LEU A C 1
ATOM 2895 O O . LEU A 1 372 ? -25.814 -33.301 37.538 1.00 33.91 372 LEU A O 1
#

Foldseek 3Di:
DQLQVQLVVQLCLCVDPDDDNVVSLVSNLCSNVVSQVVVLCVCVVDPVSVPDDFAFDDFDQDDADPVNDDQFDDPPPDDPVVVVVVVVLVVLVLLLQLVLLVLLQCLLVQCLQVDDDDDDSVVVSVVLVVQCVVCVRRVHDRDGRPNLVSNSVQVSQFDWDFDDDDPPTDTGTDHGDPDPVVVVVVVVVVVVCSDPPNVVVSRSRGPVSVVSSVVNSVVVVLPPDLLSVLVVLVVDDPVVNVVDDPLVVQAPPVLSVVVSVVVVVLVVVLVVCCVDPNVSCSSVSVVVVVVCLVPVVVVVDPPSNSCSSVPSVPPPDPPPDDDPPDDPPPPPDDDYDDDDDDDDDDDDDDDDDDDDDDDDDDDDDDDDDDDD

Sequence (372 aa):
VGTCLAALFLAGARNWKIMNKPIRDTVADYAATVSILFFSAVPYMTSKVRRVDIEKLQVPDTFETTSGRDWLVDLGDISPGAAIGAIIPGFILTVLFFFDHNVSSLLAQAKEFKLKKGSAYHWDFFVIGINLLITGLLGIPPVNGLIPQAPLHTKSLAEVEFEGEGSKKKEVVKLVHEQRISNFMQAVLIGIMLSPPLLEVLGLIPRPTLDGLFLFMGFASFGGNQFAERVVLLITEPELRETHNEYLEKVPWETIRSFTWIQLWFCALIFALTLTPAAMIFPLLIASLVVMRKVVFPRFYQKEHLLALDDDGMEVGEGDGDEGEESDKKQLASPGIADREKGETKERIRVADMPKGKNGSIVGSIVADNGL

Radius of gyration: 30.71 Å; Cα contacts (8 Å, |Δi|>4): 263; chains: 1; bounding box: 74×69×88 Å

pLDDT: mean 74.46, std 21.98, range [22.28, 94.75]

Nearest PDB structures (foldseek):
  8y86-assembly1_A  TM=8.732E-01  e=1.645E-15  Homo sapiens
  8gvf-assembly1_B  TM=8.769E-01  e=2.602E-15  Homo sapiens
  7x1h-assembly1_B  TM=8.814E-01  e=6.130E-14  Homo sapiens
  8zle-assembly1_A  TM=8.583E-01  e=5.000E-14  Homo sapiens
  8gve-assembly1_A  TM=8.547E-01  e=6.130E-14  Homo sapiens